Protein AF-A0A2H3AP75-F1 (afdb_monomer)

Secondary structure (DSSP, 8-state):
--HHHHHHHHHHHHHHHHHHHHHHHH------------HHHHHHHHHHHHHHTSTTHHHHHHT--HHHHHHHHHHHHHHHHH----HHHHHHHHHHHHHHHHHH----GGGB--S-EEESSS-SEEETTEEEEEEEETTEEEEEEEE---TTSTTHHHHHHHHHHHHHHHHT---TTBPPP-EEEE-SSTT-EEEEEE--TT-BHHHHHHH-SS--HHHHHHHHHHHHHHHHHTT---SS-SGGGEEE-TTS-EEE-S-S-S--SSS-----PPPSSTT--GGGT--HHHHTTPPP-HHHHHHHHHHHHHHHHHSS-TTTT--HHHHHIIIIIS---PPPPTTSGGGS-HHHHHHHHHHHT-SSGGGSPPHHHHHHHTT--S-------SS-THHHHHTSPPS----TT--GGG-THHHHTTGGGS-------------------PPPP------------------------SSS-HHHHHHHHT-SS-HHHHHHHHHHHHHSTTSTTTTT-----HHHHHHHHHHHH-TTT--TTSHHHHTTTHHHHHHHHHHHHHSSS-TT-HHHHHHHHHHHT-SSHHHHHHHHHHHHHTS-HHHHHHHHHHHHHHHHHHSS--TT--HHHHHHHHHHHHS-S-PPP--SS--TTTHHHHHHHHHHHHHSSHHHHHHHHHT-

Sequence (676 aa):
MSARQAWNTKCADENQGDEAILDMLLDRPSSEPEHGMNTSINNVVEQVIEALSKSNIHHELLGLSIEEAQCTLDFLQDLLDGTSLPMISKRALLKTALKLTRIHDCVPRCLMLKGFKKTGDHPFAQGHFGELWRGQVGGMEVAVKQARIFAVDNNILKVLRQVRREAIIWRQCDHPNVLPFYGIYRGSAPSTYCLVSPFMVNGSLRQYMNKTDDPDRHNLALDITRGMNYLHTLSIVHGDLKGDNILIADDCRAVIADFGISFVMGGTTFATSPSSSRNGGTVRWQAPEVLSNSPNSFPADVYSLTCVYFEVFDGAIPWSGLNDGAVIINVIVKKRHPPYPKHLESTGHAELWREVMTKCWSHEPQDRPTLLDIVQSLHMTEDMPMTESKWDRSVPTRLRDPLVQIPSGLPRLFNLEGLANAHARGSSTSRGPRHDGPSGEKILPPIPAYNRDRHTPGTSSNGHHTSDKGRPTFGIDLAEQMTRDDVEIPPIMRKCCEAIEKYGMDVSGIYLRSERTSKVQNLKHQLDKDLDSVDLDAPEWSENIHNVTGVLKMWLRELPDPLMTVSLQHGFIEAAKIDDDLLRYIRLHERVNDLPDANYATLKYFLGHLHRLIQEPADMMTVRNMSIILGPTLFGQILPAVSVNGGMNDAGASIIDLSNLVRIQFWTYFVVLTNI

Foldseek 3Di:
DDPVVVVVVVVVLVLVLLVLLLCQLQPDDDDDDDDDDDPVLVVLLVLQVVLLPDPCVVVVLLPDDLLQLQLLLQVLVQNLPPDPDRSSSNSSSLSSNLVSCLNNVDHHPLQEAPDKAWDDDAFPDADPQAGWTWIDGPNAIKIKGQGADDPPDPCLSVNSSLLRNCQSVQCSDDDPQAWHWLHWYDDPDSSGTITMTHDAPCAFQLSNLVVDPDALLVQQLVSLLRQLLSCVNSPFQQQQQARNQWGAHPVRHTHGHNTRSFGDDRDDGPPPDWDPPPATRSLLLFALVVLVVDGGHQLRVLSSSLQRSLCSQASDHWPPPDYSLRSNCCCHVVVDGGDRHPRLVVNVCNVLSVVLSVQSNHNDSVSHDGSVVNCVSSVPDPDDPPDPGPSPPCSSVVSDDDDDDSPPSHDCSSVCVVVVVVVVVPDDDDDDDDDDDDDDDDDDDDDDDDDDDDDDDDDDDDDPPPDDAADFLFLDALVCQCVVVVHLERPLLVQLLVLCLVQVLQPACLLPDQDPDPLLVVVNVVCRRPVVPDDCVDCSCSVPVSSSSNNVLRRQQRHPAHLLGLVLLVQLLVLLPDPDQVSSLVSNVVSLVVGDSSSNSHVLSNLVSLVSSCPGPRPHSDLQSVQLRCVCSRRPPPDPPPDPPDDPDCVVVVSVSSSSSRVDPNSVVSCVPVVD

pLDDT: mean 70.84, std 22.59, range [23.17, 98.38]

Solvent-accessible surface area (backbone atoms only — not comparable to full-atom values): 39839 Å² total; per-residue (Å²): 133,54,75,68,55,58,51,51,52,55,52,47,54,54,46,49,22,52,49,51,41,48,52,43,36,48,74,69,84,89,78,83,88,83,86,85,76,64,70,71,55,54,54,51,50,52,42,43,51,56,40,65,67,41,91,60,37,69,61,54,65,70,68,48,50,74,65,30,47,49,43,44,34,33,52,43,51,49,53,66,72,74,49,97,61,57,52,71,57,51,38,57,43,52,52,49,41,55,48,47,31,66,75,69,76,50,72,41,63,84,34,56,58,71,74,70,41,82,46,78,95,61,62,82,44,78,56,95,71,25,40,31,31,45,28,31,43,89,87,42,64,25,31,32,45,33,42,72,56,65,90,84,55,92,52,48,65,56,51,51,52,51,55,51,50,45,53,60,56,45,60,72,52,85,50,94,19,35,55,58,59,58,29,34,39,70,58,99,50,94,63,37,52,24,48,31,26,70,51,45,81,46,34,27,40,59,56,34,52,74,74,43,96,80,68,66,42,66,60,37,47,52,28,46,51,52,26,50,35,52,35,49,72,40,42,43,39,39,61,69,55,41,42,78,36,25,32,21,36,89,87,67,46,28,22,44,42,85,60,61,77,45,71,64,66,77,71,82,78,77,69,80,70,73,48,90,55,101,73,61,45,72,64,67,31,53,26,48,52,44,76,67,74,42,75,66,41,66,50,37,39,39,22,6,49,38,36,32,45,35,29,56,33,49,63,44,64,55,56,70,95,56,56,63,69,58,46,49,43,35,38,58,75,66,64,45,76,68,79,84,39,81,49,35,71,77,66,84,48,34,68,62,52,50,55,53,43,56,38,26,59,38,74,54,57,86,67,28,64,53,57,66,57,50,43,58,72,68,67,63,68,90,80,67,86,81,68,88,59,87,76,54,78,52,59,59,56,73,68,45,82,82,88,90,71,85,62,94,54,51,60,73,76,50,65,61,74,73,61,71,62,64,72,74,76,74,75,85,84,85,90,86,84,89,80,83,86,87,89,87,84,83,91,81,84,90,84,81,88,82,86,79,80,91,78,82,80,83,86,84,89,77,91,71,86,72,74,93,71,54,71,69,66,60,62,44,48,65,56,58,53,25,63,74,67,72,43,82,55,54,67,68,61,52,56,43,48,53,46,42,64,72,57,32,68,88,42,73,38,50,75,73,53,78,64,89,42,74,63,24,56,50,51,43,54,47,38,29,48,41,55,84,77,57,68,59,81,39,68,87,36,38,77,46,41,44,39,51,48,34,34,53,54,45,44,45,56,37,29,75,58,24,60,56,33,72,89,47,43,64,57,45,53,57,19,36,68,42,83,52,72,64,61,19,47,53,41,41,50,55,52,53,72,68,43,56,67,53,37,38,42,42,48,51,54,51,52,42,53,53,50,62,61,49,74,46,90,50,95,56,48,45,72,62,56,51,40,70,62,43,46,57,35,35,59,33,83,80,74,78,78,86,66,95,63,94,69,98,67,63,77,60,53,58,57,51,50,54,47,43,55,41,70,47,63,56,73,64,47,49,32,70,71,67,76,96

Radius of gyration: 32.36 Å; Cα contacts (8 Å, |Δi|>4): 818; chains: 1; bounding box: 118×52×90 Å

Organism: NCBI:txid1076256

Nearest PDB structures (foldseek):
  4gg5-assembly1_A  TM=8.101E-01  e=6.432E-14  Homo sapiens
  4deg-assembly1_A  TM=8.416E-01  e=5.758E-13  Homo sapiens
  3iug-assembly1_A  TM=8.910E-01  e=2.231E-08  Homo sapiens
  5c2j-assembly1_A  TM=7.821E-01  e=4.499E-08  Homo sapiens
  3wpq-assembly2_B  TM=7.753E-01  e=8.312E-08  Homo sapiens

Mean predicted aligned error: 19.56 Å

Structure (mmCIF, N/CA/C/O backbone):
data_AF-A0A2H3AP75-F1
#
_entry.id   AF-A0A2H3AP75-F1
#
loop_
_atom_site.group_PDB
_atom_site.id
_atom_site.type_symbol
_atom_site.label_atom_id
_atom_site.label_alt_id
_atom_site.label_comp_id
_atom_site.label_asym_id
_atom_site.label_entity_id
_atom_site.label_seq_id
_atom_site.pdbx_PDB_ins_code
_atom_site.Cartn_x
_atom_site.Cartn_y
_atom_site.Cartn_z
_atom_site.occupancy
_atom_site.B_iso_or_equiv
_atom_site.auth_seq_id
_atom_site.auth_comp_id
_atom_site.auth_asym_id
_atom_site.auth_atom_id
_atom_site.pdbx_PDB_model_num
ATOM 1 N N . MET A 1 1 ? -2.660 14.756 32.678 1.00 42.25 1 MET A N 1
ATOM 2 C CA . MET A 1 1 ? -3.815 14.745 31.747 1.00 42.25 1 MET A CA 1
ATOM 3 C C . MET A 1 1 ? -4.538 13.418 31.905 1.00 42.25 1 MET A C 1
ATOM 5 O O . MET A 1 1 ? -3.862 12.409 32.051 1.00 42.25 1 MET A O 1
ATOM 9 N N . SER A 1 2 ? -5.873 13.398 31.973 1.00 32.34 2 SER A N 1
ATOM 10 C CA . SER A 1 2 ? -6.610 12.146 32.224 1.00 32.34 2 SER A CA 1
ATOM 11 C C . SER A 1 2 ? -6.601 11.234 30.989 1.00 32.34 2 SER A C 1
ATOM 13 O O . SER A 1 2 ? -6.531 11.720 29.861 1.00 32.34 2 SER A O 1
ATOM 15 N N . ALA A 1 3 ? -6.730 9.916 31.178 1.00 26.42 3 ALA A N 1
ATOM 16 C CA . ALA A 1 3 ? -6.815 8.936 30.086 1.00 26.42 3 ALA A CA 1
ATOM 17 C C . ALA A 1 3 ? -7.917 9.260 29.047 1.00 26.42 3 ALA A C 1
ATOM 19 O O . ALA A 1 3 ? -7.800 8.897 27.879 1.00 26.42 3 ALA A O 1
ATOM 20 N N . ARG A 1 4 ? -8.953 10.018 29.441 1.00 25.84 4 ARG A N 1
ATOM 21 C CA . ARG A 1 4 ? -9.990 10.550 28.538 1.00 25.84 4 ARG A CA 1
ATOM 22 C C . ARG A 1 4 ? -9.490 11.666 27.621 1.00 25.84 4 ARG A C 1
ATOM 24 O O . ARG A 1 4 ? -9.913 11.726 26.474 1.00 25.84 4 ARG A O 1
ATOM 31 N N . GLN A 1 5 ? -8.603 12.538 28.099 1.00 27.05 5 GLN A N 1
ATOM 32 C CA . GLN A 1 5 ? -7.990 13.566 27.254 1.00 27.05 5 GLN A CA 1
ATOM 33 C C . GLN A 1 5 ? -7.037 12.930 26.242 1.00 27.05 5 GLN A C 1
ATOM 35 O O . GLN A 1 5 ? -7.141 13.244 25.067 1.00 27.05 5 GLN A O 1
ATOM 40 N N . ALA A 1 6 ? -6.213 11.963 26.658 1.00 28.23 6 ALA A N 1
ATOM 41 C CA . ALA A 1 6 ? -5.328 11.235 25.744 1.00 28.23 6 ALA A CA 1
ATOM 42 C C . ALA A 1 6 ? -6.103 10.447 24.664 1.00 28.23 6 ALA A C 1
ATOM 44 O O . ALA A 1 6 ? -5.703 10.440 23.502 1.00 28.23 6 ALA A O 1
ATOM 45 N N . TRP A 1 7 ? -7.242 9.836 25.020 1.00 29.22 7 TRP A N 1
ATOM 46 C CA . TRP A 1 7 ? -8.139 9.178 24.061 1.00 29.22 7 TRP A CA 1
ATOM 47 C C . TRP A 1 7 ? -8.758 10.161 23.059 1.00 29.22 7 TRP A C 1
ATOM 49 O O . TRP A 1 7 ? -8.804 9.877 21.864 1.00 29.22 7 TRP A O 1
ATOM 59 N N . ASN A 1 8 ? -9.206 11.328 23.532 1.00 29.77 8 ASN A N 1
ATOM 60 C CA . ASN A 1 8 ? -9.809 12.350 22.679 1.00 29.77 8 ASN A CA 1
ATOM 61 C C . ASN A 1 8 ? -8.792 12.992 21.728 1.00 29.77 8 ASN A C 1
ATOM 63 O O . ASN A 1 8 ? -9.132 13.207 20.569 1.00 29.77 8 ASN A O 1
ATOM 67 N N . THR A 1 9 ? -7.556 13.242 22.176 1.00 29.94 9 THR A N 1
ATOM 68 C CA . THR A 1 9 ? -6.483 13.767 21.315 1.00 29.94 9 THR A CA 1
ATOM 69 C C . THR A 1 9 ? -6.093 12.749 20.242 1.00 29.94 9 THR A C 1
ATOM 71 O O . THR A 1 9 ? -6.039 13.087 19.067 1.00 29.94 9 THR A O 1
ATOM 74 N N . LYS A 1 10 ? -5.956 11.465 20.605 1.00 32.66 10 LYS A N 1
ATOM 75 C CA . LYS A 1 10 ? -5.641 10.392 19.648 1.00 32.66 10 LYS A CA 1
ATOM 76 C C . LYS A 1 10 ? -6.764 10.149 18.627 1.00 32.66 10 LYS A C 1
ATOM 78 O O . LYS A 1 10 ? -6.496 9.916 17.455 1.00 32.66 10 LYS A O 1
ATOM 83 N N . CYS A 1 11 ? -8.026 10.267 19.050 1.00 30.91 11 CYS A N 1
ATOM 84 C CA . CYS A 1 11 ? -9.177 10.239 18.141 1.00 30.91 11 CYS A CA 1
ATOM 85 C C . CYS A 1 11 ? -9.263 11.477 17.230 1.00 30.91 11 CYS A C 1
ATOM 87 O O . CYS A 1 11 ? -9.896 11.392 16.177 1.00 30.91 11 CYS A O 1
ATOM 89 N N . ALA A 1 12 ? -8.695 12.619 17.636 1.00 32.81 12 ALA A N 1
ATOM 90 C CA . ALA A 1 12 ? -8.674 13.844 16.841 1.00 32.81 12 ALA A CA 1
ATOM 91 C C . ALA A 1 12 ? -7.645 13.757 15.702 1.00 32.81 12 ALA A C 1
ATOM 93 O O . ALA A 1 12 ? -8.015 14.025 14.561 1.00 32.81 12 ALA A O 1
ATOM 94 N N . ASP A 1 13 ? -6.432 13.267 15.981 1.00 34.75 13 ASP A N 1
ATOM 95 C CA . ASP A 1 13 ? -5.397 13.033 14.959 1.00 34.75 13 ASP A CA 1
ATOM 96 C C . ASP A 1 13 ? -5.843 11.971 13.931 1.00 34.75 13 ASP A C 1
ATOM 98 O O . ASP A 1 13 ? -5.676 12.141 12.724 1.00 34.75 13 ASP A O 1
ATOM 102 N N . GLU A 1 14 ? -6.513 10.899 14.380 1.00 43.44 14 GLU A N 1
ATOM 103 C CA . GLU A 1 14 ? -7.078 9.868 13.490 1.00 43.44 14 GLU A CA 1
ATOM 104 C C . GLU A 1 14 ? -8.305 10.369 12.694 1.00 43.44 14 GLU A C 1
ATOM 106 O O . GLU A 1 14 ? -8.502 9.977 11.545 1.00 43.44 14 GLU A O 1
ATOM 111 N N . ASN A 1 15 ? -9.126 11.265 13.264 1.00 41.66 15 ASN A N 1
ATOM 112 C CA . ASN A 1 15 ? -10.195 11.953 12.524 1.00 41.66 15 ASN A CA 1
ATOM 113 C C . ASN A 1 15 ? -9.642 12.835 11.404 1.00 41.66 15 ASN A C 1
ATOM 115 O O . ASN A 1 15 ? -10.287 12.956 10.371 1.00 41.66 15 ASN A O 1
ATOM 119 N N . GLN A 1 16 ? -8.475 13.442 11.599 1.00 43.03 16 GLN A N 1
ATOM 120 C CA . GLN A 1 16 ? -7.861 14.314 10.604 1.00 43.03 16 GLN A CA 1
ATOM 121 C C . GLN A 1 16 ? -7.357 13.523 9.387 1.00 43.03 16 GLN A C 1
ATOM 123 O O . GLN A 1 16 ? -7.533 13.974 8.257 1.00 43.03 16 GLN A O 1
ATOM 128 N N . GLY A 1 17 ? -6.852 12.302 9.605 1.00 45.56 17 GLY A N 1
ATOM 129 C CA . GLY A 1 17 ? -6.564 11.348 8.528 1.00 45.56 17 GLY A CA 1
ATOM 130 C C . GLY A 1 17 ? -7.826 10.875 7.792 1.00 45.56 17 GLY A C 1
ATOM 131 O O . GLY A 1 17 ? -7.819 10.755 6.571 1.00 45.56 17 GLY A O 1
ATOM 132 N N . ASP A 1 18 ? -8.941 10.669 8.505 1.00 45.94 18 ASP A N 1
ATOM 133 C CA . ASP A 1 18 ? -10.235 10.355 7.882 1.00 45.94 18 ASP A CA 1
ATOM 134 C C . ASP A 1 18 ? -10.753 11.510 7.012 1.00 45.94 18 ASP A C 1
ATOM 136 O O . ASP A 1 18 ? -11.160 11.275 5.877 1.00 45.94 18 ASP A O 1
ATOM 140 N N . GLU A 1 19 ? -10.700 12.748 7.513 1.00 47.88 19 GLU A N 1
ATOM 141 C CA . GLU A 1 19 ? -11.078 13.963 6.774 1.00 47.88 19 GLU A CA 1
ATOM 142 C C . GLU A 1 19 ? -10.244 14.139 5.505 1.00 47.88 19 GLU A C 1
ATOM 144 O O . GLU A 1 19 ? -10.824 14.280 4.432 1.00 47.88 19 GLU A O 1
ATOM 149 N N . ALA A 1 20 ? -8.915 14.026 5.608 1.00 44.84 20 ALA A N 1
ATOM 150 C CA . ALA A 1 20 ? -8.005 14.129 4.469 1.00 44.84 20 ALA A CA 1
ATOM 151 C C . ALA A 1 20 ? -8.289 13.057 3.404 1.00 44.84 20 ALA A C 1
ATOM 153 O O . ALA A 1 20 ? -8.270 13.349 2.213 1.00 44.84 20 ALA A O 1
ATOM 154 N N . ILE A 1 21 ? -8.626 11.831 3.821 1.00 46.62 21 ILE A N 1
ATOM 155 C CA . ILE A 1 21 ? -9.020 10.738 2.917 1.00 46.62 21 ILE A CA 1
ATOM 156 C C . ILE A 1 21 ? -10.299 11.073 2.166 1.00 46.62 21 ILE A C 1
ATOM 158 O O . ILE A 1 21 ? -10.398 10.822 0.974 1.00 46.62 21 ILE A O 1
ATOM 162 N N . LEU A 1 22 ? -11.286 11.640 2.847 1.00 48.41 22 LEU A N 1
ATOM 163 C CA . LEU A 1 22 ? -12.583 11.959 2.256 1.00 48.41 22 LEU A CA 1
ATOM 164 C C . LEU A 1 22 ? -12.554 13.230 1.404 1.00 48.41 22 LEU A C 1
ATOM 166 O O . LEU A 1 22 ? -13.309 13.305 0.438 1.00 48.41 22 LEU A O 1
ATOM 170 N N . ASP A 1 23 ? -11.719 14.208 1.771 1.00 45.84 23 ASP A N 1
ATOM 171 C CA . ASP A 1 23 ? -11.362 15.356 0.930 1.00 45.84 23 ASP A CA 1
ATOM 172 C C . ASP A 1 23 ? -10.722 14.868 -0.361 1.00 45.84 23 ASP A C 1
ATOM 174 O O . ASP A 1 23 ? -11.207 15.195 -1.438 1.00 45.84 23 ASP A O 1
ATOM 178 N N . MET A 1 24 ? -9.716 13.995 -0.249 1.00 47.56 24 MET A N 1
ATOM 179 C CA . MET A 1 24 ? -9.059 13.406 -1.403 1.00 47.56 24 MET A CA 1
ATOM 180 C C . MET A 1 24 ? -10.058 12.626 -2.252 1.00 47.56 24 MET A C 1
ATOM 182 O O . MET A 1 24 ? -10.227 12.987 -3.411 1.00 47.56 24 MET A O 1
ATOM 186 N N . LEU A 1 25 ? -10.754 11.614 -1.711 1.00 44.47 25 LEU A N 1
ATOM 187 C CA . LEU A 1 25 ? -11.578 10.663 -2.480 1.00 44.47 25 LEU A CA 1
ATOM 188 C C . LEU A 1 25 ? -12.604 11.315 -3.434 1.00 44.47 25 LEU A C 1
ATOM 190 O O . LEU A 1 25 ? -13.133 10.639 -4.317 1.00 44.47 25 LEU A O 1
ATOM 194 N N . LEU A 1 26 ? -12.971 12.582 -3.200 1.00 47.62 26 LEU A N 1
ATOM 195 C CA . LEU A 1 26 ? -14.175 13.204 -3.749 1.00 47.62 26 LEU A CA 1
ATOM 196 C C . LEU A 1 26 ? -13.972 14.646 -4.258 1.00 47.62 26 LEU A C 1
ATOM 198 O O . LEU A 1 26 ? -14.955 15.268 -4.668 1.00 47.62 26 LEU A O 1
ATOM 202 N N . ASP A 1 27 ? -12.732 15.154 -4.298 1.00 38.28 27 ASP A N 1
ATOM 203 C CA . ASP A 1 27 ? -12.365 16.401 -4.992 1.00 38.28 27 ASP A CA 1
ATOM 204 C C . ASP A 1 27 ? -12.302 16.149 -6.515 1.00 38.28 27 ASP A C 1
ATOM 206 O O . ASP A 1 27 ? -11.261 15.825 -7.087 1.00 38.28 27 ASP A O 1
ATOM 210 N N . ARG A 1 28 ? -13.451 16.241 -7.200 1.00 47.81 28 ARG A N 1
ATOM 211 C CA . ARG A 1 28 ? -13.542 16.205 -8.674 1.00 47.81 28 ARG A CA 1
ATOM 212 C C . ARG A 1 28 ? -14.066 17.530 -9.242 1.00 47.81 28 ARG A C 1
ATOM 214 O O . ARG A 1 28 ? -15.048 18.059 -8.717 1.00 47.81 28 ARG A O 1
ATOM 221 N N . PRO A 1 29 ? -13.542 17.995 -10.394 1.00 33.12 29 PRO A N 1
ATOM 222 C CA . PRO A 1 29 ? -14.278 18.852 -11.314 1.00 33.12 29 PRO A CA 1
ATOM 223 C C . PRO A 1 29 ? -15.385 18.046 -12.009 1.00 33.12 29 PRO A C 1
ATOM 225 O O . PRO A 1 29 ? -15.213 16.878 -12.357 1.00 33.12 29 PRO A O 1
ATOM 228 N N . SER A 1 30 ? -16.529 18.691 -12.199 1.00 29.11 30 SER A N 1
ATOM 229 C CA . SER A 1 30 ? -17.746 18.152 -12.807 1.00 29.11 30 SER A CA 1
ATOM 230 C C . SER A 1 30 ? -17.549 17.611 -14.229 1.00 29.11 30 SER A C 1
ATOM 232 O O . SER A 1 30 ? -17.079 18.345 -15.098 1.00 29.11 30 SER A O 1
ATOM 234 N N . SER A 1 31 ? -18.050 16.402 -14.491 1.00 31.05 31 SER A N 1
ATOM 235 C CA . SER A 1 31 ? -18.602 16.009 -15.793 1.00 31.05 31 SER A CA 1
ATOM 236 C C . SER A 1 31 ? -20.099 15.690 -15.626 1.00 31.05 31 SER A C 1
ATOM 238 O O . SER A 1 31 ? -20.544 15.346 -14.535 1.00 31.05 31 SER A O 1
ATOM 240 N N . GLU A 1 32 ? -20.860 15.966 -16.684 1.00 30.67 32 GLU A N 1
ATOM 241 C CA . GLU A 1 32 ? -22.292 16.315 -16.783 1.00 30.67 32 GLU A CA 1
ATOM 242 C C . GLU A 1 32 ? -23.355 15.492 -16.005 1.00 30.67 32 GLU A C 1
ATOM 244 O O . GLU A 1 32 ? -23.135 14.338 -15.645 1.00 30.67 32 GLU A O 1
ATOM 249 N N . PRO A 1 33 ? -24.556 16.073 -15.759 1.00 32.31 33 PRO A N 1
ATOM 250 C CA . PRO A 1 33 ? -25.624 15.429 -14.996 1.00 32.31 33 PRO A CA 1
ATOM 251 C C . PRO A 1 33 ? -26.398 14.397 -15.833 1.00 32.31 33 PRO A C 1
ATOM 253 O O . PRO A 1 33 ? -27.219 14.752 -16.683 1.00 32.31 33 PRO A O 1
ATOM 256 N N . GLU A 1 34 ? -26.213 13.110 -15.538 1.00 37.06 34 GLU A N 1
ATOM 257 C CA . GLU A 1 34 ? -27.044 12.049 -16.111 1.00 37.06 34 GLU A CA 1
ATOM 258 C C . GLU A 1 34 ? -28.479 12.086 -15.552 1.00 37.06 34 GLU A C 1
ATOM 260 O O . GLU A 1 34 ? -28.735 12.027 -14.346 1.00 37.06 34 GLU A O 1
ATOM 265 N N . HIS A 1 35 ? -29.436 12.218 -16.471 1.00 37.03 35 HIS A N 1
ATOM 266 C CA . HIS A 1 35 ? -30.872 12.284 -16.220 1.00 37.03 35 HIS A CA 1
ATOM 267 C C . HIS A 1 35 ? -31.467 10.909 -15.892 1.00 37.03 35 HIS A C 1
ATOM 269 O O . HIS A 1 35 ? -31.388 9.989 -16.702 1.00 37.03 35 HIS A O 1
ATOM 275 N N . GLY A 1 36 ? -32.195 10.818 -14.772 1.00 41.75 36 GLY A N 1
ATOM 276 C CA . GLY A 1 36 ? -33.145 9.726 -14.526 1.00 41.75 36 GLY A CA 1
ATOM 277 C C . GLY A 1 36 ? -33.203 9.211 -13.089 1.00 41.75 36 GLY A C 1
ATOM 278 O O . GLY A 1 36 ? -33.141 8.005 -12.881 1.00 41.75 36 GLY A O 1
ATOM 279 N N . MET A 1 37 ? -33.328 10.085 -12.086 1.00 44.22 37 MET A N 1
ATOM 280 C CA . MET A 1 37 ? -33.495 9.654 -10.692 1.00 44.22 37 MET A CA 1
ATOM 281 C C . MET A 1 37 ? -34.927 9.777 -10.178 1.00 44.22 37 MET A C 1
ATOM 283 O O . MET A 1 37 ? -35.628 10.752 -10.444 1.00 44.22 37 MET A O 1
ATOM 287 N N . ASN A 1 38 ? -35.335 8.790 -9.377 1.00 56.19 38 ASN A N 1
ATOM 288 C CA . ASN A 1 38 ? -36.599 8.781 -8.651 1.00 56.19 38 ASN A CA 1
ATOM 289 C C . ASN A 1 38 ? -36.597 9.892 -7.585 1.00 56.19 38 ASN A C 1
ATOM 291 O O . ASN A 1 38 ? -35.838 9.838 -6.616 1.00 56.19 38 ASN A O 1
ATOM 295 N N . THR A 1 39 ? -37.468 10.888 -7.748 1.00 57.19 39 THR A N 1
ATOM 296 C CA . THR A 1 39 ? -37.563 12.101 -6.915 1.00 57.19 39 THR A CA 1
ATOM 297 C C . THR A 1 39 ? -37.708 11.796 -5.417 1.00 57.19 39 THR A C 1
ATOM 299 O O . THR A 1 39 ? -37.261 12.573 -4.578 1.00 57.19 39 THR A O 1
ATOM 302 N N . SER A 1 40 ? -38.278 10.639 -5.058 1.00 64.31 40 SER A N 1
ATOM 303 C CA . SER A 1 40 ? -38.425 10.223 -3.659 1.00 64.31 40 SER A CA 1
ATOM 304 C C . SER A 1 40 ? -37.101 9.849 -2.988 1.00 64.31 40 SER A C 1
ATOM 306 O O . SER A 1 40 ? -36.983 10.028 -1.778 1.00 64.31 40 SER A O 1
ATOM 308 N N . ILE A 1 41 ? -36.127 9.314 -3.730 1.00 67.50 41 ILE A N 1
ATOM 309 C CA . ILE A 1 41 ? -34.843 8.881 -3.162 1.00 67.50 41 ILE A CA 1
ATOM 310 C C . ILE A 1 41 ? -33.930 10.091 -2.953 1.00 67.50 41 ILE A C 1
ATOM 312 O O . ILE A 1 41 ? -33.301 10.197 -1.904 1.00 67.50 41 ILE A O 1
ATOM 316 N N . ASN A 1 42 ? -33.945 11.054 -3.880 1.00 68.81 42 ASN A N 1
ATOM 317 C CA . ASN A 1 42 ? -33.214 12.314 -3.720 1.00 68.81 42 ASN A CA 1
ATOM 318 C C . ASN A 1 42 ? -33.660 13.073 -2.467 1.00 68.81 42 ASN A C 1
ATOM 320 O O . ASN A 1 42 ? -32.814 13.491 -1.687 1.00 68.81 42 ASN A O 1
ATOM 324 N N . ASN A 1 43 ? -34.967 13.138 -2.201 1.00 73.12 43 ASN A N 1
ATOM 325 C CA . ASN A 1 43 ? -35.483 13.764 -0.981 1.00 73.12 43 ASN A CA 1
ATOM 326 C C . ASN A 1 43 ? -34.993 13.064 0.301 1.00 73.12 43 ASN A C 1
ATOM 328 O O . ASN A 1 43 ? -34.722 13.726 1.299 1.00 73.12 43 ASN A O 1
ATOM 332 N N . VAL A 1 44 ? -34.880 11.728 0.291 1.00 78.31 44 VAL A N 1
ATOM 333 C CA . VAL A 1 44 ? -34.337 10.965 1.429 1.00 78.31 44 VAL A CA 1
ATOM 334 C C . VAL A 1 44 ? -32.855 11.273 1.612 1.00 78.31 44 VAL A C 1
ATOM 336 O O . VAL A 1 44 ? -32.423 11.546 2.727 1.00 78.31 44 VAL A O 1
ATOM 339 N N . VAL A 1 45 ? -32.082 11.252 0.526 1.00 79.62 45 VAL A N 1
ATOM 340 C CA . VAL A 1 45 ? -30.652 11.567 0.553 1.00 79.62 45 VAL A CA 1
ATOM 341 C C . VAL A 1 45 ? -30.440 12.984 1.072 1.00 79.62 45 VAL A C 1
ATOM 343 O O . VAL A 1 45 ? -29.655 13.162 1.992 1.00 79.62 45 VAL A O 1
ATOM 346 N N . GLU A 1 46 ? -31.155 13.980 0.555 1.00 80.69 46 GLU A N 1
ATOM 347 C CA . GLU A 1 46 ? -31.040 15.372 1.004 1.00 80.69 46 GLU A CA 1
ATOM 348 C C . GLU A 1 46 ? -31.331 15.522 2.502 1.00 80.69 46 GLU A C 1
ATOM 350 O O . GLU A 1 46 ? -30.528 16.127 3.209 1.00 80.69 46 GLU A O 1
ATOM 355 N N . GLN A 1 47 ? -32.398 14.898 3.018 1.00 81.50 47 GLN A N 1
ATOM 356 C CA . GLN A 1 47 ? -32.715 14.910 4.455 1.00 81.50 47 GLN A CA 1
ATOM 357 C C . GLN A 1 47 ? -31.625 14.246 5.303 1.00 81.50 47 GLN A C 1
ATOM 359 O O . GLN A 1 47 ? -31.276 14.733 6.380 1.00 81.50 47 GLN A O 1
ATOM 364 N N . VAL A 1 48 ? -31.071 13.132 4.821 1.00 84.69 48 VAL A N 1
ATOM 365 C CA . VAL A 1 48 ? -29.967 12.439 5.491 1.00 84.69 48 VAL A CA 1
ATOM 366 C C . VAL A 1 48 ? -28.726 13.323 5.509 1.00 84.69 48 VAL A C 1
ATOM 368 O O . VAL A 1 48 ? -28.119 13.486 6.562 1.00 84.69 48 VAL A O 1
ATOM 371 N N . ILE A 1 49 ? -28.367 13.937 4.383 1.00 84.06 49 ILE A N 1
ATOM 372 C CA . ILE A 1 49 ? -27.213 14.834 4.286 1.00 84.06 49 ILE A CA 1
ATOM 373 C C . ILE A 1 49 ? -27.393 16.051 5.196 1.00 84.06 49 ILE A C 1
ATOM 375 O O . ILE A 1 49 ? -26.483 16.363 5.959 1.00 84.06 49 ILE A O 1
ATOM 379 N N . GLU A 1 50 ? -28.569 16.678 5.199 1.00 84.50 50 GLU A N 1
ATOM 380 C CA . GLU A 1 50 ? -28.888 17.797 6.090 1.00 84.50 50 GLU A CA 1
ATOM 381 C C . GLU A 1 50 ? -28.737 17.400 7.567 1.00 84.50 50 GLU A C 1
ATOM 383 O O . GLU A 1 50 ? -28.124 18.127 8.353 1.00 84.50 50 GLU A O 1
ATOM 388 N N . ALA A 1 51 ? -29.231 16.217 7.949 1.00 84.56 51 ALA A N 1
ATOM 389 C CA . ALA A 1 51 ? -29.044 15.689 9.296 1.00 84.56 51 ALA A CA 1
ATOM 390 C C . ALA A 1 51 ? -27.558 15.475 9.630 1.00 84.56 51 ALA A C 1
ATOM 392 O O . ALA A 1 51 ? -27.119 15.836 10.723 1.00 84.56 51 ALA A O 1
ATOM 393 N N . LEU A 1 52 ? -26.775 14.946 8.685 1.00 83.69 52 LEU A N 1
ATOM 394 C CA . LEU A 1 52 ? -25.339 14.713 8.850 1.00 83.69 52 LEU A CA 1
ATOM 395 C C . LEU A 1 52 ? -24.507 16.005 8.882 1.00 83.69 52 LEU A C 1
ATOM 397 O O . LEU A 1 52 ? -23.403 16.000 9.425 1.00 83.69 52 LEU A O 1
ATOM 401 N N . SER A 1 53 ? -25.022 17.112 8.348 1.00 80.81 53 SER A N 1
ATOM 402 C CA . SER A 1 53 ? -24.369 18.426 8.382 1.00 80.81 53 SER A CA 1
ATOM 403 C C . SER A 1 53 ? -24.551 19.183 9.706 1.00 80.81 53 SER A C 1
ATOM 405 O O . SER A 1 53 ? -23.927 20.228 9.898 1.00 80.81 53 SER A O 1
ATOM 407 N N . LYS A 1 54 ? -25.374 18.688 10.641 1.00 81.94 54 LYS A N 1
ATOM 408 C CA . LYS A 1 54 ? -25.606 19.346 11.939 1.00 81.94 54 LYS A CA 1
ATOM 409 C C . LYS A 1 54 ? -24.340 19.359 12.803 1.00 81.94 54 LYS A C 1
ATOM 411 O O . LYS A 1 54 ? -23.652 18.352 12.945 1.00 81.94 54 LYS A O 1
ATOM 416 N N . SER A 1 55 ? -24.062 20.478 13.472 1.00 76.19 55 SER A N 1
ATOM 417 C CA . SER A 1 55 ? -22.851 20.656 14.296 1.00 76.19 55 SER A CA 1
ATOM 418 C C . SER A 1 55 ? -22.751 19.691 15.487 1.00 76.19 55 SER A C 1
ATOM 420 O O . SER A 1 55 ? -21.651 19.364 15.932 1.00 76.19 55 SER A O 1
ATOM 422 N N . ASN A 1 56 ? -23.882 19.195 15.993 1.00 81.56 56 ASN A N 1
ATOM 423 C CA . ASN A 1 56 ? -23.956 18.245 17.101 1.00 81.56 56 ASN A CA 1
ATOM 424 C C . ASN A 1 56 ? -23.961 16.768 16.658 1.00 81.56 56 ASN A C 1
ATOM 426 O O . ASN A 1 56 ? -23.971 15.890 17.525 1.00 81.56 56 ASN A O 1
ATOM 430 N N . ILE A 1 57 ? -23.900 16.471 15.350 1.00 81.75 57 ILE A N 1
ATOM 431 C CA . ILE A 1 57 ? -24.018 15.102 14.822 1.00 81.75 57 ILE A CA 1
ATOM 432 C C . ILE A 1 57 ? -22.990 14.148 15.434 1.00 81.75 57 ILE A C 1
ATOM 434 O O . ILE A 1 57 ? -23.276 12.984 15.687 1.00 81.75 57 ILE A O 1
ATOM 438 N N . HIS A 1 58 ? -21.786 14.638 15.749 1.00 79.88 58 HIS A N 1
ATOM 439 C CA . HIS A 1 58 ? -20.753 13.824 16.387 1.00 79.88 58 HIS A CA 1
ATOM 440 C C . HIS A 1 58 ? -21.221 13.268 17.738 1.00 79.88 58 HIS A C 1
ATOM 442 O O . HIS A 1 58 ? -20.950 12.109 18.054 1.00 79.88 58 HIS A O 1
ATOM 448 N N . HIS A 1 59 ? -21.879 14.092 18.550 1.00 81.38 59 HIS A N 1
ATOM 449 C CA . HIS A 1 59 ? -22.364 13.680 19.861 1.00 81.38 59 HIS A CA 1
ATOM 450 C C . HIS A 1 59 ? -23.548 12.715 19.727 1.00 81.38 59 HIS A C 1
ATOM 452 O O . HIS A 1 59 ? -23.636 11.749 20.478 1.00 81.38 59 HIS A O 1
ATOM 458 N N . GLU A 1 60 ? -24.418 12.935 18.739 1.00 84.56 60 GLU A N 1
ATOM 459 C CA . GLU A 1 60 ? -25.537 12.034 18.445 1.00 84.56 60 GLU A CA 1
ATOM 460 C C . GLU A 1 60 ? -25.049 10.655 17.985 1.00 84.56 60 GLU A C 1
ATOM 462 O O . GLU A 1 60 ? -25.472 9.651 18.547 1.00 84.56 60 GLU A O 1
ATOM 467 N N . LEU A 1 61 ? -24.087 10.593 17.054 1.00 85.69 61 LEU A N 1
ATOM 468 C CA . LEU A 1 61 ? -23.498 9.333 16.580 1.00 85.69 61 LEU A CA 1
ATOM 469 C C . LEU A 1 61 ? -22.762 8.569 17.692 1.00 85.69 61 LEU A C 1
ATOM 471 O O . LEU A 1 61 ? -22.790 7.341 17.702 1.00 85.69 61 LEU A O 1
ATOM 475 N N . LEU A 1 62 ? -22.108 9.272 18.626 1.00 86.75 62 LEU A N 1
ATOM 476 C CA . LEU A 1 62 ? -21.470 8.661 19.804 1.00 86.75 62 LEU A CA 1
ATOM 477 C C . LEU A 1 62 ? -22.488 8.060 20.782 1.00 86.75 62 LEU A C 1
ATOM 479 O O . LEU A 1 62 ? -22.165 7.093 21.465 1.00 86.75 62 LEU A O 1
ATOM 483 N N . GLY A 1 63 ? -23.676 8.659 20.882 1.00 85.00 63 GLY A N 1
ATOM 484 C CA . GLY A 1 63 ? -24.720 8.268 21.829 1.00 85.00 63 GLY A CA 1
ATOM 485 C C . GLY A 1 63 ? -25.644 7.151 21.345 1.00 85.00 63 GLY A C 1
ATOM 486 O O . GLY A 1 63 ? -26.519 6.746 22.107 1.00 85.00 63 GLY A O 1
ATOM 487 N N . LEU A 1 64 ? -25.479 6.674 20.107 1.00 87.88 64 LEU A N 1
ATOM 488 C CA . LEU A 1 64 ? -26.298 5.594 19.555 1.00 87.88 64 LEU A CA 1
ATOM 489 C C . LEU A 1 64 ? -26.087 4.282 20.318 1.00 87.88 64 LEU A C 1
ATOM 491 O O . LEU A 1 64 ? -24.966 3.944 20.703 1.00 87.88 64 LEU A O 1
ATOM 495 N N . SER A 1 65 ? -27.161 3.511 20.481 1.00 88.44 65 SER A N 1
ATOM 496 C CA . SER A 1 65 ? -27.055 2.097 20.847 1.00 88.44 65 SER A CA 1
ATOM 497 C C . SER A 1 65 ? -26.400 1.280 19.725 1.00 88.44 65 SER A C 1
ATOM 499 O O . SER A 1 65 ? -26.334 1.713 18.571 1.00 88.44 65 SER A O 1
ATOM 501 N N . ILE A 1 66 ? -25.934 0.070 20.050 1.00 85.00 66 ILE A N 1
ATOM 502 C CA . ILE A 1 66 ? -25.299 -0.840 19.083 1.00 85.00 66 ILE A CA 1
ATOM 503 C C . ILE A 1 66 ? -26.261 -1.146 17.924 1.00 85.00 66 ILE A C 1
ATOM 505 O O . ILE A 1 66 ? -25.869 -1.098 16.756 1.00 85.00 66 ILE A O 1
ATOM 509 N N . GLU A 1 67 ? -27.532 -1.409 18.229 1.00 85.38 67 GLU A N 1
ATOM 510 C CA . GLU A 1 67 ? -28.571 -1.691 17.240 1.00 85.38 67 GLU A CA 1
ATOM 511 C C . GLU A 1 67 ? -28.871 -0.484 16.339 1.00 85.38 67 GLU A C 1
ATOM 513 O O . GLU A 1 67 ? -28.992 -0.649 15.122 1.00 85.38 67 GLU A O 1
ATOM 518 N N . GLU A 1 68 ? -28.952 0.729 16.895 1.00 87.50 68 GLU A N 1
ATOM 519 C CA . GLU A 1 68 ? -29.168 1.957 16.114 1.00 87.50 68 GLU A CA 1
ATOM 520 C C . GLU A 1 68 ? -27.971 2.270 15.210 1.00 87.50 68 GLU A C 1
ATOM 522 O O . GLU A 1 68 ? -28.152 2.634 14.044 1.00 87.50 68 GLU A O 1
ATOM 527 N N . ALA A 1 69 ? -26.747 2.102 15.719 1.00 88.38 69 ALA A N 1
ATOM 528 C CA . ALA A 1 69 ? -25.525 2.282 14.944 1.00 88.38 69 ALA A CA 1
ATOM 529 C C . ALA A 1 69 ? -25.455 1.287 13.778 1.00 88.38 69 ALA A C 1
ATOM 531 O O . ALA A 1 69 ? -25.156 1.684 12.652 1.00 88.38 69 ALA A O 1
ATOM 532 N N . GLN A 1 70 ? -25.792 0.016 14.023 1.00 87.81 70 GLN A N 1
ATOM 533 C CA . GLN A 1 70 ? -25.848 -1.010 12.984 1.00 87.81 70 GLN A CA 1
ATOM 534 C C . GLN A 1 70 ? -26.913 -0.695 11.924 1.00 87.81 70 GLN A C 1
ATOM 536 O O . GLN A 1 70 ? -26.610 -0.750 10.734 1.00 87.81 70 GLN A O 1
ATOM 541 N N . CYS A 1 71 ? -28.135 -0.326 12.330 1.00 86.38 71 CYS A N 1
ATOM 542 C CA . CYS A 1 71 ? -29.204 0.039 11.392 1.00 86.38 71 CYS A CA 1
ATOM 543 C C . CYS A 1 71 ? -28.837 1.271 10.560 1.00 86.38 71 CYS A C 1
ATOM 545 O O . CYS A 1 71 ? -29.108 1.309 9.362 1.00 86.38 71 CYS A O 1
ATOM 547 N N . THR A 1 72 ? -28.198 2.262 11.186 1.00 87.75 72 THR A N 1
ATOM 548 C CA . THR A 1 72 ? -27.708 3.456 10.491 1.00 87.75 72 THR A CA 1
ATOM 549 C C . THR A 1 72 ? -26.642 3.084 9.469 1.00 87.75 72 THR A C 1
ATOM 551 O O . THR A 1 72 ? -26.715 3.520 8.327 1.00 87.75 72 THR A O 1
ATOM 554 N N . LEU A 1 73 ? -25.667 2.258 9.851 1.00 88.81 73 LEU A N 1
ATOM 555 C CA . LEU A 1 73 ? -24.576 1.860 8.970 1.00 88.81 73 LEU A CA 1
ATOM 556 C C . LEU A 1 73 ? -25.064 1.052 7.758 1.00 88.81 73 LEU A C 1
ATOM 558 O O . LEU A 1 73 ? -24.595 1.292 6.648 1.00 88.81 73 LEU A O 1
ATOM 562 N N . ASP A 1 74 ? -26.028 0.149 7.955 1.00 86.25 74 ASP A N 1
ATOM 563 C CA . ASP A 1 74 ? -26.662 -0.586 6.855 1.00 86.25 74 ASP A CA 1
ATOM 564 C C . ASP A 1 74 ? -27.385 0.364 5.899 1.00 86.25 74 ASP A C 1
ATOM 566 O O . ASP A 1 74 ? -27.161 0.313 4.695 1.00 86.25 74 ASP A O 1
ATOM 570 N N . PHE A 1 75 ? -28.178 1.289 6.444 1.00 84.44 75 PHE A N 1
ATOM 571 C CA . PHE A 1 75 ? -28.918 2.265 5.652 1.00 84.44 75 PHE A CA 1
ATOM 572 C C . PHE A 1 75 ? -27.998 3.199 4.851 1.00 84.44 75 PHE A C 1
ATOM 574 O O . PHE A 1 75 ? -28.266 3.493 3.689 1.00 84.44 75 PHE A O 1
ATOM 581 N N . LEU A 1 76 ? -26.883 3.647 5.436 1.00 87.12 76 LEU A N 1
ATOM 582 C CA . LEU A 1 76 ? -25.890 4.447 4.714 1.00 87.12 76 LEU A CA 1
ATOM 583 C C . LEU A 1 76 ? -25.239 3.648 3.579 1.00 87.12 76 LEU A C 1
ATOM 585 O O . LEU A 1 76 ? -25.057 4.187 2.490 1.00 87.12 76 LEU A O 1
ATOM 589 N N . GLN A 1 77 ? -24.897 2.379 3.820 1.00 86.50 77 GLN A N 1
ATOM 590 C CA . GLN A 1 77 ? -24.314 1.513 2.795 1.00 86.50 77 GLN A CA 1
ATOM 591 C C . GLN A 1 77 ? -25.299 1.246 1.652 1.00 86.50 77 GLN A C 1
ATOM 593 O O . GLN A 1 77 ? -24.915 1.262 0.486 1.00 86.50 77 GLN A O 1
ATOM 598 N N . ASP A 1 78 ? -26.572 1.081 1.979 1.00 80.69 78 ASP A N 1
ATOM 599 C CA . ASP A 1 78 ? -27.651 0.947 1.015 1.00 80.69 78 ASP A CA 1
ATOM 600 C C . ASP A 1 78 ? -27.795 2.189 0.115 1.00 80.69 78 ASP A C 1
ATOM 602 O O . ASP A 1 78 ? -27.896 2.065 -1.107 1.00 80.69 78 ASP A O 1
ATOM 606 N N . LEU A 1 79 ? -27.738 3.398 0.689 1.00 82.06 79 LEU A N 1
ATOM 607 C CA . LEU A 1 79 ? -27.724 4.640 -0.094 1.00 82.06 79 LEU A CA 1
ATOM 608 C C . LEU A 1 79 ? -26.491 4.721 -1.007 1.00 82.06 79 LEU A C 1
ATOM 610 O O . LEU A 1 79 ? -26.618 5.085 -2.176 1.00 82.06 79 LEU A O 1
ATOM 614 N N . LEU A 1 80 ? -25.316 4.343 -0.489 1.00 81.19 80 LEU A N 1
ATOM 615 C CA . LEU A 1 80 ? -24.060 4.314 -1.247 1.00 81.19 80 LEU A CA 1
ATOM 616 C C . LEU A 1 80 ? -24.102 3.337 -2.433 1.00 81.19 80 LEU A C 1
ATOM 618 O O . LEU A 1 80 ? -23.491 3.617 -3.461 1.00 81.19 80 LEU A O 1
ATOM 622 N N . ASP A 1 81 ? -24.814 2.215 -2.306 1.00 77.88 81 ASP A N 1
ATOM 623 C CA . ASP A 1 81 ? -24.922 1.192 -3.351 1.00 77.88 81 ASP A CA 1
ATOM 624 C C . ASP A 1 81 ? -26.069 1.445 -4.351 1.00 77.88 81 ASP A C 1
ATOM 626 O O . ASP A 1 81 ? -25.996 1.002 -5.495 1.00 77.88 81 ASP A O 1
ATOM 630 N N . GLY A 1 82 ? -27.151 2.106 -3.926 1.00 65.62 82 GLY A N 1
ATOM 631 C CA . GLY A 1 82 ? -28.409 2.182 -4.678 1.00 65.62 82 GLY A CA 1
ATOM 632 C C . GLY A 1 82 ? -28.605 3.417 -5.562 1.00 65.62 82 GLY A C 1
ATOM 633 O O . GLY A 1 82 ? -29.632 3.506 -6.234 1.00 65.62 82 GLY A O 1
ATOM 634 N N . THR A 1 83 ? -27.689 4.393 -5.555 1.00 62.41 83 THR A N 1
ATOM 635 C CA . THR A 1 83 ? -27.913 5.692 -6.218 1.00 62.41 83 THR A CA 1
ATOM 636 C C . THR A 1 83 ? -26.652 6.301 -6.840 1.00 62.41 83 THR A C 1
ATOM 638 O O . THR A 1 83 ? -25.581 6.281 -6.242 1.00 62.41 83 THR A O 1
ATOM 641 N N . SER A 1 84 ? -26.781 6.902 -8.032 1.00 70.06 84 SER A N 1
ATOM 642 C CA . SER A 1 84 ? -25.743 7.753 -8.656 1.00 70.06 84 SER A CA 1
ATOM 643 C C . SER A 1 84 ? -25.653 9.123 -7.949 1.00 70.06 84 SER A C 1
ATOM 645 O O . SER A 1 84 ? -26.111 10.154 -8.436 1.00 70.06 84 SER A O 1
ATOM 647 N N . LEU A 1 85 ? -25.183 9.119 -6.703 1.00 70.62 85 LEU A N 1
ATOM 648 C CA . LEU A 1 85 ? -25.169 10.310 -5.851 1.00 70.62 85 LEU A CA 1
ATOM 649 C C . LEU A 1 85 ? -24.171 11.368 -6.333 1.00 70.62 85 LEU A C 1
ATOM 651 O O . LEU A 1 85 ? -23.071 11.011 -6.765 1.00 70.62 85 LEU A O 1
ATOM 655 N N . PRO A 1 86 ? -24.467 12.668 -6.125 1.00 72.38 86 PRO A N 1
ATOM 656 C CA . PRO A 1 86 ? -23.444 13.703 -6.184 1.00 72.38 86 PRO A CA 1
ATOM 657 C C . PRO A 1 86 ? -22.268 13.352 -5.261 1.00 72.38 86 PRO A C 1
ATOM 659 O O . PRO A 1 86 ? -22.469 12.863 -4.144 1.00 72.38 86 PRO A O 1
ATOM 662 N N . MET A 1 87 ? -21.038 13.646 -5.691 1.00 67.00 87 MET A N 1
ATOM 663 C CA . MET A 1 87 ? -19.822 13.286 -4.941 1.00 67.00 87 MET A CA 1
ATOM 664 C C . MET A 1 87 ? -19.812 13.847 -3.513 1.00 67.00 87 MET A C 1
ATOM 666 O O . MET A 1 87 ? -19.433 13.146 -2.577 1.00 67.00 87 MET A O 1
ATOM 670 N N . ILE A 1 88 ? -20.324 15.067 -3.319 1.00 70.44 88 ILE A N 1
ATOM 671 C CA . ILE A 1 88 ? -20.460 15.703 -1.996 1.00 70.44 88 ILE A CA 1
ATOM 672 C C . ILE A 1 88 ? -21.370 14.874 -1.075 1.00 70.44 88 ILE A C 1
ATOM 674 O O . ILE A 1 88 ? -21.068 14.683 0.104 1.00 70.44 88 ILE A O 1
ATOM 678 N N . SER A 1 89 ? -22.466 14.329 -1.605 1.00 78.50 89 SER A N 1
ATOM 679 C CA . SER A 1 89 ? -23.375 13.476 -0.839 1.00 78.50 89 SER A CA 1
ATOM 680 C C . SER A 1 89 ? -22.723 12.131 -0.525 1.00 78.50 89 SER A C 1
ATOM 682 O O . SER A 1 89 ? -22.711 11.708 0.631 1.00 78.50 89 SER A O 1
ATOM 684 N N . LYS A 1 90 ? -22.083 11.498 -1.521 1.00 76.00 90 LYS A N 1
ATOM 685 C CA . LYS A 1 90 ? -21.314 10.255 -1.330 1.00 76.00 90 LYS A CA 1
ATOM 686 C C . LYS A 1 90 ? -20.246 10.422 -0.239 1.00 76.00 90 LYS A C 1
ATOM 688 O O . LYS A 1 90 ? -20.050 9.515 0.571 1.00 76.00 90 LYS A O 1
ATOM 693 N N . ARG A 1 91 ? -19.644 11.615 -0.140 1.00 72.62 91 ARG A N 1
ATOM 694 C CA . ARG A 1 91 ? -18.658 11.984 0.887 1.00 72.62 91 ARG A CA 1
ATOM 695 C C . ARG A 1 91 ? -19.211 11.914 2.284 1.00 72.62 91 ARG A C 1
ATOM 697 O O . ARG A 1 91 ? -18.649 11.228 3.133 1.00 72.62 91 ARG A O 1
ATOM 704 N N . ALA A 1 92 ? -20.293 12.639 2.531 1.00 77.44 92 ALA A N 1
ATOM 705 C CA . ALA A 1 92 ? -20.871 12.713 3.861 1.00 77.44 92 ALA A CA 1
ATOM 706 C C . ALA A 1 92 ? -21.354 11.332 4.334 1.00 77.44 92 ALA A C 1
ATOM 708 O O . ALA A 1 92 ? -21.159 10.981 5.501 1.00 77.44 92 ALA A O 1
ATOM 709 N N . LEU A 1 93 ? -21.904 10.517 3.425 1.00 84.31 93 LEU A N 1
ATOM 710 C CA . LEU A 1 93 ? -22.336 9.152 3.730 1.00 84.31 93 LEU A CA 1
ATOM 711 C C . LEU A 1 93 ? -21.149 8.235 4.056 1.00 84.31 93 LEU A C 1
ATOM 713 O O . LEU A 1 93 ? -21.136 7.625 5.124 1.00 84.31 93 LEU A O 1
ATOM 717 N N . LEU A 1 94 ? -20.124 8.181 3.195 1.00 81.75 94 LEU A N 1
ATOM 718 C CA . LEU A 1 94 ? -18.939 7.339 3.405 1.00 81.75 94 LEU A CA 1
ATOM 719 C C . LEU A 1 94 ? -18.171 7.742 4.671 1.00 81.75 94 LEU A C 1
ATOM 721 O O . LEU A 1 94 ? -17.767 6.888 5.460 1.00 81.75 94 LEU A O 1
ATOM 725 N N . LYS A 1 95 ? -18.042 9.050 4.913 1.00 78.38 95 LYS A N 1
ATOM 726 C CA . LYS A 1 95 ? -17.462 9.615 6.136 1.00 78.38 95 LYS A CA 1
ATOM 727 C C . LYS A 1 95 ? -18.160 9.117 7.382 1.00 78.38 95 LYS A C 1
ATOM 729 O O . LYS A 1 95 ? -17.527 8.674 8.341 1.00 78.38 95 LYS A O 1
ATOM 734 N N . THR A 1 96 ? -19.482 9.197 7.362 1.00 83.81 96 THR A N 1
ATOM 735 C CA . THR A 1 96 ? -20.305 8.779 8.487 1.00 83.81 96 THR A CA 1
ATOM 736 C C . THR A 1 96 ? -20.224 7.269 8.677 1.00 83.81 96 THR A C 1
ATOM 738 O O . THR A 1 96 ? -20.085 6.818 9.811 1.00 83.81 96 THR A O 1
ATOM 741 N N . ALA A 1 97 ? -20.210 6.489 7.592 1.00 86.88 97 ALA A N 1
ATOM 742 C CA . ALA A 1 97 ? -20.061 5.037 7.637 1.00 86.88 97 ALA A CA 1
ATOM 743 C C . ALA A 1 97 ? -18.718 4.605 8.257 1.00 86.88 97 ALA A C 1
ATOM 745 O O . ALA A 1 97 ? -18.698 3.771 9.166 1.00 86.88 97 ALA A O 1
ATOM 746 N N . LEU A 1 98 ? -17.601 5.213 7.836 1.00 83.19 98 LEU A N 1
ATOM 747 C CA . LEU A 1 98 ? -16.271 4.969 8.412 1.00 83.19 98 LEU A CA 1
ATOM 748 C C . LEU A 1 98 ? -16.219 5.345 9.897 1.00 83.19 98 LEU A C 1
ATOM 750 O O . LEU A 1 98 ? -15.699 4.593 10.725 1.00 83.19 98 LEU A O 1
ATOM 754 N N . LYS A 1 99 ? -16.819 6.480 10.258 1.00 83.00 99 LYS A N 1
ATOM 755 C CA . LYS A 1 99 ? -16.869 6.955 11.641 1.00 83.00 99 LYS A CA 1
ATOM 756 C C . LYS A 1 99 ? -17.716 6.054 12.542 1.00 83.00 99 LYS A C 1
ATOM 758 O O . LYS A 1 99 ? -17.275 5.722 13.639 1.00 83.00 99 LYS A O 1
ATOM 763 N N . LEU A 1 100 ? -18.891 5.622 12.083 1.00 86.81 100 LEU A N 1
ATOM 764 C CA . LEU A 1 100 ? -19.748 4.670 12.800 1.00 86.81 100 LEU A CA 1
ATOM 765 C C . LEU A 1 100 ? -19.051 3.323 12.987 1.00 86.81 100 LEU A C 1
ATOM 767 O O . LEU A 1 100 ? -19.006 2.817 14.105 1.00 86.81 100 LEU A O 1
ATOM 771 N N . THR A 1 101 ? -18.427 2.807 11.924 1.00 86.00 101 THR A N 1
ATOM 772 C CA . THR A 1 101 ? -17.604 1.587 11.951 1.00 86.00 101 THR A CA 1
ATOM 773 C C . THR A 1 101 ? -16.515 1.669 13.026 1.00 86.00 101 THR A C 1
ATOM 775 O O . THR A 1 101 ? -16.270 0.704 13.751 1.00 86.00 101 THR A O 1
ATOM 778 N N . ARG A 1 102 ? -15.875 2.838 13.171 1.00 83.31 102 ARG A N 1
ATOM 779 C CA . ARG A 1 102 ? -14.807 3.072 14.153 1.00 83.31 102 ARG A CA 1
ATOM 780 C C . ARG A 1 102 ? -15.319 3.202 15.588 1.00 83.31 102 ARG A C 1
ATOM 782 O O . ARG A 1 102 ? -14.688 2.666 16.495 1.00 83.31 102 ARG A O 1
ATOM 789 N N . ILE A 1 103 ? -16.415 3.934 15.798 1.00 83.31 103 ILE A N 1
ATOM 790 C CA . ILE A 1 103 ? -16.990 4.191 17.130 1.00 83.31 103 ILE A CA 1
ATOM 791 C C . ILE A 1 103 ? -17.629 2.921 17.706 1.00 83.31 103 ILE A C 1
ATOM 793 O O . ILE A 1 103 ? -17.408 2.610 18.873 1.00 83.31 103 ILE A O 1
ATOM 797 N N . HIS A 1 104 ? -18.397 2.197 16.889 1.00 85.56 104 HIS A N 1
ATOM 798 C CA . HIS A 1 104 ? -19.277 1.109 17.335 1.00 85.56 104 HIS A CA 1
ATOM 799 C C . HIS A 1 104 ? -18.774 -0.295 16.978 1.00 85.56 104 HIS A C 1
ATOM 801 O O . HIS A 1 104 ? -19.450 -1.278 17.264 1.00 85.56 104 HIS A O 1
ATOM 807 N N . ASP A 1 105 ? -17.585 -0.410 16.378 1.00 83.25 105 ASP A N 1
ATOM 808 C CA . ASP A 1 105 ? -16.932 -1.690 16.061 1.00 83.25 105 ASP A CA 1
ATOM 809 C C . ASP A 1 105 ? -17.756 -2.606 15.121 1.00 83.25 105 ASP A C 1
ATOM 811 O O . ASP A 1 105 ? -17.635 -3.837 15.142 1.00 83.25 105 ASP A O 1
ATOM 815 N N . CYS A 1 106 ? -18.588 -2.006 14.267 1.00 85.62 106 CYS A N 1
ATOM 816 C CA . CYS A 1 106 ? -19.534 -2.685 13.380 1.00 85.62 106 CYS A CA 1
ATOM 817 C C . CYS A 1 106 ? -19.208 -2.478 11.890 1.00 85.62 106 CYS A C 1
ATOM 819 O O . CYS A 1 106 ? -18.388 -1.644 11.530 1.00 85.62 106 CYS A O 1
ATOM 821 N N . VAL A 1 107 ? -19.823 -3.274 11.015 1.00 88.50 107 VAL A N 1
ATOM 822 C CA . VAL A 1 107 ? -19.747 -3.158 9.544 1.00 88.50 107 VAL A CA 1
ATOM 823 C C . VAL A 1 107 ? -21.144 -3.355 8.964 1.00 88.50 107 VAL A C 1
ATOM 825 O O . VAL A 1 107 ? -21.957 -4.010 9.623 1.00 88.50 107 VAL A O 1
ATOM 828 N N . PRO A 1 108 ? -21.453 -2.846 7.757 1.00 89.06 108 PRO A N 1
ATOM 829 C CA . PRO A 1 108 ? -22.743 -3.098 7.136 1.00 89.06 108 PRO A CA 1
ATOM 830 C C . PRO A 1 108 ? -23.011 -4.605 7.023 1.00 89.06 108 PRO A C 1
ATOM 832 O O . PRO A 1 108 ? -22.191 -5.363 6.495 1.00 89.06 108 PRO A O 1
ATOM 835 N N . ARG A 1 109 ? -24.168 -5.059 7.510 1.00 86.62 109 ARG A N 1
ATOM 836 C CA . ARG A 1 109 ? -24.574 -6.474 7.511 1.00 86.62 109 ARG A CA 1
ATOM 837 C C . ARG A 1 109 ? -24.656 -7.045 6.103 1.00 86.62 109 ARG A C 1
ATOM 839 O O . ARG A 1 109 ? -24.383 -8.229 5.930 1.00 86.62 109 ARG A O 1
ATOM 846 N N . CYS A 1 110 ? -24.955 -6.217 5.102 1.00 82.81 110 CYS A N 1
ATOM 847 C CA . CYS A 1 110 ? -24.958 -6.611 3.693 1.00 82.81 110 CYS A CA 1
ATOM 848 C C . CYS A 1 110 ? -23.573 -7.035 3.173 1.00 82.81 110 CYS A C 1
ATOM 850 O O . CYS A 1 110 ? -23.486 -7.630 2.102 1.00 82.81 110 CYS A O 1
ATOM 852 N N . LEU A 1 111 ? -22.489 -6.725 3.897 1.00 86.94 111 LEU A N 1
ATOM 853 C CA . LEU A 1 111 ? -21.144 -7.206 3.581 1.00 86.94 111 LEU A CA 1
ATOM 854 C C . LEU A 1 111 ? -20.845 -8.550 4.243 1.00 86.94 111 LEU A C 1
ATOM 856 O O . LEU A 1 111 ? -19.882 -9.199 3.860 1.00 86.94 111 LEU A O 1
ATOM 860 N N . MET A 1 112 ? -21.633 -8.995 5.223 1.00 86.75 112 MET A N 1
ATOM 861 C CA . MET A 1 112 ? -21.378 -10.245 5.936 1.00 86.75 112 MET A CA 1
ATOM 862 C C . MET A 1 112 ? -21.844 -11.447 5.113 1.00 86.75 112 MET A C 1
ATOM 864 O O . MET A 1 112 ? -23.039 -11.702 4.957 1.00 86.75 112 MET A O 1
ATOM 868 N N . LEU A 1 113 ? -20.885 -12.232 4.629 1.00 83.44 113 LEU A N 1
ATOM 869 C CA . LEU A 1 113 ? -21.145 -13.418 3.825 1.00 83.44 113 LEU A CA 1
ATOM 870 C C . LEU A 1 113 ? -21.574 -14.603 4.693 1.00 83.44 113 LEU A C 1
ATOM 872 O O . LEU A 1 113 ? -20.972 -14.906 5.726 1.00 83.44 113 LEU A O 1
ATOM 876 N N . LYS A 1 114 ? -22.595 -15.327 4.224 1.00 80.75 114 LYS A N 1
ATOM 877 C CA . LYS A 1 114 ? -23.058 -16.595 4.805 1.00 80.75 114 LYS A CA 1
ATOM 878 C C . LYS A 1 114 ? -22.640 -17.768 3.919 1.00 80.75 114 LYS A C 1
ATOM 880 O O . LYS A 1 114 ? -22.549 -17.640 2.703 1.00 80.75 114 LYS A O 1
ATOM 885 N N . GLY A 1 115 ? -22.434 -18.935 4.530 1.00 74.88 115 GLY A N 1
ATOM 886 C CA . GLY A 1 115 ? -22.238 -20.189 3.792 1.00 74.88 115 GLY A CA 1
ATOM 887 C C . GLY A 1 115 ? -20.877 -20.342 3.106 1.00 74.88 115 GLY A C 1
ATOM 888 O O . GLY A 1 115 ? -20.767 -21.136 2.173 1.00 74.88 115 GLY A O 1
ATOM 889 N N . PHE A 1 116 ? -19.853 -19.614 3.557 1.00 78.38 116 PHE A N 1
ATOM 890 C CA . PHE A 1 116 ? -18.483 -19.833 3.103 1.00 78.38 116 PHE A CA 1
ATOM 891 C C . PHE A 1 116 ? -17.989 -21.226 3.501 1.00 78.38 116 PHE A C 1
ATOM 893 O O . PHE A 1 116 ? -18.122 -21.651 4.651 1.00 78.38 116 PHE A O 1
ATOM 900 N N . LYS A 1 117 ? -17.378 -21.918 2.542 1.00 81.75 117 LYS A N 1
ATOM 901 C CA . LYS A 1 117 ? -16.703 -23.195 2.744 1.00 81.75 117 LYS A CA 1
ATOM 902 C C . LYS A 1 117 ? -15.255 -23.051 2.313 1.00 81.75 117 LYS A C 1
ATOM 904 O O . LYS A 1 117 ? -14.968 -22.875 1.132 1.00 81.75 117 LYS A O 1
ATOM 909 N N . LYS A 1 118 ? -14.345 -23.130 3.277 1.00 81.19 118 LYS A N 1
ATOM 910 C CA . LYS A 1 118 ? -12.906 -23.180 3.021 1.00 81.19 118 LYS A CA 1
ATOM 911 C C . LYS A 1 118 ? -12.568 -24.459 2.253 1.00 81.19 118 LYS A C 1
ATOM 913 O O . LYS A 1 118 ? -13.069 -25.525 2.604 1.00 81.19 118 LYS A O 1
ATOM 918 N N . THR A 1 119 ? -11.732 -24.357 1.226 1.00 81.31 119 THR A N 1
ATOM 919 C CA . THR A 1 119 ? -11.272 -25.507 0.436 1.00 81.31 119 THR A CA 1
ATOM 920 C C . THR A 1 119 ? -9.762 -25.653 0.565 1.00 81.31 119 THR A C 1
ATOM 922 O O . THR A 1 119 ? -9.034 -24.690 0.326 1.00 81.31 119 THR A O 1
ATOM 925 N N . GLY A 1 120 ? -9.301 -26.862 0.883 1.00 77.12 120 GLY A N 1
ATOM 926 C CA . GLY A 1 120 ? -7.887 -27.169 1.094 1.00 77.12 120 GLY A CA 1
ATOM 927 C C . GLY A 1 120 ? -7.426 -26.956 2.538 1.00 77.12 120 GLY A C 1
ATOM 928 O O . GLY A 1 120 ? -7.989 -26.152 3.283 1.00 77.12 120 GLY A O 1
ATOM 929 N N . ASP A 1 121 ? -6.378 -27.689 2.909 1.00 76.06 121 ASP A N 1
ATOM 930 C CA . ASP A 1 121 ? -5.845 -27.713 4.279 1.00 76.06 121 ASP A CA 1
ATOM 931 C C . ASP A 1 121 ? -4.740 -26.671 4.517 1.00 76.06 121 ASP A C 1
ATOM 933 O O . ASP A 1 121 ? -4.372 -26.403 5.658 1.00 76.06 121 ASP A O 1
ATOM 937 N N . HIS A 1 122 ? -4.239 -26.039 3.450 1.00 78.19 122 HIS A N 1
ATOM 938 C CA . HIS A 1 122 ? -3.131 -25.081 3.495 1.00 78.19 122 HIS A CA 1
ATOM 939 C C . HIS A 1 122 ? -3.458 -23.815 2.685 1.00 78.19 122 HIS A C 1
ATOM 941 O O . HIS A 1 122 ? -4.199 -23.906 1.698 1.00 78.19 122 HIS A O 1
ATOM 947 N N . PRO A 1 123 ? -2.927 -22.638 3.073 1.00 80.62 123 PRO A N 1
ATOM 948 C CA . PRO A 1 123 ? -3.080 -21.427 2.278 1.00 80.62 123 PRO A CA 1
ATOM 949 C C . PRO A 1 123 ? -2.337 -21.587 0.948 1.00 80.62 123 PRO A C 1
ATOM 951 O O . PRO A 1 123 ? -1.250 -22.163 0.905 1.00 80.62 123 PRO A O 1
ATOM 954 N N . PHE A 1 124 ? -2.915 -21.086 -0.146 1.00 79.94 124 PHE A N 1
ATOM 955 C CA . PHE A 1 124 ? -2.280 -21.183 -1.468 1.00 79.94 124 PHE A CA 1
ATOM 956 C C . PHE A 1 124 ? -1.236 -20.083 -1.692 1.00 79.94 124 PHE A C 1
ATOM 958 O O . PHE A 1 124 ? -0.377 -20.215 -2.560 1.00 79.94 124 PHE A O 1
ATOM 965 N N . ALA A 1 125 ? -1.310 -19.001 -0.915 1.00 73.62 125 ALA A N 1
ATOM 966 C CA . ALA A 1 125 ? -0.310 -17.948 -0.881 1.00 73.62 125 ALA A CA 1
ATOM 967 C C . ALA A 1 125 ? -0.227 -17.338 0.523 1.00 73.62 125 ALA A C 1
ATOM 969 O O . ALA A 1 125 ? -1.190 -17.344 1.294 1.00 73.62 125 ALA A O 1
ATOM 970 N N . GLN A 1 126 ? 0.943 -16.805 0.855 1.00 66.75 126 GLN A N 1
ATOM 971 C CA . GLN A 1 126 ? 1.210 -16.160 2.133 1.00 66.75 126 GLN A CA 1
ATOM 972 C C . GLN A 1 126 ? 1.857 -14.807 1.857 1.00 66.75 126 GLN A C 1
ATOM 974 O O . GLN A 1 126 ? 2.916 -14.738 1.235 1.00 66.75 126 GLN A O 1
ATOM 979 N N . GLY A 1 127 ? 1.185 -13.741 2.279 1.00 57.56 127 GLY A N 1
ATOM 980 C CA . GLY A 1 127 ? 1.635 -12.367 2.101 1.00 57.56 127 GLY A CA 1
ATOM 981 C C . GLY A 1 127 ? 1.956 -11.698 3.433 1.00 57.56 127 GLY A C 1
ATOM 982 O O . GLY A 1 127 ? 1.742 -12.256 4.510 1.00 57.56 127 GLY A O 1
ATOM 983 N N . HIS A 1 128 ? 2.436 -10.458 3.357 1.00 53.72 128 HIS A N 1
ATOM 984 C CA . HIS A 1 128 ? 2.726 -9.629 4.530 1.00 53.72 128 HIS A CA 1
ATOM 985 C C . HIS A 1 128 ? 1.474 -9.386 5.398 1.00 53.72 128 HIS A C 1
ATOM 987 O O . HIS A 1 128 ? 1.538 -9.436 6.623 1.00 53.72 128 HIS A O 1
ATOM 993 N N . PHE A 1 129 ? 0.316 -9.191 4.758 1.00 53.84 129 PHE A N 1
ATOM 994 C CA . PHE A 1 129 ? -0.945 -8.840 5.422 1.00 53.84 129 PHE A CA 1
ATOM 995 C C . PHE A 1 129 ? -1.774 -10.042 5.890 1.00 53.84 129 PHE A C 1
ATOM 997 O O . PHE A 1 129 ? -2.821 -9.862 6.514 1.00 53.84 129 PHE A O 1
ATOM 1004 N N . GLY A 1 130 ? -1.340 -11.272 5.604 1.00 66.81 130 GLY A N 1
ATOM 1005 C CA . GLY A 1 130 ? -2.130 -12.444 5.944 1.00 66.81 130 GLY A CA 1
ATOM 1006 C C . GLY A 1 130 ? -1.902 -13.659 5.064 1.00 66.81 130 GLY A C 1
ATOM 1007 O O . GLY A 1 130 ? -0.984 -13.730 4.246 1.00 66.81 130 GLY A O 1
ATOM 1008 N N . GLU A 1 131 ? -2.779 -14.632 5.251 1.00 76.31 131 GLU A N 1
ATOM 1009 C CA . GLU A 1 131 ? -2.815 -15.857 4.464 1.00 76.31 131 GLU A CA 1
ATOM 1010 C C . GLU A 1 131 ? -3.948 -15.789 3.446 1.00 76.31 131 GLU A C 1
ATOM 1012 O O . GLU A 1 131 ? -5.054 -15.346 3.765 1.00 76.31 131 GLU A O 1
ATOM 1017 N N . LEU A 1 132 ? -3.672 -16.243 2.226 1.00 83.00 132 LEU A N 1
ATOM 1018 C CA . LEU A 1 132 ? -4.654 -16.344 1.161 1.00 83.00 132 LEU A CA 1
ATOM 1019 C C . LEU A 1 132 ? -5.122 -17.789 1.034 1.00 83.00 132 LEU A C 1
ATOM 1021 O O . LEU A 1 132 ? -4.342 -18.719 0.808 1.00 83.00 132 LEU A O 1
ATOM 1025 N N . TRP A 1 133 ? -6.427 -17.966 1.176 1.00 86.00 133 TRP A N 1
ATOM 1026 C CA . TRP A 1 133 ? -7.096 -19.254 1.148 1.00 86.00 133 TRP A CA 1
ATOM 1027 C C . TRP A 1 133 ? -8.088 -19.317 -0.001 1.00 86.00 133 TRP A C 1
ATOM 1029 O O . TRP A 1 133 ? -8.704 -18.320 -0.372 1.00 86.00 133 TRP A O 1
ATOM 1039 N N . ARG A 1 134 ? -8.261 -20.514 -0.551 1.00 89.12 134 ARG A N 1
ATOM 1040 C CA . ARG A 1 134 ? -9.288 -20.798 -1.549 1.00 89.12 134 ARG A CA 1
ATOM 1041 C C . ARG A 1 134 ? -10.557 -21.240 -0.826 1.00 89.12 134 ARG A C 1
ATOM 1043 O O . ARG A 1 134 ? -10.490 -21.898 0.218 1.00 89.12 134 ARG A O 1
ATOM 1050 N N . GLY A 1 135 ? -11.716 -20.904 -1.366 1.00 88.25 135 GLY A N 1
ATOM 1051 C CA . GLY A 1 135 ? -12.971 -21.423 -0.845 1.00 88.25 135 GLY A CA 1
ATOM 1052 C C . GLY A 1 135 ? -14.125 -21.270 -1.813 1.00 88.25 135 GLY A C 1
ATOM 1053 O O . GLY A 1 135 ? -13.940 -20.967 -2.989 1.00 88.25 135 GLY A O 1
ATOM 1054 N N . GLN A 1 136 ? -15.329 -21.487 -1.295 1.00 87.19 136 GLN A N 1
ATOM 1055 C CA . GLN A 1 136 ? -16.560 -21.433 -2.065 1.00 87.19 136 GLN A CA 1
ATOM 1056 C C . GLN A 1 136 ? -17.654 -20.680 -1.302 1.00 87.19 136 GLN A C 1
ATOM 1058 O O . GLN A 1 136 ? -17.859 -20.916 -0.109 1.00 87.19 136 GLN A O 1
ATOM 1063 N N . VAL A 1 137 ? -18.387 -19.806 -1.994 1.00 82.50 137 VAL A N 1
ATOM 1064 C CA . VAL A 1 137 ? -19.581 -19.106 -1.490 1.00 82.50 137 VAL A CA 1
ATOM 1065 C C . VAL A 1 137 ? -20.691 -19.269 -2.521 1.00 82.50 137 VAL A C 1
ATOM 1067 O O . VAL A 1 137 ? -20.512 -18.918 -3.682 1.00 82.50 137 VAL A O 1
ATOM 1070 N N . GLY A 1 138 ? -21.834 -19.841 -2.129 1.00 76.12 138 GLY A N 1
ATOM 1071 C CA . GLY A 1 138 ? -22.978 -20.004 -3.041 1.00 76.12 138 GLY A CA 1
ATOM 1072 C C . GLY A 1 138 ? -22.673 -20.812 -4.312 1.00 76.12 138 GLY A C 1
ATOM 1073 O O . GLY A 1 138 ? -23.277 -20.570 -5.349 1.00 76.12 138 GLY A O 1
ATOM 1074 N N . GLY A 1 139 ? -21.706 -21.735 -4.255 1.00 78.69 139 GLY A N 1
ATOM 1075 C CA . GLY A 1 139 ? -21.240 -22.498 -5.418 1.00 78.69 139 GLY A CA 1
ATOM 1076 C C . GLY A 1 139 ? -20.127 -21.819 -6.227 1.00 78.69 139 GLY A C 1
ATOM 1077 O O . GLY A 1 139 ? -19.446 -22.504 -6.985 1.00 78.69 139 GLY A O 1
ATOM 1078 N N . MET A 1 140 ? -19.880 -20.522 -6.020 1.00 81.94 140 MET A N 1
ATOM 1079 C CA . MET A 1 140 ? -18.815 -19.775 -6.688 1.00 81.94 140 MET A CA 1
ATOM 1080 C C . MET A 1 140 ? -17.493 -19.893 -5.941 1.00 81.94 140 MET A C 1
ATOM 1082 O O . MET A 1 140 ? -17.446 -19.839 -4.713 1.00 81.94 140 MET A O 1
ATOM 1086 N N . GLU A 1 141 ? -16.419 -20.030 -6.702 1.00 87.88 141 GLU A N 1
ATOM 1087 C CA . GLU A 1 141 ? -15.063 -20.074 -6.186 1.00 87.88 141 GLU A CA 1
ATOM 1088 C C . GLU A 1 141 ? -14.555 -18.681 -5.781 1.00 87.88 141 GLU A C 1
ATOM 1090 O O . GLU A 1 141 ? -14.720 -17.709 -6.520 1.00 87.88 141 GLU A O 1
ATOM 1095 N N . VAL A 1 142 ? -13.938 -18.581 -4.603 1.00 90.19 142 VAL A N 1
ATOM 1096 C CA . VAL A 1 142 ? -13.495 -17.309 -4.017 1.00 90.19 142 VAL A CA 1
ATOM 1097 C C . VAL A 1 142 ? -12.076 -17.388 -3.458 1.00 90.19 142 VAL A C 1
ATOM 1099 O O . VAL A 1 142 ? -11.618 -18.451 -3.021 1.00 90.19 142 VAL A O 1
ATOM 1102 N N . ALA A 1 143 ? -11.403 -16.240 -3.437 1.00 90.12 143 ALA A N 1
ATOM 1103 C CA . ALA A 1 143 ? -10.177 -16.020 -2.686 1.00 90.12 143 ALA A CA 1
ATOM 1104 C C . ALA A 1 143 ? -10.506 -15.350 -1.347 1.00 90.12 143 ALA A C 1
ATOM 1106 O O . ALA A 1 143 ? -11.402 -14.508 -1.250 1.00 90.12 143 ALA A O 1
ATOM 1107 N N . VAL A 1 144 ? -9.784 -15.742 -0.300 1.00 86.06 144 VAL A N 1
ATOM 1108 C CA . VAL A 1 144 ? -10.016 -15.279 1.066 1.00 86.06 144 VAL A CA 1
ATOM 1109 C C . VAL A 1 144 ? -8.715 -14.809 1.676 1.00 86.06 144 VAL A C 1
ATOM 1111 O O . VAL A 1 144 ? -7.827 -15.611 1.954 1.00 86.06 144 VAL A O 1
ATOM 1114 N N . LYS A 1 145 ? -8.637 -13.506 1.927 1.00 84.25 145 LYS A N 1
ATOM 1115 C CA . LYS A 1 145 ? -7.539 -12.869 2.648 1.00 84.25 145 LYS A CA 1
ATOM 1116 C C . LYS A 1 145 ? -7.856 -12.900 4.134 1.00 84.25 145 LYS A C 1
ATOM 1118 O O . LYS A 1 145 ? -8.715 -12.160 4.613 1.00 84.25 145 LYS A O 1
ATOM 1123 N N . GLN A 1 146 ? -7.194 -13.798 4.854 1.00 78.19 146 GLN A N 1
ATOM 1124 C CA . GLN A 1 146 ? -7.305 -13.913 6.301 1.00 78.19 146 GLN A CA 1
ATOM 1125 C C . GLN A 1 146 ? -6.215 -13.063 6.954 1.00 78.19 146 GLN A C 1
ATOM 1127 O O . GLN A 1 146 ? -5.028 -13.371 6.828 1.00 78.19 146 GLN A O 1
ATOM 1132 N N . ALA A 1 147 ? -6.620 -12.011 7.669 1.00 66.88 147 ALA A N 1
ATOM 1133 C CA . ALA A 1 147 ? -5.684 -11.157 8.390 1.00 66.88 147 ALA A CA 1
ATOM 1134 C C . ALA A 1 147 ? -4.952 -11.957 9.480 1.00 66.88 147 ALA A C 1
ATOM 1136 O O . ALA A 1 147 ? -5.569 -12.715 10.235 1.00 66.88 147 ALA A O 1
ATOM 1137 N N . ARG A 1 148 ? -3.631 -11.777 9.593 1.00 60.38 148 ARG A N 1
ATOM 1138 C CA . ARG A 1 148 ? -2.856 -12.349 10.703 1.00 60.38 148 ARG A CA 1
ATOM 1139 C C . ARG A 1 148 ? -3.138 -11.564 11.978 1.00 60.38 148 ARG A C 1
ATOM 1141 O O . ARG A 1 148 ? -2.617 -10.474 12.187 1.00 60.38 148 ARG A O 1
ATOM 1148 N N . ILE A 1 149 ? -3.964 -12.141 12.840 1.00 57.34 149 ILE A N 1
ATOM 1149 C CA . ILE A 1 149 ? -4.246 -11.609 14.171 1.00 57.34 149 ILE A CA 1
ATOM 1150 C C . ILE A 1 149 ? -3.319 -12.340 15.149 1.00 57.34 149 ILE A C 1
ATOM 1152 O O . ILE A 1 149 ? -3.633 -13.439 15.604 1.00 57.34 149 ILE A O 1
ATOM 1156 N N . PHE A 1 150 ? -2.143 -11.765 15.425 1.00 49.03 150 PHE A N 1
ATOM 1157 C CA . PHE A 1 150 ? -1.246 -12.283 16.460 1.00 49.03 150 PHE A CA 1
ATOM 1158 C C . PHE A 1 150 ? -1.894 -12.065 17.831 1.00 49.03 150 PHE A C 1
ATOM 1160 O O . PHE A 1 150 ? -2.238 -10.944 18.197 1.00 49.03 150 PHE A O 1
ATOM 1167 N N . ALA A 1 151 ? -2.100 -13.154 18.569 1.00 39.16 151 ALA A N 1
ATOM 1168 C CA . ALA A 1 151 ? -2.887 -13.177 19.801 1.00 39.16 151 ALA A CA 1
ATOM 1169 C C . ALA A 1 151 ? -2.156 -12.626 21.043 1.00 39.16 151 ALA A C 1
ATOM 1171 O O . ALA A 1 151 ? -2.667 -12.785 22.147 1.00 39.16 151 ALA A O 1
ATOM 1172 N N . VAL A 1 152 ? -0.973 -12.021 20.882 1.00 43.25 152 VAL A N 1
ATOM 1173 C CA . VAL A 1 152 ? -0.082 -11.701 22.011 1.00 43.25 152 VAL A CA 1
ATOM 1174 C C . VAL A 1 152 ? -0.208 -10.250 22.505 1.00 43.25 152 VAL A C 1
ATOM 1176 O O . VAL A 1 152 ? 0.133 -10.006 23.648 1.00 43.25 152 VAL A O 1
ATOM 1179 N N . ASP A 1 153 ? -0.827 -9.318 21.763 1.00 38.59 153 ASP A N 1
ATOM 1180 C CA . ASP A 1 153 ? -0.898 -7.903 22.183 1.00 38.59 153 ASP A CA 1
ATOM 1181 C C . ASP A 1 153 ? -2.235 -7.200 21.890 1.00 38.59 153 ASP A C 1
ATOM 1183 O O . ASP A 1 153 ? -3.011 -7.602 21.018 1.00 38.59 153 ASP A O 1
ATOM 1187 N N . ASN A 1 154 ? -2.439 -6.042 22.539 1.00 42.97 154 ASN A N 1
ATOM 1188 C CA . ASN A 1 154 ? -3.500 -5.031 22.332 1.00 42.97 154 ASN A CA 1
ATOM 1189 C C . ASN A 1 154 ? -3.657 -4.505 20.872 1.00 42.97 154 ASN A C 1
ATOM 1191 O O . ASN A 1 154 ? -4.372 -3.530 20.621 1.00 42.97 154 ASN A O 1
ATOM 1195 N N . ASN A 1 155 ? -3.011 -5.132 19.885 1.00 59.47 155 ASN A N 1
ATOM 1196 C CA . ASN A 1 155 ? -3.039 -4.785 18.464 1.00 59.47 155 ASN A CA 1
ATOM 1197 C C . ASN A 1 155 ? -4.230 -5.382 17.694 1.00 59.47 155 ASN A C 1
ATOM 1199 O O . ASN A 1 155 ? -4.545 -4.892 16.611 1.00 59.47 155 ASN A O 1
ATOM 1203 N N . ILE A 1 156 ? -4.941 -6.375 18.244 1.00 66.00 156 ILE A N 1
ATOM 1204 C CA . ILE A 1 156 ? -6.076 -7.029 17.561 1.00 66.00 156 ILE A CA 1
ATOM 1205 C C . ILE A 1 156 ? -7.153 -6.016 17.155 1.00 66.00 156 ILE A C 1
ATOM 1207 O O . ILE A 1 156 ? -7.608 -6.015 16.015 1.00 66.00 156 ILE A O 1
ATOM 1211 N N . LEU A 1 157 ? -7.536 -5.111 18.062 1.00 68.31 157 LEU A N 1
ATOM 1212 C CA . LEU A 1 157 ? -8.551 -4.091 17.778 1.00 68.31 157 LEU A CA 1
ATOM 1213 C C . LEU A 1 157 ? -8.097 -3.109 16.691 1.00 68.31 157 LEU A C 1
ATOM 1215 O O . LEU A 1 157 ? -8.918 -2.672 15.890 1.00 68.31 157 LEU A O 1
ATOM 1219 N N . LYS A 1 158 ? -6.801 -2.779 16.626 1.00 68.12 158 LYS A N 1
ATOM 1220 C CA . LYS A 1 158 ? -6.262 -1.913 15.568 1.00 68.12 158 LYS A CA 1
ATOM 1221 C C . LYS A 1 158 ? -6.293 -2.612 14.212 1.00 68.12 158 LYS A C 1
ATOM 1223 O O . LYS A 1 158 ? -6.778 -2.021 13.252 1.00 68.12 158 LYS A O 1
ATOM 1228 N N . VAL A 1 159 ? -5.860 -3.873 14.155 1.00 67.94 159 VAL A N 1
ATOM 1229 C CA . VAL A 1 159 ? -5.916 -4.694 12.936 1.00 67.94 159 VAL A CA 1
ATOM 1230 C C . VAL A 1 159 ? -7.361 -4.845 12.466 1.00 67.94 159 VAL A C 1
ATOM 1232 O O . VAL A 1 159 ? -7.662 -4.588 11.307 1.00 67.94 159 VAL A O 1
ATOM 1235 N N . LEU A 1 160 ? -8.296 -5.164 13.364 1.00 73.25 160 LEU A N 1
ATOM 1236 C CA . LEU A 1 160 ? -9.712 -5.271 13.010 1.00 73.25 160 LEU A CA 1
ATOM 1237 C C . LEU A 1 160 ? -10.294 -3.942 12.510 1.00 73.25 160 LEU A C 1
ATOM 1239 O O . LEU A 1 160 ? -11.065 -3.946 11.555 1.00 73.25 160 LEU A O 1
ATOM 1243 N N . ARG A 1 161 ? -9.927 -2.796 13.099 1.00 75.19 161 ARG A N 1
ATOM 1244 C CA . ARG A 1 161 ? -10.333 -1.475 12.580 1.00 75.19 161 ARG A CA 1
ATOM 1245 C C . ARG A 1 161 ? -9.798 -1.225 11.171 1.00 75.19 161 ARG A C 1
ATOM 1247 O O . ARG A 1 161 ? -10.552 -0.739 10.334 1.00 75.19 161 ARG A O 1
ATOM 1254 N N . GLN A 1 162 ? -8.543 -1.582 10.902 1.00 71.75 162 GLN A N 1
ATOM 1255 C CA . GLN A 1 162 ? -7.943 -1.463 9.570 1.00 71.75 162 GLN A CA 1
ATOM 1256 C C . GLN A 1 162 ? -8.658 -2.354 8.552 1.00 71.75 162 GLN A C 1
ATOM 1258 O O . GLN A 1 162 ? -9.063 -1.867 7.505 1.00 71.75 162 GLN A O 1
ATOM 1263 N N . VAL A 1 163 ? -8.912 -3.618 8.891 1.00 75.81 163 VAL A N 1
ATOM 1264 C CA . VAL A 1 163 ? -9.592 -4.560 7.989 1.00 75.81 163 VAL A CA 1
ATOM 1265 C C . VAL A 1 163 ? -11.043 -4.142 7.726 1.00 75.81 163 VAL A C 1
ATOM 1267 O O . VAL A 1 163 ? -11.532 -4.248 6.603 1.00 75.81 163 VAL A O 1
ATOM 1270 N N . ARG A 1 164 ? -11.752 -3.621 8.737 1.00 81.88 164 ARG A N 1
ATOM 1271 C CA . ARG A 1 164 ? -13.092 -3.045 8.544 1.00 81.88 164 ARG A CA 1
ATOM 1272 C C . ARG A 1 164 ? -13.052 -1.833 7.626 1.00 81.88 164 ARG A C 1
ATOM 1274 O O . ARG A 1 164 ? -13.858 -1.756 6.708 1.00 81.88 164 ARG A O 1
ATOM 1281 N N . ARG A 1 165 ? -12.110 -0.914 7.849 1.00 79.19 165 ARG A N 1
ATOM 1282 C CA . ARG A 1 165 ? -11.900 0.251 6.983 1.00 79.19 165 ARG A CA 1
ATOM 1283 C C . ARG A 1 165 ? -11.637 -0.172 5.536 1.00 79.19 165 ARG A C 1
ATOM 1285 O O . ARG A 1 165 ? -12.298 0.349 4.642 1.00 79.19 165 ARG A O 1
ATOM 1292 N N . GLU A 1 166 ? -10.725 -1.123 5.330 1.00 79.94 166 GLU A N 1
ATOM 1293 C CA . GLU A 1 166 ? -10.402 -1.707 4.022 1.00 79.94 166 GLU A CA 1
ATOM 1294 C C . GLU A 1 166 ? -11.673 -2.242 3.358 1.00 79.94 166 GLU A C 1
ATOM 1296 O O . GLU A 1 166 ? -11.963 -1.873 2.228 1.00 79.94 166 GLU A O 1
ATOM 1301 N N . ALA A 1 167 ? -12.511 -2.991 4.082 1.00 84.19 167 ALA A N 1
ATOM 1302 C CA . ALA A 1 167 ? -13.776 -3.498 3.550 1.00 84.19 167 ALA A CA 1
ATOM 1303 C C . ALA A 1 167 ? -14.754 -2.391 3.108 1.00 84.19 167 ALA A C 1
ATOM 1305 O O . ALA A 1 167 ? -15.379 -2.520 2.056 1.00 84.19 167 ALA A O 1
ATOM 1306 N N . ILE A 1 168 ? -14.901 -1.311 3.889 1.00 83.12 168 ILE A N 1
ATOM 1307 C CA . ILE A 1 168 ? -15.807 -0.201 3.541 1.00 83.12 168 ILE A CA 1
ATOM 1308 C C . ILE A 1 168 ? -15.323 0.529 2.288 1.00 83.12 168 ILE A C 1
ATOM 1310 O O . ILE A 1 168 ? -16.137 0.801 1.407 1.00 83.12 168 ILE A O 1
ATOM 1314 N N . ILE A 1 169 ? -14.022 0.829 2.197 1.00 80.06 169 ILE A N 1
ATOM 1315 C CA . ILE A 1 169 ? -13.419 1.535 1.053 1.00 80.06 169 ILE A CA 1
ATOM 1316 C C . ILE A 1 169 ? -13.444 0.649 -0.191 1.00 80.06 169 ILE A C 1
ATOM 1318 O O . ILE A 1 169 ? -13.903 1.079 -1.247 1.00 80.06 169 ILE A O 1
ATOM 1322 N N . TRP A 1 170 ? -13.007 -0.603 -0.057 1.00 85.56 170 TRP A N 1
ATOM 1323 C CA . TRP A 1 170 ? -12.974 -1.562 -1.153 1.00 85.56 170 TRP A CA 1
ATOM 1324 C C . TRP A 1 170 ? -14.377 -1.796 -1.720 1.00 85.56 170 TRP A C 1
ATOM 1326 O O . TRP A 1 170 ? -14.552 -1.846 -2.935 1.00 85.56 170 TRP A O 1
ATOM 1336 N N . ARG A 1 171 ? -15.414 -1.806 -0.870 1.00 85.38 171 ARG A N 1
ATOM 1337 C CA . ARG A 1 171 ? -16.803 -1.870 -1.338 1.00 85.38 171 ARG A CA 1
ATOM 1338 C C . ARG A 1 171 ? -17.201 -0.703 -2.252 1.00 85.38 171 ARG A C 1
ATOM 1340 O O . ARG A 1 171 ? -18.062 -0.901 -3.102 1.00 85.38 171 ARG A O 1
ATOM 1347 N N . GLN A 1 172 ? -16.608 0.482 -2.097 1.00 79.62 172 GLN A N 1
ATOM 1348 C CA . GLN A 1 172 ? -16.941 1.642 -2.938 1.00 79.62 172 GLN A CA 1
ATOM 1349 C C . GLN A 1 172 ? -16.316 1.579 -4.335 1.00 79.62 172 GLN A C 1
ATOM 1351 O O . GLN A 1 172 ? -16.656 2.410 -5.179 1.00 79.62 172 GLN A O 1
ATOM 1356 N N . CYS A 1 173 ? -15.397 0.639 -4.563 1.00 82.25 173 CYS A N 1
ATOM 1357 C CA . CYS A 1 173 ? -14.704 0.478 -5.829 1.00 82.25 173 CYS A CA 1
ATOM 1358 C C . CYS A 1 173 ? -15.490 -0.472 -6.739 1.00 82.25 173 CYS A C 1
ATOM 1360 O O . CYS A 1 173 ? -15.666 -1.650 -6.431 1.00 82.25 173 CYS A O 1
ATOM 1362 N N . ASP A 1 174 ? -15.924 0.046 -7.882 1.00 83.12 174 ASP A N 1
ATOM 1363 C CA . ASP A 1 174 ? -16.553 -0.705 -8.964 1.00 83.12 174 ASP A CA 1
ATOM 1364 C C . ASP A 1 174 ? -15.948 -0.263 -10.296 1.00 83.12 174 ASP A C 1
ATOM 1366 O O . ASP A 1 174 ? -16.277 0.791 -10.842 1.00 83.12 174 ASP A O 1
ATOM 1370 N N . HIS A 1 175 ? -15.016 -1.070 -10.795 1.00 84.81 175 HIS A N 1
ATOM 1371 C CA . HIS A 1 175 ? -14.354 -0.854 -12.071 1.00 84.81 175 HIS A CA 1
ATOM 1372 C C . HIS A 1 175 ? -13.873 -2.201 -12.635 1.00 84.81 175 HIS A C 1
ATOM 1374 O O . HIS A 1 175 ? -13.390 -3.029 -11.863 1.00 84.81 175 HIS A O 1
ATOM 1380 N N . PRO A 1 176 ? -13.957 -2.451 -13.957 1.00 88.75 176 PRO A N 1
ATOM 1381 C CA . PRO A 1 176 ? -13.566 -3.733 -14.557 1.00 88.75 176 PRO A CA 1
ATOM 1382 C C . PRO A 1 176 ? -12.106 -4.136 -14.305 1.00 88.75 176 PRO A C 1
ATOM 1384 O O . PRO A 1 176 ? -11.811 -5.325 -14.255 1.00 88.75 176 PRO A O 1
ATOM 1387 N N . ASN A 1 177 ? -11.206 -3.165 -14.129 1.00 93.25 177 ASN A N 1
ATOM 1388 C CA . ASN A 1 177 ? -9.780 -3.394 -13.859 1.00 93.25 177 ASN A CA 1
ATOM 1389 C C . ASN A 1 177 ? -9.390 -3.202 -12.380 1.00 93.25 177 ASN A C 1
ATOM 1391 O O . ASN A 1 177 ? -8.219 -2.993 -12.068 1.00 93.25 177 ASN A O 1
ATOM 1395 N N . VAL A 1 178 ? -10.356 -3.246 -11.458 1.00 91.62 178 VAL A N 1
ATOM 1396 C CA . VAL A 1 178 ? -10.125 -3.206 -10.005 1.00 91.62 178 VAL A CA 1
ATOM 1397 C C . VAL A 1 178 ? -10.823 -4.400 -9.361 1.00 91.62 178 VAL A C 1
ATOM 1399 O O . VAL A 1 178 ? -11.945 -4.740 -9.727 1.00 91.62 178 VAL A O 1
ATOM 1402 N N . LEU A 1 179 ? -10.142 -5.082 -8.437 1.00 91.38 179 LEU A N 1
ATOM 1403 C CA . LEU A 1 179 ? -10.593 -6.361 -7.896 1.00 91.38 179 LEU A CA 1
ATOM 1404 C C . LEU A 1 179 ? -11.953 -6.192 -7.211 1.00 91.38 179 LEU A C 1
ATOM 1406 O O . LEU A 1 179 ? -12.054 -5.374 -6.299 1.00 91.38 179 LEU A O 1
ATOM 1410 N N . PRO A 1 180 ? -12.993 -6.956 -7.589 1.00 88.06 180 PRO A N 1
ATOM 1411 C CA . PRO A 1 180 ? -14.283 -6.851 -6.927 1.00 88.06 180 PRO A CA 1
ATOM 1412 C C . PRO A 1 180 ? -14.228 -7.321 -5.473 1.00 88.06 180 PRO A C 1
ATOM 1414 O O . PRO A 1 180 ? -13.622 -8.348 -5.152 1.00 88.06 180 PRO A O 1
ATOM 1417 N N . PHE A 1 181 ? -14.941 -6.609 -4.605 1.00 87.94 181 PHE A N 1
ATOM 1418 C CA . PHE A 1 181 ? -15.154 -7.013 -3.221 1.00 87.94 181 PHE A CA 1
ATOM 1419 C C . PHE A 1 181 ? -16.492 -7.738 -3.062 1.00 87.94 181 PHE A C 1
ATOM 1421 O O . PHE A 1 181 ? -17.555 -7.170 -3.332 1.00 87.94 181 PHE A O 1
ATOM 1428 N N . TYR A 1 182 ? -16.457 -8.987 -2.597 1.00 86.38 182 TYR A N 1
ATOM 1429 C CA . TYR A 1 182 ? -17.672 -9.764 -2.335 1.00 86.38 182 TYR A CA 1
ATOM 1430 C C . TYR A 1 182 ? -18.192 -9.572 -0.919 1.00 86.38 182 TYR A C 1
ATOM 1432 O O . TYR A 1 182 ? -19.404 -9.553 -0.718 1.00 86.38 182 TYR A O 1
ATOM 1440 N N . GLY A 1 183 ? -17.302 -9.408 0.056 1.00 86.81 183 GLY A N 1
ATOM 1441 C CA . GLY A 1 183 ? -17.706 -9.161 1.429 1.00 86.81 183 GLY A CA 1
ATOM 1442 C C . GLY A 1 183 ? -16.732 -9.713 2.454 1.00 86.81 183 GLY A C 1
ATOM 1443 O O . GLY A 1 183 ? -15.560 -9.977 2.193 1.00 86.81 183 GLY A O 1
ATOM 1444 N N . ILE A 1 184 ? -17.257 -9.880 3.655 1.00 87.75 184 ILE A N 1
ATOM 1445 C CA . ILE A 1 184 ? -16.546 -10.221 4.869 1.00 87.75 184 ILE A CA 1
ATOM 1446 C C . ILE A 1 184 ? -17.046 -11.573 5.341 1.00 87.75 184 ILE A C 1
ATOM 1448 O O . ILE A 1 184 ? -18.244 -11.777 5.540 1.00 87.75 184 ILE A O 1
ATOM 1452 N N . TYR A 1 185 ? -16.118 -12.489 5.579 1.00 85.38 185 TYR A N 1
ATOM 1453 C CA . TYR A 1 185 ? -16.409 -13.719 6.292 1.00 85.38 185 TYR A CA 1
ATOM 1454 C C . TYR A 1 185 ? -15.846 -13.643 7.710 1.00 85.38 185 TYR A C 1
ATOM 1456 O O . TYR A 1 185 ? -14.674 -13.317 7.912 1.00 85.38 185 TYR A O 1
ATOM 1464 N N . ARG A 1 186 ? -16.693 -13.972 8.689 1.00 79.62 186 ARG A N 1
ATOM 1465 C CA . ARG A 1 186 ? -16.314 -14.098 10.096 1.00 79.62 186 ARG A CA 1
ATOM 1466 C C . ARG A 1 186 ? -16.576 -15.524 10.554 1.00 79.62 186 ARG A C 1
ATOM 1468 O O . ARG A 1 186 ? -17.726 -15.959 10.590 1.00 79.62 186 ARG A O 1
ATOM 1475 N N . GLY A 1 187 ? -15.512 -16.249 10.878 1.00 69.06 187 GLY A N 1
ATOM 1476 C CA . GLY A 1 187 ? -15.627 -17.575 11.478 1.00 69.06 187 GLY A CA 1
ATOM 1477 C C . GLY A 1 187 ? -15.978 -17.501 12.967 1.00 69.06 187 GLY A C 1
ATOM 1478 O O . GLY A 1 187 ? -16.100 -16.427 13.558 1.00 69.06 187 GLY A O 1
ATOM 1479 N N . SER A 1 188 ? -16.127 -18.667 13.596 1.00 63.28 188 SER A N 1
ATOM 1480 C CA . SER A 1 188 ? -16.491 -18.779 15.016 1.00 63.28 188 SER A CA 1
ATOM 1481 C C . SER A 1 188 ? -15.406 -18.267 15.977 1.00 63.28 188 SER A C 1
ATOM 1483 O O . SER A 1 188 ? -15.705 -18.001 17.138 1.00 63.28 188 SER A O 1
ATOM 1485 N N . ALA A 1 189 ? -14.160 -18.114 15.514 1.00 58.44 189 ALA A N 1
ATOM 1486 C CA . ALA A 1 189 ? -13.053 -17.586 16.308 1.00 58.44 189 ALA A CA 1
ATOM 1487 C C . ALA A 1 189 ? -12.842 -16.075 16.048 1.00 58.44 189 ALA A C 1
ATOM 1489 O O . ALA A 1 189 ? -12.861 -15.651 14.889 1.00 58.44 189 ALA A O 1
ATOM 1490 N N . PRO A 1 190 ? -12.558 -15.250 17.077 1.00 48.56 190 PRO A N 1
ATOM 1491 C CA . PRO A 1 190 ? -12.311 -13.808 16.921 1.00 48.56 190 PRO A CA 1
ATOM 1492 C C . PRO A 1 190 ? -11.165 -13.454 15.957 1.00 48.56 190 PRO A C 1
ATOM 1494 O O . PRO A 1 190 ? -11.170 -12.377 15.371 1.00 48.56 190 PRO A O 1
ATOM 1497 N N . SER A 1 191 ? -10.213 -14.372 15.761 1.00 54.00 191 SER A N 1
ATOM 1498 C CA . SER A 1 191 ? -9.056 -14.248 14.864 1.00 54.00 191 SER A CA 1
ATOM 1499 C C . SER A 1 191 ? -9.361 -14.536 13.384 1.00 54.00 191 SER A C 1
ATOM 1501 O O . SER A 1 191 ? -8.453 -14.566 12.555 1.00 54.00 191 SER A O 1
ATOM 1503 N N . THR A 1 192 ? -10.626 -14.769 13.027 1.00 65.75 192 THR A N 1
ATOM 1504 C CA . THR A 1 192 ? -11.036 -15.138 11.664 1.00 65.75 192 THR A CA 1
ATOM 1505 C C . THR A 1 192 ? -11.842 -14.022 11.011 1.00 65.75 192 THR A C 1
ATOM 1507 O O . THR A 1 192 ? -13.015 -14.194 10.695 1.00 65.75 192 THR A O 1
ATOM 1510 N N . TYR A 1 193 ? -11.218 -12.856 10.834 1.00 76.00 193 TYR A N 1
ATOM 1511 C CA . TYR A 1 193 ? -11.772 -11.777 10.017 1.00 76.00 193 TYR A CA 1
ATOM 1512 C C . TYR A 1 193 ? -11.172 -11.865 8.616 1.00 76.00 193 TYR A C 1
ATOM 1514 O O . TYR A 1 193 ? -9.956 -11.742 8.455 1.00 76.00 193 TYR A O 1
ATOM 1522 N N . CYS A 1 194 ? -12.014 -12.131 7.620 1.00 81.94 194 CYS A N 1
ATOM 1523 C CA . CYS A 1 194 ? -11.551 -12.418 6.272 1.00 81.94 194 CYS A CA 1
ATOM 1524 C C . CYS A 1 194 ? -12.228 -11.520 5.240 1.00 81.94 194 CYS A C 1
ATOM 1526 O O . CYS A 1 194 ? -13.449 -11.364 5.269 1.00 81.94 194 CYS A O 1
ATOM 1528 N N . LEU A 1 195 ? -11.440 -10.990 4.308 1.00 87.25 195 LEU A N 1
ATOM 1529 C CA . LEU A 1 195 ? -11.931 -10.266 3.137 1.00 87.25 195 LEU A CA 1
ATOM 1530 C C . LEU A 1 195 ? -12.029 -11.235 1.960 1.00 87.25 195 LEU A C 1
ATOM 1532 O O . LEU A 1 195 ? -11.122 -12.042 1.742 1.00 87.25 195 LEU A O 1
ATOM 1536 N N . VAL A 1 196 ? -13.147 -11.188 1.240 1.00 88.44 196 VAL A N 1
ATOM 1537 C CA . VAL A 1 196 ? -13.490 -12.163 0.203 1.00 88.44 196 VAL A CA 1
ATOM 1538 C C . VAL A 1 196 ? -13.639 -11.469 -1.145 1.00 88.44 196 VAL A C 1
ATOM 1540 O O . VAL A 1 196 ? -14.342 -10.464 -1.265 1.00 88.44 196 VAL A O 1
ATOM 1543 N N . SER A 1 197 ? -13.010 -12.048 -2.161 1.00 90.38 197 SER A N 1
ATOM 1544 C CA . SER A 1 197 ? -13.025 -11.594 -3.553 1.00 90.38 197 SER A CA 1
ATOM 1545 C C . SER A 1 197 ? -13.190 -12.793 -4.505 1.00 90.38 197 SER A C 1
ATOM 1547 O O . SER A 1 197 ? -13.090 -13.948 -4.066 1.00 90.38 197 SER A O 1
ATOM 1549 N N . PRO A 1 198 ? -13.454 -12.573 -5.808 1.00 89.31 198 PRO A N 1
ATOM 1550 C CA . PRO A 1 198 ? -13.392 -13.649 -6.791 1.00 89.31 198 PRO A CA 1
ATOM 1551 C C . PRO A 1 198 ? -12.009 -14.312 -6.798 1.00 89.31 198 PRO A C 1
ATOM 1553 O O . PRO A 1 198 ? -10.985 -13.644 -6.639 1.00 89.31 198 PRO A O 1
ATOM 1556 N N . PHE A 1 199 ? -11.966 -15.628 -7.014 1.00 89.62 199 PHE A N 1
ATOM 1557 C CA . PHE A 1 199 ? -10.694 -16.308 -7.240 1.00 89.62 199 PHE A CA 1
ATOM 1558 C C . PHE A 1 199 ? -10.203 -16.070 -8.674 1.00 89.62 199 PHE A C 1
ATOM 1560 O O . PHE A 1 199 ? -10.860 -16.459 -9.639 1.00 89.62 199 PHE A O 1
ATOM 1567 N N . MET A 1 200 ? -9.025 -15.461 -8.810 1.00 90.19 200 MET A N 1
ATOM 1568 C CA . MET A 1 200 ? -8.396 -15.185 -10.102 1.00 90.19 200 MET A CA 1
ATOM 1569 C C . MET A 1 200 ? -7.551 -16.385 -10.541 1.00 90.19 200 MET A C 1
ATOM 1571 O O . MET A 1 200 ? -6.423 -16.569 -10.086 1.00 90.19 200 MET A O 1
ATOM 1575 N N . VAL A 1 201 ? -8.113 -17.231 -11.413 1.00 88.12 201 VAL A N 1
ATOM 1576 C CA . VAL A 1 201 ? -7.522 -18.528 -11.813 1.00 88.12 201 VAL A CA 1
ATOM 1577 C C . VAL A 1 201 ? -6.158 -18.413 -12.492 1.00 88.12 201 VAL A C 1
ATOM 1579 O O . VAL A 1 201 ? -5.331 -19.316 -12.361 1.00 88.12 201 VAL A O 1
ATOM 1582 N N . ASN A 1 202 ? -5.906 -17.297 -13.179 1.00 92.06 202 ASN A N 1
ATOM 1583 C CA . ASN A 1 202 ? -4.638 -17.030 -13.852 1.00 92.06 202 ASN A CA 1
ATOM 1584 C C . ASN A 1 202 ? -3.565 -16.475 -12.893 1.00 92.06 202 ASN A C 1
ATOM 1586 O O . ASN A 1 202 ? -2.399 -16.363 -13.274 1.00 92.06 202 ASN A O 1
ATOM 1590 N N . GLY A 1 203 ? -3.922 -16.238 -11.624 1.00 92.44 203 GLY A N 1
ATOM 1591 C CA . GLY A 1 203 ? -3.005 -15.820 -10.568 1.00 92.44 203 GLY A CA 1
ATOM 1592 C C . GLY A 1 203 ? -2.591 -14.354 -10.676 1.00 92.44 203 GLY A C 1
ATOM 1593 O O . GLY A 1 203 ? -3.303 -13.539 -11.264 1.00 92.44 203 GLY A O 1
ATOM 1594 N N . SER A 1 204 ? -1.444 -14.011 -10.084 1.00 94.12 204 SER A N 1
ATOM 1595 C CA . SER A 1 204 ? -0.857 -12.675 -10.243 1.00 94.12 204 SER A CA 1
ATOM 1596 C C . SER A 1 204 ? -0.263 -12.481 -11.641 1.00 94.12 204 SER A C 1
ATOM 1598 O O . SER A 1 204 ? 0.084 -13.458 -12.307 1.00 94.12 204 SER A O 1
ATOM 1600 N N . LEU A 1 205 ? -0.069 -11.232 -12.075 1.00 96.19 205 LEU A N 1
ATOM 1601 C CA . LEU A 1 205 ? 0.600 -10.883 -13.329 1.00 96.19 205 LEU A CA 1
ATOM 1602 C C . LEU A 1 205 ? 1.932 -11.623 -13.421 1.00 96.19 205 LEU A C 1
ATOM 1604 O O . LEU A 1 205 ? 2.204 -12.296 -14.408 1.00 96.19 205 LEU A O 1
ATOM 1608 N N . ARG A 1 206 ? 2.725 -11.612 -12.348 1.00 91.88 206 ARG A N 1
ATOM 1609 C CA . ARG A 1 206 ? 3.997 -12.337 -12.301 1.00 91.88 206 ARG A CA 1
ATOM 1610 C C . ARG A 1 206 ? 3.840 -13.839 -12.560 1.00 91.88 206 ARG A C 1
ATOM 1612 O O . ARG A 1 206 ? 4.659 -14.434 -13.259 1.00 91.88 206 ARG A O 1
ATOM 1619 N N . GLN A 1 207 ? 2.818 -14.480 -11.999 1.00 93.06 207 GLN A N 1
ATOM 1620 C CA . GLN A 1 207 ? 2.550 -15.899 -12.253 1.00 93.06 207 GLN A CA 1
ATOM 1621 C C . GLN A 1 207 ? 2.074 -16.138 -13.690 1.00 93.06 207 GLN A C 1
ATOM 1623 O O . GLN A 1 207 ? 2.494 -17.116 -14.306 1.00 93.06 207 GLN A O 1
ATOM 1628 N N . TYR A 1 208 ? 1.236 -15.249 -14.218 1.00 95.56 208 TYR A N 1
ATOM 1629 C CA . TYR A 1 208 ? 0.688 -15.321 -15.568 1.00 95.56 208 TYR A CA 1
ATOM 1630 C C . TYR A 1 208 ? 1.767 -15.167 -16.646 1.00 95.56 208 TYR A C 1
ATOM 1632 O O . TYR A 1 208 ? 1.843 -15.992 -17.557 1.00 95.56 208 TYR A O 1
ATOM 1640 N N . MET A 1 209 ? 2.661 -14.185 -16.494 1.00 93.88 209 MET A N 1
ATOM 1641 C CA . MET A 1 209 ? 3.766 -13.930 -17.427 1.00 93.88 209 MET A CA 1
ATOM 1642 C C . MET A 1 209 ? 4.754 -15.102 -17.514 1.00 93.88 209 MET A C 1
ATOM 1644 O O . MET A 1 209 ? 5.367 -15.304 -18.553 1.00 93.88 209 MET A O 1
ATOM 1648 N N . ASN A 1 210 ? 4.896 -15.894 -16.445 1.00 90.81 210 ASN A N 1
ATOM 1649 C CA . ASN A 1 210 ? 5.764 -17.078 -16.429 1.00 90.81 210 ASN A CA 1
ATOM 1650 C C . ASN A 1 210 ? 5.129 -18.323 -17.072 1.00 90.81 210 ASN A C 1
ATOM 1652 O O . ASN A 1 210 ? 5.839 -19.286 -17.353 1.00 90.81 210 ASN A O 1
ATOM 1656 N N . LYS A 1 211 ? 3.801 -18.351 -17.230 1.00 92.62 211 LYS A N 1
ATOM 1657 C CA . LYS A 1 211 ? 3.049 -19.521 -17.716 1.00 92.62 211 LYS A CA 1
ATOM 1658 C C . LYS A 1 211 ? 2.523 -19.360 -19.141 1.00 92.62 211 LYS A C 1
ATOM 1660 O O . LYS A 1 211 ? 2.067 -20.343 -19.715 1.00 92.62 211 LYS A O 1
ATOM 1665 N N . THR A 1 212 ? 2.533 -18.140 -19.669 1.00 92.19 212 THR A N 1
ATOM 1666 C CA . THR A 1 212 ? 1.914 -17.790 -20.949 1.00 92.19 212 THR A CA 1
ATOM 1667 C C . THR A 1 212 ? 2.999 -17.508 -21.976 1.00 92.19 212 THR A C 1
ATOM 1669 O O . THR A 1 212 ? 3.839 -16.644 -21.743 1.00 92.19 212 THR A O 1
ATOM 1672 N N . ASP A 1 213 ? 2.967 -18.215 -23.107 1.00 86.56 213 ASP A N 1
ATOM 1673 C CA . ASP A 1 213 ? 4.011 -18.115 -24.136 1.00 86.56 213 ASP A CA 1
ATOM 1674 C C . ASP A 1 213 ? 4.014 -16.750 -24.850 1.00 86.56 213 ASP A C 1
ATOM 1676 O O . ASP A 1 213 ? 5.082 -16.215 -25.144 1.00 86.56 213 ASP A O 1
ATOM 1680 N N . ASP A 1 214 ? 2.835 -16.162 -25.087 1.00 87.31 214 ASP A N 1
ATOM 1681 C CA . ASP A 1 214 ? 2.683 -14.854 -25.742 1.00 87.31 214 ASP A CA 1
ATOM 1682 C C . ASP A 1 214 ? 1.508 -14.056 -25.140 1.00 87.31 214 ASP A C 1
ATOM 1684 O O . ASP A 1 214 ? 0.394 -14.063 -25.670 1.00 87.31 214 ASP A O 1
ATOM 1688 N N . PRO A 1 215 ? 1.691 -13.439 -23.958 1.00 91.69 215 PRO A N 1
ATOM 1689 C CA . PRO A 1 215 ? 0.645 -12.642 -23.332 1.00 91.69 215 PRO A CA 1
ATOM 1690 C C . PRO A 1 215 ? 0.401 -11.352 -24.125 1.00 91.69 215 PRO A C 1
ATOM 1692 O O . PRO A 1 215 ? 1.343 -10.733 -24.617 1.00 91.69 215 PRO A O 1
ATOM 1695 N N . ASP A 1 216 ? -0.846 -10.880 -24.174 1.00 92.75 216 ASP A N 1
ATOM 1696 C CA . ASP A 1 216 ? -1.184 -9.584 -24.773 1.00 92.75 216 ASP 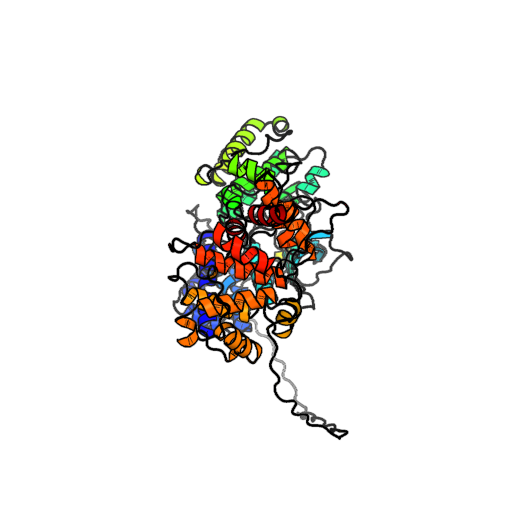A CA 1
ATOM 1697 C C . ASP A 1 216 ? -0.722 -8.425 -23.873 1.00 92.75 216 ASP A C 1
ATOM 1699 O O . ASP A 1 216 ? -1.467 -7.849 -23.078 1.00 92.75 216 ASP A O 1
ATOM 1703 N N . ARG A 1 217 ? 0.570 -8.113 -23.970 1.00 94.69 217 ARG A N 1
ATOM 1704 C CA . ARG A 1 217 ? 1.254 -7.122 -23.127 1.00 94.69 217 ARG A CA 1
ATOM 1705 C C . ARG A 1 217 ? 0.654 -5.730 -23.276 1.00 94.69 217 ARG A C 1
ATOM 1707 O O . ARG A 1 217 ? 0.605 -4.984 -22.302 1.00 94.69 217 ARG A O 1
ATOM 1714 N N . HIS A 1 218 ? 0.198 -5.381 -24.479 1.00 93.50 218 HIS A N 1
ATOM 1715 C CA . HIS A 1 218 ? -0.396 -4.075 -24.723 1.00 93.50 218 HIS A CA 1
ATOM 1716 C C . HIS A 1 218 ? -1.709 -3.930 -23.955 1.00 93.50 218 HIS A C 1
ATOM 1718 O O . HIS A 1 218 ? -1.840 -2.989 -23.172 1.00 93.50 218 HIS A O 1
ATOM 1724 N N . ASN A 1 219 ? -2.636 -4.881 -24.105 1.00 92.94 219 ASN A N 1
ATOM 1725 C CA . ASN A 1 219 ? -3.920 -4.818 -23.411 1.00 92.94 219 ASN A CA 1
ATOM 1726 C C . ASN A 1 219 ? -3.775 -4.956 -21.891 1.00 92.94 219 ASN A C 1
ATOM 1728 O O . ASN A 1 219 ? -4.453 -4.236 -21.162 1.00 92.94 219 ASN A O 1
ATOM 1732 N N . LEU A 1 220 ? -2.843 -5.783 -21.401 1.00 96.06 220 LEU A N 1
ATOM 1733 C CA . LEU A 1 220 ? -2.533 -5.852 -19.968 1.00 96.06 220 LEU A CA 1
ATOM 1734 C C . LEU A 1 220 ? -2.075 -4.497 -19.417 1.00 96.06 220 LEU A C 1
ATOM 1736 O O . LEU A 1 220 ? -2.553 -4.068 -18.368 1.00 96.06 220 LEU A O 1
ATOM 1740 N N . ALA A 1 221 ? -1.166 -3.809 -20.116 1.00 96.50 221 ALA A N 1
ATOM 1741 C CA . ALA A 1 221 ? -0.697 -2.494 -19.692 1.00 96.50 221 ALA A CA 1
ATOM 1742 C C . ALA A 1 221 ? -1.840 -1.465 -19.699 1.00 96.50 221 ALA A C 1
ATOM 1744 O O . ALA A 1 221 ? -2.006 -0.760 -18.707 1.00 96.50 221 ALA A O 1
ATOM 1745 N N . LEU A 1 222 ? -2.670 -1.442 -20.752 1.00 95.31 222 LEU A N 1
ATOM 1746 C CA . LEU A 1 222 ? -3.853 -0.577 -20.832 1.00 95.31 222 LEU A CA 1
ATOM 1747 C C . LEU A 1 222 ? -4.835 -0.831 -19.679 1.00 95.31 222 LEU A C 1
ATOM 1749 O O . LEU A 1 222 ? -5.298 0.114 -19.044 1.00 95.31 222 LEU A O 1
ATOM 1753 N N . ASP A 1 223 ? -5.140 -2.089 -19.375 1.00 95.69 223 ASP A N 1
ATOM 1754 C CA . ASP A 1 223 ? -6.031 -2.465 -18.277 1.00 95.69 223 ASP A CA 1
ATOM 1755 C C . ASP A 1 223 ? -5.532 -1.948 -16.921 1.00 95.69 223 ASP A C 1
ATOM 1757 O O . ASP A 1 223 ? -6.297 -1.353 -16.155 1.00 95.69 223 ASP A O 1
ATOM 1761 N N . ILE A 1 224 ? -4.235 -2.108 -16.641 1.00 97.81 224 ILE A N 1
ATOM 1762 C CA . ILE A 1 224 ? -3.612 -1.607 -15.409 1.00 97.81 224 ILE A CA 1
ATOM 1763 C C . ILE A 1 224 ? -3.677 -0.074 -15.368 1.00 97.81 224 ILE A C 1
ATOM 1765 O O . ILE A 1 224 ? -4.014 0.491 -14.325 1.00 97.81 224 ILE A O 1
ATOM 1769 N N . THR A 1 225 ? -3.431 0.613 -16.491 1.00 97.38 225 THR A N 1
ATOM 1770 C CA . THR A 1 225 ? -3.570 2.075 -16.580 1.00 97.38 225 THR A CA 1
ATOM 1771 C C . THR A 1 225 ? -5.000 2.525 -16.272 1.00 97.38 225 THR A C 1
ATOM 1773 O O . THR A 1 225 ? -5.178 3.454 -15.484 1.00 97.38 225 THR A O 1
ATOM 1776 N N . ARG A 1 226 ? -6.029 1.861 -16.827 1.00 94.06 226 ARG A N 1
ATOM 1777 C CA . ARG A 1 226 ? -7.447 2.185 -16.553 1.00 94.06 226 ARG A CA 1
ATOM 1778 C C . ARG A 1 226 ? -7.782 2.009 -15.080 1.00 94.06 226 ARG A C 1
ATOM 1780 O O . ARG A 1 226 ? -8.378 2.898 -14.479 1.00 94.06 226 ARG A O 1
ATOM 1787 N N . GLY A 1 227 ? -7.379 0.879 -14.495 1.00 93.81 227 GLY A N 1
ATOM 1788 C CA . GLY A 1 227 ? -7.608 0.594 -13.082 1.00 93.81 227 GLY A CA 1
ATOM 1789 C C . GLY A 1 227 ? -6.938 1.621 -12.170 1.00 93.81 227 GLY A C 1
ATOM 1790 O O . GLY A 1 227 ? -7.575 2.131 -11.251 1.00 93.81 227 GLY A O 1
ATOM 1791 N N . MET A 1 228 ? -5.681 1.980 -12.445 1.00 95.44 228 MET A N 1
ATOM 1792 C CA . MET A 1 228 ? -4.970 2.984 -11.655 1.00 95.44 228 MET A CA 1
ATOM 1793 C C . MET A 1 228 ? -5.589 4.369 -11.835 1.00 95.44 228 MET A C 1
ATOM 1795 O O . MET A 1 228 ? -5.756 5.081 -10.848 1.00 95.44 228 MET A O 1
ATOM 1799 N N . ASN A 1 229 ? -5.975 4.741 -13.063 1.00 93.38 229 ASN A N 1
ATOM 1800 C CA . ASN A 1 229 ? -6.636 6.018 -13.321 1.00 93.38 229 ASN A CA 1
ATOM 1801 C C . ASN A 1 229 ? -7.943 6.097 -12.536 1.00 93.38 229 ASN A C 1
ATOM 1803 O O . ASN A 1 229 ? -8.187 7.082 -11.851 1.00 93.38 229 ASN A O 1
ATOM 1807 N N . TYR A 1 230 ? -8.738 5.025 -12.545 1.00 86.69 230 TYR A N 1
ATOM 1808 C CA . TYR A 1 230 ? -9.936 4.929 -11.722 1.00 86.69 230 TYR A CA 1
ATOM 1809 C C . TYR A 1 230 ? -9.629 5.143 -10.233 1.00 86.69 230 TYR A C 1
ATOM 1811 O O . TYR A 1 230 ? -10.255 6.003 -9.613 1.00 86.69 230 TYR A O 1
ATOM 1819 N N . LEU A 1 231 ? -8.636 4.442 -9.672 1.00 85.12 231 LEU A N 1
ATOM 1820 C CA . LEU A 1 231 ? -8.240 4.611 -8.270 1.00 85.12 231 LEU A CA 1
ATOM 1821 C C . LEU A 1 231 ? -7.806 6.051 -7.961 1.00 85.12 231 LEU A C 1
ATOM 1823 O O . LEU A 1 231 ? -8.285 6.619 -6.984 1.00 85.12 231 LEU A O 1
ATOM 1827 N N . HIS A 1 232 ? -6.983 6.681 -8.804 1.00 84.50 232 HIS A N 1
ATOM 1828 C CA . HIS A 1 232 ? -6.573 8.082 -8.626 1.00 84.50 232 HIS A CA 1
ATOM 1829 C C . HIS A 1 232 ? -7.722 9.070 -8.835 1.00 84.50 232 HIS A C 1
ATOM 1831 O O . HIS A 1 232 ? -7.738 10.110 -8.192 1.00 84.50 232 HIS A O 1
ATOM 1837 N N . THR A 1 233 ? -8.718 8.758 -9.670 1.00 76.06 233 THR A N 1
ATOM 1838 C CA . THR A 1 233 ? -9.928 9.596 -9.800 1.00 76.06 233 THR A CA 1
ATOM 1839 C C . THR A 1 233 ? -10.872 9.474 -8.607 1.00 76.06 233 THR A C 1
ATOM 1841 O O . THR A 1 233 ? -11.744 10.325 -8.427 1.00 76.06 233 THR A O 1
ATOM 1844 N N . LEU A 1 234 ? -10.724 8.395 -7.837 1.00 72.69 234 LEU A N 1
ATOM 1845 C CA . LEU A 1 234 ? -11.245 8.252 -6.488 1.00 72.69 234 LEU A CA 1
ATOM 1846 C C . LEU A 1 234 ? -10.199 8.685 -5.461 1.00 72.69 234 LEU A C 1
ATOM 1848 O O . LEU A 1 234 ? -10.360 8.361 -4.303 1.00 72.69 234 LEU A O 1
ATOM 1852 N N . SER A 1 235 ? -9.096 9.323 -5.855 1.00 74.31 235 SER A N 1
ATOM 1853 C CA . SER A 1 235 ? -7.984 9.763 -5.004 1.00 74.31 235 SER A CA 1
ATOM 1854 C C . SER A 1 235 ? -7.487 8.735 -3.986 1.00 74.31 235 SER A C 1
ATOM 1856 O O . SER A 1 235 ? -7.079 9.058 -2.868 1.00 74.31 235 SER A O 1
ATOM 1858 N N . ILE A 1 236 ? -7.500 7.473 -4.395 1.00 75.56 236 ILE A N 1
ATOM 1859 C CA . ILE A 1 236 ? -6.874 6.368 -3.689 1.00 75.56 236 ILE A CA 1
ATOM 1860 C C . ILE A 1 236 ? -5.434 6.283 -4.184 1.00 75.56 236 ILE A C 1
ATOM 1862 O O . ILE A 1 236 ? -5.189 5.958 -5.344 1.00 75.56 236 ILE A O 1
ATOM 1866 N N . VAL A 1 237 ? -4.481 6.553 -3.293 1.00 80.50 237 VAL A N 1
ATOM 1867 C CA . VAL A 1 237 ? -3.079 6.174 -3.504 1.00 80.50 237 VAL A CA 1
ATOM 1868 C C . VAL A 1 237 ? -2.975 4.665 -3.280 1.00 80.50 237 VAL A C 1
ATOM 1870 O O . VAL A 1 237 ? -3.401 4.156 -2.241 1.00 80.50 237 VAL A O 1
ATOM 1873 N N . HIS A 1 238 ? -2.426 3.930 -4.242 1.00 88.00 238 HIS A N 1
ATOM 1874 C CA . HIS A 1 238 ? -2.200 2.498 -4.087 1.00 88.00 238 HIS A CA 1
ATOM 1875 C C . HIS A 1 238 ? -1.055 2.236 -3.101 1.00 88.00 238 HIS A C 1
ATOM 1877 O O . HIS A 1 238 ? -1.214 1.442 -2.172 1.00 88.00 238 HIS A O 1
ATOM 1883 N N . GLY A 1 239 ? 0.106 2.866 -3.308 1.00 83.12 239 GLY A N 1
ATOM 1884 C CA . GLY A 1 239 ? 1.257 2.865 -2.399 1.00 83.12 239 GLY A CA 1
ATOM 1885 C C . GLY A 1 239 ? 2.014 1.538 -2.241 1.00 83.12 239 GLY A C 1
ATOM 1886 O O . GLY A 1 239 ? 2.898 1.450 -1.390 1.00 83.12 239 GLY A O 1
ATOM 1887 N N . ASP A 1 240 ? 1.666 0.506 -3.013 1.00 85.62 240 ASP A N 1
ATOM 1888 C CA . ASP A 1 240 ? 2.366 -0.792 -3.086 1.00 85.62 240 ASP A CA 1
ATOM 1889 C C . ASP A 1 240 ? 2.108 -1.462 -4.451 1.00 85.62 240 ASP A C 1
ATOM 1891 O O . ASP A 1 240 ? 1.837 -2.657 -4.550 1.00 85.62 240 ASP A O 1
ATOM 1895 N N . LEU A 1 241 ? 2.087 -0.675 -5.527 1.00 93.12 241 LEU A N 1
ATOM 1896 C CA . LEU A 1 241 ? 1.779 -1.186 -6.859 1.00 93.12 241 LEU A CA 1
ATOM 1897 C C . LEU A 1 241 ? 2.959 -2.011 -7.406 1.00 93.12 241 LEU A C 1
ATOM 1899 O O . LEU A 1 241 ? 4.067 -1.500 -7.563 1.00 93.12 241 LEU A O 1
ATOM 1903 N N . LYS A 1 242 ? 2.709 -3.289 -7.704 1.00 93.44 242 LYS A N 1
ATOM 1904 C CA . LYS A 1 242 ? 3.680 -4.260 -8.241 1.00 93.44 242 LYS A CA 1
ATOM 1905 C C . LYS A 1 242 ? 2.959 -5.420 -8.925 1.00 93.44 242 LYS A C 1
ATOM 1907 O O . LYS A 1 242 ? 1.786 -5.656 -8.641 1.00 93.44 242 LYS A O 1
ATOM 1912 N N . GLY A 1 243 ? 3.659 -6.207 -9.742 1.00 93.56 243 GLY A N 1
ATOM 1913 C CA . GLY A 1 243 ? 3.079 -7.343 -10.462 1.00 93.56 243 GLY A CA 1
ATOM 1914 C C . GLY A 1 243 ? 2.456 -8.436 -9.583 1.00 93.56 243 GLY A C 1
ATOM 1915 O O . GLY A 1 243 ? 1.577 -9.156 -10.046 1.00 93.56 243 GLY A O 1
ATOM 1916 N N . ASP A 1 244 ? 2.844 -8.553 -8.309 1.00 90.31 244 ASP A N 1
ATOM 1917 C CA . ASP A 1 244 ? 2.191 -9.470 -7.359 1.00 90.31 244 ASP A CA 1
ATOM 1918 C C . ASP A 1 244 ? 0.796 -8.984 -6.911 1.00 90.31 244 ASP A C 1
ATOM 1920 O O . ASP A 1 244 ? -0.045 -9.810 -6.561 1.00 90.31 244 ASP A O 1
ATOM 1924 N N . ASN A 1 245 ? 0.532 -7.674 -6.993 1.00 93.25 245 ASN A N 1
ATOM 1925 C CA . ASN A 1 245 ? -0.746 -7.040 -6.646 1.00 93.25 245 ASN A CA 1
ATOM 1926 C C . ASN A 1 245 ? -1.629 -6.774 -7.884 1.00 93.25 245 ASN A C 1
ATOM 1928 O O . ASN A 1 245 ? -2.711 -6.202 -7.774 1.00 93.25 245 ASN A O 1
ATOM 1932 N N . ILE A 1 246 ? -1.198 -7.208 -9.071 1.00 96.50 246 ILE A N 1
ATOM 1933 C CA . ILE A 1 246 ? -2.033 -7.264 -10.274 1.00 96.50 246 ILE A CA 1
ATOM 1934 C C . ILE A 1 246 ? -2.469 -8.709 -10.454 1.00 96.50 246 ILE A C 1
ATOM 1936 O O . ILE A 1 246 ? -1.622 -9.590 -10.557 1.00 96.50 246 ILE A O 1
ATOM 1940 N N . LEU A 1 247 ? -3.769 -8.971 -10.502 1.00 95.50 247 LEU A N 1
ATOM 1941 C CA . LEU A 1 247 ? -4.317 -10.298 -10.759 1.00 95.50 247 LEU A CA 1
ATOM 1942 C C . LEU A 1 247 ? -4.850 -10.385 -12.185 1.00 95.50 247 LEU A C 1
ATOM 1944 O O . LEU A 1 247 ? -5.364 -9.406 -12.723 1.00 95.50 247 LEU A O 1
ATOM 1948 N N . ILE A 1 248 ? -4.736 -11.567 -12.785 1.00 95.25 248 ILE A N 1
ATOM 1949 C CA . ILE A 1 248 ? -5.234 -11.827 -14.133 1.00 95.25 248 ILE A CA 1
ATOM 1950 C C . ILE A 1 248 ? -6.516 -12.638 -14.041 1.00 95.25 248 ILE A C 1
ATOM 1952 O O . ILE A 1 248 ? -6.580 -13.699 -13.413 1.00 95.25 248 ILE A O 1
ATOM 1956 N N . ALA A 1 249 ? -7.552 -12.107 -14.664 1.00 90.62 249 ALA A N 1
ATOM 1957 C CA . ALA A 1 249 ? -8.874 -12.687 -14.652 1.00 90.62 249 ALA A CA 1
ATOM 1958 C C . ALA A 1 249 ? -9.008 -13.793 -15.719 1.00 90.62 249 ALA A C 1
ATOM 1960 O O . ALA A 1 249 ? -8.090 -14.007 -16.514 1.00 90.62 249 ALA A O 1
ATOM 1961 N N . ASP A 1 250 ? -10.103 -14.562 -15.722 1.00 88.06 250 ASP A N 1
ATOM 1962 C CA . ASP A 1 250 ? -10.237 -15.736 -16.608 1.00 88.06 250 ASP A CA 1
ATOM 1963 C C . ASP A 1 250 ? -10.381 -15.378 -18.096 1.00 88.06 250 ASP A C 1
ATOM 1965 O O . ASP A 1 250 ? -10.024 -16.185 -18.950 1.00 88.06 250 ASP A O 1
ATOM 1969 N N . ASP A 1 251 ? -10.832 -14.162 -18.397 1.00 87.81 251 ASP A N 1
ATOM 1970 C CA . ASP A 1 251 ? -10.839 -13.563 -19.736 1.00 87.81 251 ASP A CA 1
ATOM 1971 C C . ASP A 1 251 ? -9.539 -12.806 -20.074 1.00 87.81 251 ASP A C 1
ATOM 1973 O O . ASP A 1 251 ? -9.509 -12.002 -21.003 1.00 87.81 251 ASP A O 1
ATOM 1977 N N . CYS A 1 252 ? -8.466 -13.071 -19.320 1.00 91.25 252 CYS A N 1
ATOM 1978 C CA . CYS A 1 252 ? -7.128 -12.500 -19.478 1.00 91.25 252 CYS A CA 1
ATOM 1979 C C . CYS A 1 252 ? -7.006 -10.992 -19.203 1.00 91.25 252 CYS A C 1
ATOM 1981 O O . CYS A 1 252 ? -5.940 -10.428 -19.452 1.00 91.25 252 CYS A O 1
ATOM 1983 N N . ARG A 1 253 ? -8.030 -10.340 -18.637 1.00 91.94 253 ARG A N 1
ATOM 1984 C CA . ARG A 1 253 ? -7.926 -8.936 -18.209 1.00 91.94 253 ARG A CA 1
ATOM 1985 C C . ARG A 1 253 ? -7.091 -8.762 -16.950 1.00 91.94 253 ARG A C 1
ATOM 1987 O O . ARG A 1 253 ? -7.125 -9.603 -16.046 1.00 91.94 253 ARG A O 1
ATOM 1994 N N . ALA A 1 254 ? -6.386 -7.635 -16.864 1.00 95.88 254 ALA A N 1
ATOM 1995 C CA . ALA A 1 254 ? -5.649 -7.261 -15.662 1.00 95.88 254 ALA A CA 1
ATOM 1996 C C . ALA A 1 254 ? -6.539 -6.498 -14.674 1.00 95.88 254 ALA A C 1
ATOM 1998 O O . ALA A 1 254 ? -7.315 -5.611 -15.045 1.00 95.88 254 ALA A O 1
ATOM 1999 N N . VAL A 1 255 ? -6.407 -6.850 -13.397 1.00 95.12 255 VAL A N 1
ATOM 2000 C CA . VAL A 1 255 ? -7.237 -6.343 -12.308 1.00 95.12 255 VAL A CA 1
ATOM 2001 C C . VAL A 1 255 ? -6.356 -6.002 -11.106 1.00 95.12 255 VAL A C 1
ATOM 2003 O O . VAL A 1 255 ? -5.598 -6.839 -10.623 1.00 95.12 255 VAL A O 1
ATOM 2006 N N . ILE A 1 256 ? -6.458 -4.773 -10.603 1.00 95.12 256 ILE A N 1
ATOM 2007 C CA . ILE A 1 256 ? -5.650 -4.286 -9.476 1.00 95.12 256 ILE A CA 1
ATOM 2008 C C . ILE A 1 256 ? -6.225 -4.789 -8.150 1.00 95.12 256 ILE A C 1
ATOM 2010 O O . ILE A 1 256 ? -7.422 -4.647 -7.899 1.00 95.12 256 ILE A O 1
ATOM 2014 N N . ALA A 1 257 ? -5.374 -5.340 -7.291 1.00 91.25 257 ALA A N 1
ATOM 2015 C CA . ALA A 1 257 ? -5.700 -5.843 -5.961 1.00 91.25 257 ALA A CA 1
ATOM 2016 C C . ALA A 1 257 ? -4.857 -5.148 -4.878 1.00 91.25 257 ALA A C 1
ATOM 2018 O O . ALA A 1 257 ? -3.919 -4.424 -5.187 1.00 91.25 257 ALA A O 1
ATOM 2019 N N . ASP A 1 258 ? -5.197 -5.373 -3.602 1.00 81.44 258 ASP A N 1
ATOM 2020 C CA . ASP A 1 258 ? -4.431 -4.891 -2.437 1.00 81.44 258 ASP A CA 1
ATOM 2021 C C . ASP A 1 258 ? -4.121 -3.375 -2.447 1.00 81.44 258 ASP A C 1
ATOM 2023 O O . ASP A 1 258 ? -3.099 -2.910 -1.939 1.00 81.44 258 ASP A O 1
ATOM 2027 N N . PHE A 1 259 ? -5.046 -2.588 -2.998 1.00 73.56 259 PHE A N 1
ATOM 2028 C CA . PHE A 1 259 ? -5.006 -1.129 -2.998 1.00 73.56 259 PHE A CA 1
ATOM 2029 C C . PHE A 1 259 ? -5.567 -0.550 -1.689 1.00 73.56 259 PHE A C 1
ATOM 2031 O O . PHE A 1 259 ? -6.396 -1.162 -1.016 1.00 73.56 259 PHE A O 1
ATOM 2038 N N . GLY A 1 260 ? -5.140 0.664 -1.325 1.00 57.31 260 GLY A N 1
ATOM 2039 C CA . GLY A 1 260 ? -5.740 1.416 -0.214 1.00 57.31 260 GLY A CA 1
ATOM 2040 C C . GLY A 1 260 ? -5.330 0.976 1.199 1.00 57.31 260 GLY A C 1
ATOM 2041 O O . GLY A 1 260 ? -5.980 1.375 2.166 1.00 57.31 260 GLY A O 1
ATOM 2042 N N . ILE A 1 261 ? -4.256 0.189 1.343 1.00 48.50 261 ILE A N 1
ATOM 2043 C CA . ILE A 1 261 ? -3.693 -0.220 2.649 1.00 48.50 261 ILE A CA 1
ATOM 2044 C C . ILE A 1 261 ? -2.592 0.758 3.123 1.00 48.50 261 ILE A C 1
ATOM 2046 O O . ILE A 1 261 ? -2.319 0.868 4.320 1.00 48.50 261 ILE A O 1
ATOM 2050 N N . SER A 1 262 ? -2.003 1.533 2.206 1.00 41.34 262 SER A N 1
ATOM 2051 C CA . SER A 1 262 ? -0.984 2.550 2.492 1.00 41.34 262 SER A CA 1
ATOM 2052 C C . SER A 1 262 ? -1.635 3.933 2.6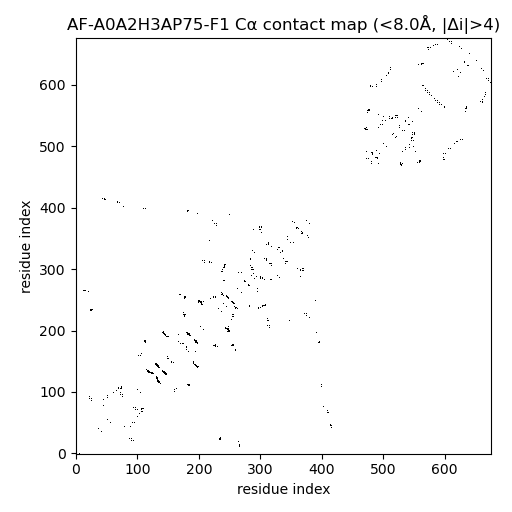20 1.00 41.34 262 SER A C 1
ATOM 2054 O O . SER A 1 262 ? -1.996 4.549 1.626 1.00 41.34 262 SER A O 1
ATOM 2056 N N . PHE A 1 263 ? -1.817 4.373 3.868 1.00 39.00 263 PHE A N 1
ATOM 2057 C CA . PHE A 1 263 ? -2.400 5.642 4.337 1.00 39.00 263 PHE A CA 1
ATOM 2058 C C . PHE A 1 263 ? -2.364 6.861 3.395 1.00 39.00 263 PHE A C 1
ATOM 2060 O O . PHE A 1 263 ? -1.348 7.185 2.786 1.00 39.00 263 PHE A O 1
ATOM 2067 N N . VAL A 1 264 ? -3.427 7.663 3.498 1.00 30.69 264 VAL A N 1
ATOM 2068 C CA . VAL A 1 264 ? -3.416 9.113 3.258 1.00 30.69 264 VAL A CA 1
ATOM 2069 C C . VAL A 1 264 ? -3.176 9.819 4.603 1.00 30.69 264 VAL A C 1
ATOM 2071 O O . VAL A 1 264 ? -3.899 9.609 5.573 1.00 30.69 264 VAL A O 1
ATOM 2074 N N . MET A 1 265 ? -2.083 10.581 4.615 1.00 26.83 265 MET A N 1
ATOM 2075 C CA . MET A 1 265 ? -1.574 11.612 5.536 1.00 26.83 265 MET A CA 1
ATOM 2076 C C . MET A 1 265 ? -2.133 11.741 6.969 1.00 26.83 265 MET A C 1
ATOM 2078 O O . MET A 1 265 ? -3.288 12.092 7.186 1.00 26.83 265 MET A O 1
ATOM 2082 N N . GLY A 1 266 ? -1.220 11.630 7.948 1.00 27.53 266 GLY A N 1
ATOM 2083 C CA . GLY A 1 266 ? -1.359 12.250 9.277 1.00 27.53 266 GLY A CA 1
ATOM 2084 C C . GLY A 1 266 ? -0.811 11.448 10.462 1.00 27.53 266 GLY A C 1
ATOM 2085 O O . GLY A 1 266 ? -0.481 12.023 11.491 1.00 27.53 266 GLY A O 1
ATOM 2086 N N . GLY A 1 267 ? -0.650 10.135 10.320 1.00 23.78 267 GLY A N 1
ATOM 2087 C CA . GLY A 1 267 ? -0.037 9.269 11.326 1.00 23.78 267 GLY A CA 1
ATOM 2088 C C . GLY A 1 267 ? 0.963 8.357 10.642 1.00 23.78 267 GLY A C 1
ATOM 2089 O O . GLY A 1 267 ? 0.672 7.856 9.560 1.00 23.78 267 GLY A O 1
ATOM 2090 N N . THR A 1 268 ? 2.141 8.213 11.250 1.00 25.00 268 THR A N 1
ATOM 2091 C CA . THR A 1 268 ? 3.261 7.346 10.849 1.00 25.00 268 THR A CA 1
ATOM 2092 C C . THR A 1 268 ? 2.891 6.310 9.787 1.00 25.00 268 THR A C 1
ATOM 2094 O O . THR A 1 268 ? 2.191 5.334 10.073 1.00 25.00 268 THR A O 1
ATOM 2097 N N . THR A 1 269 ? 3.396 6.512 8.572 1.00 29.16 269 THR A N 1
ATOM 2098 C CA . THR A 1 269 ? 3.558 5.444 7.594 1.00 29.16 269 THR A CA 1
ATOM 2099 C C . THR A 1 269 ? 4.314 4.322 8.299 1.00 29.16 269 THR A C 1
ATOM 2101 O O . THR A 1 269 ? 5.486 4.468 8.647 1.00 29.16 269 THR A O 1
ATOM 2104 N N . PHE A 1 270 ? 3.655 3.195 8.577 1.00 31.03 270 PHE A N 1
ATOM 2105 C CA . PHE A 1 270 ? 4.425 1.987 8.827 1.00 31.03 270 PHE A CA 1
ATOM 2106 C C . PHE A 1 270 ? 5.123 1.700 7.508 1.00 31.03 270 PHE A C 1
ATOM 2108 O O . PHE A 1 270 ? 4.484 1.296 6.536 1.00 31.03 270 PHE A O 1
ATOM 2115 N N . ALA A 1 271 ? 6.420 2.010 7.466 1.00 26.94 271 ALA A N 1
ATOM 2116 C CA . ALA A 1 271 ? 7.319 1.507 6.452 1.00 26.94 271 ALA A CA 1
ATOM 2117 C C . ALA A 1 271 ? 6.959 0.038 6.236 1.00 26.94 271 ALA A C 1
ATOM 2119 O O . ALA A 1 271 ? 6.879 -0.730 7.199 1.00 26.94 271 ALA A O 1
ATOM 2120 N N . THR A 1 272 ? 6.684 -0.338 4.990 1.00 31.36 272 THR A N 1
ATOM 2121 C CA . THR A 1 272 ? 6.630 -1.741 4.599 1.00 31.36 272 THR A CA 1
ATOM 2122 C C . THR A 1 272 ? 7.933 -2.365 5.082 1.00 31.36 272 THR A C 1
ATOM 2124 O O . THR A 1 272 ? 8.990 -2.083 4.516 1.00 31.36 272 THR A O 1
ATOM 2127 N N . SER A 1 273 ? 7.893 -3.127 6.178 1.00 28.02 273 SER A N 1
ATOM 2128 C CA . SER A 1 273 ? 9.072 -3.842 6.645 1.00 28.02 273 SER A CA 1
ATOM 2129 C C . SER A 1 273 ? 9.575 -4.721 5.496 1.00 28.02 273 SER A C 1
ATOM 2131 O O . SER A 1 273 ? 8.755 -5.260 4.742 1.00 28.02 273 SER A O 1
ATOM 2133 N N . PRO A 1 274 ? 10.901 -4.837 5.305 1.00 29.48 274 PRO A N 1
ATOM 2134 C CA . PRO A 1 274 ? 11.461 -5.604 4.203 1.00 29.48 274 PRO A CA 1
ATOM 2135 C C . PRO A 1 274 ? 10.900 -7.025 4.247 1.00 29.48 274 PRO A C 1
ATOM 2137 O O . PRO A 1 274 ? 10.924 -7.688 5.284 1.00 29.48 274 PRO A O 1
ATOM 2140 N N . SER A 1 275 ? 10.342 -7.480 3.124 1.00 28.95 275 SER A N 1
ATOM 2141 C CA . SER A 1 275 ? 9.800 -8.829 3.016 1.00 28.95 275 SER A CA 1
ATOM 2142 C C . SER A 1 275 ? 10.874 -9.843 3.407 1.00 28.95 275 SER A C 1
ATOM 2144 O O . SER A 1 275 ? 11.960 -9.836 2.831 1.00 28.95 275 SER A O 1
ATOM 2146 N N . SER A 1 276 ? 10.552 -10.773 4.301 1.00 26.39 276 SER A N 1
ATOM 2147 C CA . SER A 1 276 ? 11.390 -11.931 4.638 1.00 26.39 276 SER A CA 1
ATOM 2148 C C . SER A 1 276 ? 11.441 -12.995 3.527 1.00 26.39 276 SER A C 1
ATOM 2150 O O . SER A 1 276 ? 11.887 -14.123 3.749 1.00 26.39 276 SER A O 1
ATOM 2152 N N . SER A 1 277 ? 11.014 -12.658 2.305 1.00 29.88 277 SER A N 1
ATOM 2153 C CA . SER A 1 277 ? 11.268 -13.499 1.142 1.00 29.88 277 SER A CA 1
ATOM 2154 C C . SER A 1 277 ? 12.727 -13.317 0.724 1.00 29.88 277 SER A C 1
ATOM 2156 O O . SER A 1 277 ? 13.238 -12.201 0.665 1.00 29.88 277 SER A O 1
ATOM 2158 N N . ARG A 1 278 ? 13.420 -14.415 0.414 1.00 28.17 278 ARG A N 1
ATOM 2159 C CA . ARG A 1 278 ? 14.834 -14.444 -0.012 1.00 28.17 278 ARG A CA 1
ATOM 2160 C C . ARG A 1 278 ? 15.098 -13.726 -1.362 1.00 28.17 278 ARG A C 1
ATOM 2162 O O . ARG A 1 278 ? 16.150 -13.922 -1.961 1.00 28.17 278 ARG A O 1
ATOM 2169 N N . ASN A 1 279 ? 14.170 -12.879 -1.825 1.00 33.16 279 ASN A N 1
ATOM 2170 C CA . ASN A 1 279 ? 14.119 -12.238 -3.137 1.00 33.16 279 ASN A CA 1
ATOM 2171 C C . ASN A 1 279 ? 13.732 -10.735 -3.077 1.00 33.16 279 ASN A C 1
ATOM 2173 O O . ASN A 1 279 ? 13.031 -10.270 -3.965 1.00 33.16 279 ASN A O 1
ATOM 2177 N N . GLY A 1 280 ? 14.216 -9.964 -2.093 1.00 35.28 280 GLY A N 1
ATOM 2178 C CA . GLY A 1 280 ? 14.127 -8.487 -2.076 1.00 35.28 280 GLY A CA 1
ATOM 2179 C C . GLY A 1 280 ? 12.726 -7.914 -1.799 1.00 35.28 280 GLY A C 1
ATOM 2180 O O . GLY A 1 280 ? 11.715 -8.490 -2.185 1.00 35.28 280 GLY A O 1
ATOM 2181 N N . GLY A 1 281 ? 12.661 -6.784 -1.092 1.00 58.03 281 GLY A N 1
ATOM 2182 C CA . GLY A 1 281 ? 11.404 -6.112 -0.738 1.00 58.03 281 GLY A CA 1
ATOM 2183 C C . GLY A 1 281 ? 10.712 -5.390 -1.905 1.00 58.03 281 GLY A C 1
ATOM 2184 O O . GLY A 1 281 ? 11.071 -5.531 -3.073 1.00 58.03 281 GLY A O 1
ATOM 2185 N N . THR A 1 282 ? 9.734 -4.539 -1.573 1.00 73.88 282 THR A N 1
ATOM 2186 C CA . THR A 1 282 ? 9.002 -3.636 -2.495 1.00 73.88 282 THR A CA 1
ATOM 2187 C C . THR A 1 282 ? 9.857 -2.488 -3.050 1.00 73.88 282 THR A C 1
ATOM 2189 O O . THR A 1 282 ? 9.417 -1.758 -3.935 1.00 73.88 282 THR A O 1
ATOM 2192 N N . VAL A 1 283 ? 11.109 -2.374 -2.596 1.00 85.56 283 VAL A N 1
ATOM 2193 C CA . VAL A 1 283 ? 12.102 -1.344 -2.957 1.00 85.56 283 VAL A CA 1
ATOM 2194 C C . VAL A 1 283 ? 12.236 -1.128 -4.469 1.00 85.56 283 VAL A C 1
ATOM 2196 O O . VAL A 1 283 ? 12.453 -0.010 -4.919 1.00 85.56 283 VAL A O 1
ATOM 2199 N N . ARG A 1 284 ? 12.084 -2.181 -5.280 1.00 93.38 284 ARG A N 1
ATOM 2200 C CA . ARG A 1 284 ? 12.287 -2.133 -6.744 1.00 93.38 284 ARG A CA 1
ATOM 2201 C C . ARG A 1 284 ? 11.232 -1.326 -7.497 1.00 93.38 284 ARG A C 1
ATOM 2203 O O . ARG A 1 284 ? 11.505 -0.889 -8.612 1.00 93.38 284 ARG A O 1
ATOM 2210 N N . TRP A 1 285 ? 10.058 -1.151 -6.899 1.00 95.06 285 TRP A N 1
ATOM 2211 C CA . TRP A 1 285 ? 8.948 -0.383 -7.462 1.00 95.06 285 TRP A CA 1
ATOM 2212 C C . TRP A 1 285 ? 8.834 1.010 -6.843 1.00 95.06 285 TRP A C 1
ATOM 2214 O O . TRP A 1 285 ? 8.134 1.854 -7.387 1.00 95.06 285 TRP A O 1
ATOM 2224 N N . GLN A 1 286 ? 9.531 1.269 -5.734 1.00 93.25 286 GLN A N 1
ATOM 2225 C CA . GLN A 1 286 ? 9.409 2.520 -4.996 1.00 93.25 286 GLN A CA 1
ATOM 2226 C C . GLN A 1 286 ? 10.103 3.684 -5.706 1.00 93.25 286 GLN A C 1
ATOM 2228 O O . GLN A 1 286 ? 11.229 3.575 -6.196 1.00 93.25 286 GLN A O 1
ATOM 2233 N N . ALA A 1 287 ? 9.413 4.822 -5.707 1.00 94.31 287 ALA A N 1
ATOM 2234 C CA . ALA A 1 287 ? 9.902 6.075 -6.256 1.00 94.31 287 ALA A CA 1
ATOM 2235 C C . ALA A 1 287 ? 11.074 6.659 -5.434 1.00 94.31 287 ALA A C 1
ATOM 2237 O O . ALA A 1 287 ? 11.160 6.400 -4.228 1.00 94.31 287 ALA A O 1
ATOM 2238 N N . PRO A 1 288 ? 11.959 7.480 -6.038 1.00 93.75 288 PRO A N 1
ATOM 2239 C CA . PRO A 1 288 ? 13.102 8.096 -5.358 1.00 93.75 288 PRO A CA 1
ATOM 2240 C C . PRO A 1 288 ? 12.754 8.802 -4.041 1.00 93.75 288 PRO A C 1
ATOM 2242 O O . PRO A 1 288 ? 13.482 8.669 -3.057 1.00 93.75 288 PRO A O 1
ATOM 2245 N N . GLU A 1 289 ? 11.641 9.533 -4.006 1.00 88.06 289 GLU A N 1
ATOM 2246 C CA . GLU A 1 289 ? 11.169 10.269 -2.836 1.00 88.06 289 GLU A CA 1
ATOM 2247 C C . GLU A 1 289 ? 10.681 9.335 -1.725 1.00 88.06 289 GLU A C 1
ATOM 2249 O O . GLU A 1 289 ? 10.959 9.587 -0.554 1.00 88.06 289 GLU A O 1
ATOM 2254 N N . VAL A 1 290 ? 10.037 8.218 -2.080 1.00 85.62 290 VAL A N 1
ATOM 2255 C CA . VAL A 1 290 ? 9.574 7.198 -1.125 1.00 85.62 290 VAL A CA 1
ATOM 2256 C C . VAL A 1 290 ? 10.762 6.448 -0.529 1.00 85.62 290 VAL A C 1
ATOM 2258 O O . VAL A 1 290 ? 10.823 6.247 0.681 1.00 85.62 290 VAL A O 1
ATOM 2261 N N . LEU A 1 291 ? 11.763 6.119 -1.352 1.00 82.38 291 LEU A N 1
ATOM 2262 C CA . LEU A 1 291 ? 13.035 5.560 -0.881 1.00 82.38 291 LEU A CA 1
ATOM 2263 C C . LEU A 1 291 ? 13.831 6.550 -0.013 1.00 82.38 291 LEU A C 1
ATOM 2265 O O . LEU A 1 291 ? 14.709 6.139 0.741 1.00 82.38 291 LEU A O 1
ATOM 2269 N N . SER A 1 292 ? 13.511 7.843 -0.110 1.00 74.69 292 SER A N 1
ATOM 2270 C CA . SER A 1 292 ? 14.055 8.928 0.714 1.00 74.69 292 SER A CA 1
ATOM 2271 C C . SER A 1 292 ? 13.129 9.292 1.888 1.00 74.69 292 SER A C 1
ATOM 2273 O O . SER A 1 292 ? 13.190 10.411 2.392 1.00 74.69 292 SER A O 1
ATOM 2275 N N . ASN A 1 293 ? 12.274 8.358 2.325 1.00 70.44 293 ASN A N 1
ATOM 2276 C CA . ASN A 1 293 ? 11.345 8.473 3.458 1.00 70.44 293 ASN A CA 1
ATOM 2277 C C . ASN A 1 293 ? 10.170 9.456 3.287 1.00 70.44 293 ASN A C 1
ATOM 2279 O O . ASN A 1 293 ? 9.516 9.805 4.271 1.00 70.44 293 ASN A O 1
ATOM 2283 N N . SER A 1 294 ? 9.843 9.877 2.063 1.00 70.38 294 SER A N 1
ATOM 2284 C CA . SER A 1 294 ? 8.583 10.590 1.810 1.00 70.38 294 SER A CA 1
ATOM 2285 C C . SER A 1 294 ? 7.394 9.622 1.843 1.00 70.38 294 SER A C 1
ATOM 2287 O O . SER A 1 294 ? 7.538 8.451 1.476 1.00 70.38 294 SER A O 1
ATOM 2289 N N . PRO A 1 295 ? 6.198 10.074 2.260 1.00 72.69 295 PRO A N 1
ATOM 2290 C CA . PRO A 1 295 ? 5.003 9.247 2.175 1.00 72.69 295 PRO A CA 1
ATOM 2291 C C . PRO A 1 295 ? 4.666 8.914 0.714 1.00 72.69 295 PRO A C 1
ATOM 2293 O O . PRO A 1 295 ? 4.982 9.672 -0.206 1.00 72.69 295 PRO A O 1
ATOM 2296 N N . ASN A 1 296 ? 3.977 7.789 0.507 1.00 77.56 296 ASN A N 1
ATOM 2297 C CA . ASN A 1 296 ? 3.409 7.461 -0.799 1.00 77.56 296 ASN A CA 1
ATOM 2298 C C . ASN A 1 296 ? 2.430 8.553 -1.260 1.00 77.56 296 ASN A C 1
ATOM 2300 O O . ASN A 1 296 ? 1.740 9.181 -0.457 1.00 77.56 296 ASN A O 1
ATOM 2304 N N . SER A 1 297 ? 2.376 8.768 -2.570 1.00 83.25 297 SER A N 1
ATOM 2305 C CA . SER A 1 297 ? 1.604 9.832 -3.213 1.00 83.25 297 SER A CA 1
ATOM 2306 C C . SER A 1 297 ? 1.206 9.422 -4.635 1.00 83.25 297 SER A C 1
ATOM 2308 O O . SER A 1 297 ? 1.729 8.436 -5.158 1.00 83.25 297 SER A O 1
ATOM 2310 N N . PHE A 1 298 ? 0.317 10.176 -5.295 1.00 90.06 298 PHE A N 1
ATOM 2311 C CA . PHE A 1 298 ? -0.051 9.888 -6.691 1.00 90.06 298 PHE A CA 1
ATOM 2312 C C . PHE A 1 298 ? 1.161 9.856 -7.641 1.00 90.06 298 PHE A C 1
ATOM 2314 O O . PHE A 1 298 ? 1.272 8.900 -8.408 1.00 90.06 298 PHE A O 1
ATOM 2321 N N . PRO A 1 299 ? 2.131 10.793 -7.571 1.00 95.69 299 PRO A N 1
ATOM 2322 C CA . PRO A 1 299 ? 3.347 10.687 -8.378 1.00 95.69 299 PRO A CA 1
ATOM 2323 C C . PRO A 1 299 ? 4.199 9.447 -8.070 1.00 95.69 299 PRO A C 1
ATOM 2325 O O . PRO A 1 299 ? 4.856 8.916 -8.969 1.00 95.69 299 PRO A O 1
ATOM 2328 N N . ALA A 1 300 ? 4.205 8.964 -6.822 1.00 93.38 300 ALA A N 1
ATOM 2329 C CA . ALA A 1 300 ? 4.924 7.743 -6.454 1.00 93.38 300 ALA A CA 1
ATOM 2330 C C . ALA A 1 300 ? 4.268 6.485 -7.053 1.00 93.38 300 ALA A C 1
ATOM 2332 O O . ALA A 1 300 ? 4.962 5.574 -7.515 1.00 93.38 300 ALA A O 1
ATOM 2333 N N . ASP A 1 301 ? 2.935 6.457 -7.120 1.00 95.06 301 ASP A N 1
ATOM 2334 C CA . ASP A 1 301 ? 2.197 5.412 -7.834 1.00 95.06 301 ASP A CA 1
ATOM 2335 C C . ASP A 1 301 ? 2.501 5.427 -9.335 1.00 95.06 301 ASP A C 1
ATOM 2337 O O . ASP A 1 301 ? 2.648 4.362 -9.925 1.00 95.06 301 ASP A O 1
ATOM 2341 N N .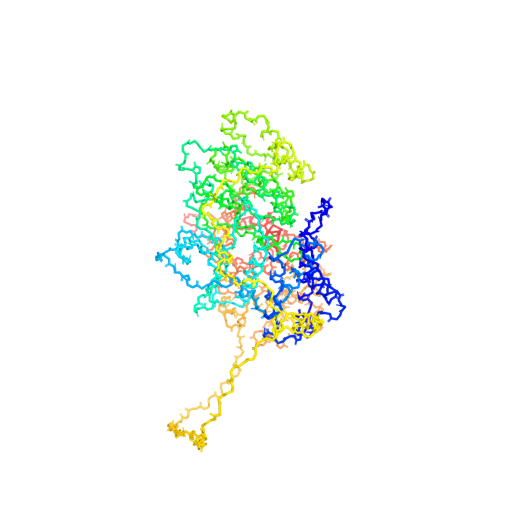 VAL A 1 302 ? 2.647 6.603 -9.959 1.00 98.38 302 VAL A N 1
ATOM 2342 C CA . VAL A 1 302 ? 3.007 6.724 -11.388 1.00 98.38 302 VAL A CA 1
ATOM 2343 C C . VAL A 1 302 ? 4.396 6.132 -11.672 1.00 98.38 302 VAL A C 1
ATOM 2345 O O . VAL A 1 302 ? 4.590 5.427 -12.669 1.00 98.38 302 VAL A O 1
ATOM 2348 N N . TYR A 1 303 ? 5.354 6.339 -10.765 1.00 98.31 303 TYR A N 1
ATOM 2349 C CA . TYR A 1 303 ? 6.664 5.688 -10.851 1.00 98.31 303 TYR A CA 1
ATOM 2350 C C . TYR A 1 303 ? 6.533 4.160 -10.734 1.00 98.31 303 TYR A C 1
ATOM 2352 O O . TYR A 1 303 ? 7.049 3.414 -11.574 1.00 98.31 303 TYR A O 1
ATOM 2360 N N . SER A 1 304 ? 5.784 3.694 -9.730 1.00 97.25 304 SER A N 1
ATOM 2361 C CA . SER A 1 304 ? 5.536 2.267 -9.478 1.00 97.25 304 SER A CA 1
ATOM 2362 C C . SER A 1 304 ? 4.827 1.592 -10.658 1.00 97.25 304 SER A C 1
ATOM 2364 O O . SER A 1 304 ? 5.185 0.486 -11.060 1.00 97.25 304 SER A O 1
ATOM 2366 N N . LEU A 1 305 ? 3.872 2.288 -11.278 1.00 98.12 305 LEU A N 1
ATOM 2367 C CA . LEU A 1 305 ? 3.128 1.845 -12.456 1.00 98.12 305 LEU A CA 1
ATOM 2368 C C . LEU A 1 305 ? 4.058 1.582 -13.636 1.00 98.12 305 LEU A C 1
ATOM 2370 O O . LEU A 1 305 ? 3.882 0.619 -14.373 1.00 98.12 305 LEU A O 1
ATOM 2374 N N . THR A 1 306 ? 5.107 2.379 -13.772 1.00 98.19 306 THR A N 1
ATOM 2375 C CA . THR A 1 306 ? 6.076 2.194 -14.853 1.00 98.19 306 THR A CA 1
ATOM 2376 C C . THR A 1 306 ? 7.022 1.035 -14.578 1.00 98.19 306 THR A C 1
ATOM 2378 O O . THR A 1 306 ? 7.387 0.298 -15.494 1.00 98.19 306 THR A O 1
ATOM 2381 N N . CYS A 1 307 ? 7.334 0.778 -13.305 1.00 97.81 307 CYS A N 1
ATOM 2382 C CA . CYS A 1 307 ? 7.959 -0.476 -12.889 1.00 97.81 307 CYS A CA 1
ATOM 2383 C C . CYS A 1 307 ? 7.067 -1.691 -13.203 1.00 97.81 307 CYS A C 1
ATOM 2385 O O . CYS A 1 307 ? 7.582 -2.717 -13.640 1.00 97.81 307 CYS A O 1
ATOM 2387 N N . VAL A 1 308 ? 5.742 -1.570 -13.087 1.00 97.94 308 VAL A N 1
ATOM 2388 C CA . VAL A 1 308 ? 4.806 -2.614 -13.535 1.00 97.94 308 VAL A CA 1
ATOM 2389 C C . VAL A 1 308 ? 4.767 -2.734 -15.061 1.00 97.94 308 VAL A C 1
ATOM 2391 O O . VAL A 1 308 ? 4.780 -3.852 -15.566 1.00 97.94 308 VAL A O 1
ATOM 2394 N N . TYR A 1 309 ? 4.810 -1.637 -15.826 1.00 97.81 309 TYR A N 1
ATOM 2395 C CA . TYR A 1 309 ? 4.964 -1.717 -17.286 1.00 97.81 309 TYR A CA 1
ATOM 2396 C C . TYR A 1 309 ? 6.244 -2.464 -17.672 1.00 97.81 309 TYR A C 1
ATOM 2398 O O . TYR A 1 309 ? 6.221 -3.285 -18.586 1.00 97.81 309 TYR A O 1
ATOM 2406 N N . PHE A 1 310 ? 7.346 -2.256 -16.943 1.00 97.25 310 PHE A N 1
ATOM 2407 C CA . PHE A 1 310 ? 8.551 -3.061 -17.130 1.00 97.25 310 PHE A CA 1
ATOM 2408 C C . PHE A 1 310 ? 8.274 -4.555 -16.925 1.00 97.25 310 PHE A C 1
ATOM 2410 O O . PHE A 1 310 ? 8.660 -5.352 -17.773 1.00 97.25 310 PHE A O 1
ATOM 2417 N N . GLU A 1 311 ? 7.561 -4.950 -15.867 1.00 96.56 311 GLU A N 1
ATOM 2418 C CA . GLU A 1 311 ? 7.183 -6.358 -15.663 1.00 96.56 311 GLU A CA 1
ATOM 2419 C C . GLU A 1 311 ? 6.316 -6.896 -16.807 1.00 96.56 311 GLU A C 1
ATOM 2421 O O . GLU A 1 311 ? 6.554 -8.003 -17.295 1.00 96.56 311 GLU A O 1
ATOM 2426 N N . VAL A 1 312 ? 5.348 -6.104 -17.275 1.00 96.69 312 VAL A N 1
ATOM 2427 C CA . VAL A 1 312 ? 4.465 -6.469 -18.390 1.00 96.69 312 VAL A CA 1
ATOM 2428 C C . VAL A 1 312 ? 5.253 -6.651 -19.683 1.00 96.69 312 VAL A C 1
ATOM 2430 O O . VAL A 1 312 ? 4.996 -7.608 -20.406 1.00 96.69 312 VAL A O 1
ATOM 2433 N N . PHE A 1 313 ? 6.222 -5.791 -19.998 1.00 95.94 313 PHE A N 1
ATOM 2434 C CA . PHE A 1 313 ? 6.957 -5.851 -21.266 1.00 95.94 313 PHE A CA 1
ATOM 2435 C C . PHE A 1 313 ? 8.252 -6.676 -21.210 1.00 95.94 313 PHE A C 1
ATOM 2437 O O . PHE A 1 313 ? 8.741 -7.094 -22.254 1.00 95.94 313 PHE A O 1
ATOM 2444 N N . ASP A 1 314 ? 8.818 -6.948 -20.035 1.00 94.06 314 ASP A N 1
ATOM 2445 C CA . ASP A 1 314 ? 10.034 -7.767 -19.897 1.00 94.06 314 ASP A CA 1
ATOM 2446 C C . ASP A 1 314 ? 9.707 -9.195 -19.450 1.00 94.06 314 ASP A C 1
ATOM 2448 O O . ASP A 1 314 ? 10.376 -10.143 -19.849 1.00 94.06 314 ASP A O 1
ATOM 2452 N N . GLY A 1 315 ? 8.651 -9.371 -18.647 1.00 92.00 315 GLY A N 1
ATOM 2453 C CA . GLY A 1 315 ? 8.358 -10.623 -17.942 1.00 92.00 315 GLY A CA 1
ATOM 2454 C C . GLY A 1 315 ? 9.239 -10.859 -16.706 1.00 92.00 315 GLY A C 1
ATOM 2455 O O . GLY A 1 315 ? 9.100 -11.888 -16.047 1.00 92.00 315 GLY A O 1
ATOM 2456 N N . ALA A 1 316 ? 10.131 -9.921 -16.371 1.00 91.69 316 ALA A N 1
ATOM 2457 C CA . ALA A 1 316 ? 11.007 -9.981 -15.207 1.00 91.69 316 ALA A CA 1
ATOM 2458 C C . ALA A 1 316 ? 10.750 -8.823 -14.236 1.00 91.69 316 ALA A C 1
ATOM 2460 O O . ALA A 1 316 ? 10.165 -7.801 -14.580 1.00 91.69 316 ALA A O 1
ATOM 2461 N N . ILE A 1 317 ? 11.243 -8.980 -13.009 1.00 91.75 317 ILE A N 1
ATOM 2462 C CA . ILE A 1 317 ? 11.183 -7.941 -11.977 1.00 91.75 317 ILE A CA 1
ATOM 2463 C C . ILE A 1 317 ? 12.148 -6.792 -12.338 1.00 91.75 317 ILE A C 1
ATOM 2465 O O . ILE A 1 317 ? 13.284 -7.074 -12.743 1.00 91.75 317 ILE A O 1
ATOM 2469 N N . PRO A 1 318 ? 11.776 -5.515 -12.119 1.00 93.62 318 PRO A N 1
ATOM 2470 C CA . PRO A 1 318 ? 12.671 -4.376 -12.289 1.00 93.62 318 PRO A CA 1
ATOM 2471 C C . PRO A 1 318 ? 13.971 -4.549 -11.500 1.00 93.62 318 PRO A C 1
ATOM 2473 O O . PRO A 1 318 ? 13.981 -5.022 -10.359 1.00 93.62 318 PRO A O 1
ATOM 2476 N N . TRP A 1 319 ? 15.093 -4.158 -12.104 1.00 92.69 319 TRP A N 1
ATOM 2477 C CA . TRP A 1 319 ? 16.421 -4.296 -11.493 1.00 92.69 319 TRP A CA 1
ATOM 2478 C C . TRP A 1 319 ? 16.788 -5.737 -11.094 1.00 92.69 319 TRP A C 1
ATOM 2480 O O . TRP A 1 319 ? 17.513 -5.952 -10.114 1.00 92.69 319 TRP A O 1
ATOM 2490 N N . SER A 1 320 ? 16.284 -6.740 -11.822 1.00 89.25 320 SER A N 1
ATOM 2491 C CA . SER A 1 320 ? 16.614 -8.148 -11.582 1.00 89.25 320 SER A CA 1
ATOM 2492 C C . SER A 1 320 ? 18.132 -8.357 -11.499 1.00 89.25 320 SER A C 1
ATOM 2494 O O . SER A 1 320 ? 18.872 -7.889 -12.364 1.00 89.25 320 SER A O 1
ATOM 2496 N N . GLY A 1 321 ? 18.595 -9.064 -10.466 1.00 85.31 321 GLY A N 1
ATOM 2497 C CA . GLY A 1 321 ? 20.021 -9.330 -10.234 1.00 85.31 321 GLY A CA 1
ATOM 2498 C C . GLY A 1 321 ? 20.739 -8.311 -9.341 1.00 85.31 321 GLY A C 1
ATOM 2499 O O . GLY A 1 321 ? 21.869 -8.566 -8.935 1.00 85.31 321 GLY A O 1
ATOM 2500 N N . LEU A 1 322 ? 20.095 -7.197 -8.976 1.00 86.19 322 LEU A N 1
ATOM 2501 C CA . LEU A 1 322 ? 20.607 -6.262 -7.967 1.00 86.19 322 LEU A CA 1
ATOM 2502 C C . LEU A 1 322 ? 19.983 -6.534 -6.594 1.00 86.19 322 LEU A C 1
ATOM 2504 O O . LEU A 1 322 ? 18.806 -6.884 -6.520 1.00 86.19 322 LEU A O 1
ATOM 2508 N N . ASN A 1 323 ? 20.736 -6.336 -5.508 1.00 83.94 323 ASN A N 1
ATOM 2509 C CA . ASN A 1 323 ? 20.173 -6.276 -4.152 1.00 83.94 323 ASN A CA 1
ATOM 2510 C C . ASN A 1 323 ? 19.521 -4.905 -3.886 1.00 83.94 323 ASN A C 1
ATOM 2512 O O . ASN A 1 323 ? 19.775 -3.947 -4.616 1.00 83.94 323 ASN A O 1
ATOM 2516 N N . ASP A 1 324 ? 18.698 -4.806 -2.845 1.00 81.25 324 ASP A N 1
ATOM 2517 C CA . ASP A 1 324 ? 17.883 -3.613 -2.578 1.00 81.25 324 ASP A CA 1
ATOM 2518 C C . ASP A 1 324 ? 18.739 -2.349 -2.356 1.00 81.25 324 ASP A C 1
ATOM 2520 O O . ASP A 1 324 ? 18.417 -1.289 -2.886 1.00 81.25 324 ASP A O 1
ATOM 2524 N N . GLY A 1 325 ? 19.900 -2.463 -1.700 1.00 75.19 325 GLY A N 1
ATOM 2525 C CA . GLY A 1 325 ? 20.844 -1.346 -1.558 1.00 75.19 325 GLY A CA 1
ATOM 2526 C C . GLY A 1 325 ? 21.396 -0.855 -2.903 1.00 75.19 325 GLY A C 1
ATOM 2527 O O . GLY A 1 325 ? 21.452 0.346 -3.163 1.00 75.19 325 GLY A O 1
ATOM 2528 N N . ALA A 1 326 ? 21.744 -1.772 -3.808 1.00 78.44 326 ALA A N 1
ATOM 2529 C CA . ALA A 1 326 ? 22.187 -1.425 -5.155 1.00 78.44 326 ALA A CA 1
ATOM 2530 C C . ALA A 1 326 ? 21.066 -0.785 -5.992 1.00 78.44 326 ALA A C 1
ATOM 2532 O O . ALA A 1 326 ? 21.347 0.098 -6.807 1.00 78.44 326 ALA A O 1
ATOM 2533 N N . VAL A 1 327 ? 19.810 -1.192 -5.792 1.00 83.94 327 VAL A N 1
ATOM 2534 C CA . VAL A 1 327 ? 18.644 -0.540 -6.409 1.00 83.94 327 VAL A CA 1
ATOM 2535 C C . VAL A 1 327 ? 18.524 0.898 -5.913 1.00 83.94 327 VAL A C 1
ATOM 2537 O O . VAL A 1 327 ? 18.509 1.813 -6.734 1.00 83.94 327 VAL A O 1
ATOM 2540 N N . ILE A 1 328 ? 18.558 1.107 -4.594 1.00 83.19 328 ILE A N 1
ATOM 2541 C CA . ILE A 1 328 ? 18.491 2.436 -3.969 1.00 83.19 328 ILE A CA 1
ATOM 2542 C C . ILE A 1 328 ? 19.587 3.359 -4.519 1.00 83.19 328 ILE A C 1
ATOM 2544 O O . ILE A 1 328 ? 19.297 4.486 -4.913 1.00 83.19 328 ILE A O 1
ATOM 2548 N N . ILE A 1 329 ? 20.833 2.882 -4.645 1.00 76.50 329 ILE A N 1
ATOM 2549 C CA . ILE A 1 329 ? 21.923 3.669 -5.251 1.00 76.50 329 ILE A CA 1
ATOM 2550 C C . ILE A 1 329 ? 21.604 4.052 -6.699 1.00 76.50 329 ILE A C 1
ATOM 2552 O O . ILE A 1 329 ? 21.847 5.189 -7.106 1.00 76.50 329 ILE A O 1
ATOM 2556 N N . ASN A 1 330 ? 21.126 3.108 -7.515 1.00 87.06 330 ASN A N 1
ATOM 2557 C CA . ASN A 1 330 ? 20.850 3.399 -8.919 1.00 87.06 330 ASN A CA 1
ATOM 2558 C C . ASN A 1 330 ? 19.715 4.418 -9.069 1.00 87.06 330 ASN A C 1
ATOM 2560 O O . ASN A 1 330 ? 19.847 5.333 -9.880 1.00 87.06 330 ASN A O 1
ATOM 2564 N N . VAL A 1 331 ? 18.663 4.296 -8.261 1.00 89.00 331 VAL A N 1
ATOM 2565 C CA . VAL A 1 331 ? 17.474 5.151 -8.322 1.00 89.00 331 VAL A CA 1
ATOM 2566 C C . VAL A 1 331 ? 17.733 6.529 -7.704 1.00 89.00 331 VAL A C 1
ATOM 2568 O O . VAL A 1 331 ? 17.530 7.542 -8.369 1.00 89.00 331 VAL A O 1
ATOM 2571 N N . ILE A 1 332 ? 18.229 6.597 -6.464 1.00 84.69 332 ILE A N 1
ATOM 2572 C CA . ILE A 1 332 ? 18.417 7.868 -5.745 1.00 84.69 332 ILE A CA 1
ATOM 2573 C C . ILE A 1 332 ? 19.675 8.596 -6.222 1.00 84.69 332 ILE A C 1
ATOM 2575 O O . ILE A 1 332 ? 19.606 9.761 -6.607 1.00 84.69 332 ILE A O 1
ATOM 2579 N N . VAL A 1 333 ? 20.830 7.921 -6.187 1.00 79.44 333 VAL A N 1
ATOM 2580 C CA . VAL A 1 333 ? 22.142 8.572 -6.361 1.00 79.44 333 VAL A CA 1
ATOM 2581 C C . VAL A 1 333 ? 22.496 8.716 -7.834 1.00 79.44 333 VAL A C 1
ATOM 2583 O O . VAL A 1 333 ? 22.900 9.786 -8.281 1.00 79.44 333 VAL A O 1
ATOM 2586 N N . LYS A 1 334 ? 22.353 7.636 -8.611 1.00 85.38 334 LYS A N 1
ATOM 2587 C CA . LYS A 1 334 ? 22.701 7.646 -10.041 1.00 85.38 334 LYS A CA 1
ATOM 2588 C C . LYS A 1 334 ? 21.576 8.184 -10.923 1.00 85.38 334 LYS A C 1
ATOM 2590 O O . LYS A 1 334 ? 21.823 8.374 -12.112 1.00 85.38 334 LYS A O 1
ATOM 2595 N N . LYS A 1 335 ? 20.378 8.400 -10.362 1.00 93.25 335 LYS A N 1
ATOM 2596 C CA . LYS A 1 335 ? 19.168 8.846 -11.070 1.00 93.25 335 LYS A CA 1
ATOM 2597 C C . LYS A 1 335 ? 18.882 8.019 -12.333 1.00 93.25 335 LYS A C 1
ATOM 2599 O O . LYS A 1 335 ? 18.588 8.558 -13.395 1.00 93.25 335 LYS A O 1
ATOM 2604 N N . ARG A 1 336 ? 19.045 6.697 -12.236 1.00 93.44 336 ARG A N 1
ATOM 2605 C CA . ARG A 1 336 ? 18.815 5.741 -13.329 1.00 93.44 336 ARG A CA 1
ATOM 2606 C C . ARG A 1 336 ? 17.498 5.007 -13.123 1.00 93.44 336 ARG A C 1
ATOM 2608 O O . ARG A 1 336 ? 17.098 4.750 -11.992 1.00 93.44 336 ARG A O 1
ATOM 2615 N N . HIS A 1 337 ? 16.895 4.597 -14.229 1.00 93.88 337 HIS A N 1
ATOM 2616 C CA . HIS A 1 337 ? 15.806 3.624 -14.285 1.00 93.88 337 HIS A CA 1
ATOM 2617 C C . HIS A 1 337 ? 16.335 2.276 -14.830 1.00 93.88 337 HIS A C 1
ATOM 2619 O O . HIS A 1 337 ? 17.462 2.235 -15.351 1.00 93.88 337 HIS A O 1
ATOM 2625 N N . PRO A 1 338 ? 15.582 1.162 -14.708 1.00 92.62 338 PRO A N 1
ATOM 2626 C CA . PRO A 1 338 ? 15.953 -0.106 -15.334 1.00 92.62 338 PRO A CA 1
ATOM 2627 C C . PRO A 1 338 ? 16.156 0.050 -16.850 1.00 92.62 338 PRO A C 1
ATOM 2629 O O . PRO A 1 338 ? 15.568 0.951 -17.451 1.00 92.62 338 PRO A O 1
ATOM 2632 N N . PRO A 1 339 ? 16.935 -0.828 -17.509 1.00 92.06 339 PRO A N 1
ATOM 2633 C CA . PRO A 1 339 ? 16.971 -0.881 -18.970 1.00 92.06 339 PRO A CA 1
ATOM 2634 C C . PRO A 1 339 ? 15.560 -1.001 -19.562 1.00 92.06 339 PRO A C 1
ATOM 2636 O O . PRO A 1 339 ? 14.670 -1.543 -18.912 1.00 92.06 339 PRO A O 1
ATOM 2639 N N . TYR A 1 340 ? 15.343 -0.528 -20.791 1.00 93.12 340 TYR A N 1
ATOM 2640 C CA . TYR A 1 340 ? 14.038 -0.718 -21.427 1.00 93.12 340 TYR A CA 1
ATOM 2641 C C . TYR A 1 340 ? 13.728 -2.216 -21.631 1.00 93.12 340 TYR A C 1
ATOM 2643 O O . TYR A 1 340 ? 14.652 -2.983 -21.925 1.00 93.12 340 TYR A O 1
ATOM 2651 N N . PRO A 1 341 ? 12.456 -2.633 -21.484 1.00 93.12 341 PRO A N 1
ATOM 2652 C CA . PRO A 1 341 ? 12.048 -4.036 -21.580 1.00 93.12 341 PRO A CA 1
ATOM 2653 C C . PRO A 1 341 ? 12.347 -4.690 -22.932 1.00 93.12 341 PRO A C 1
ATOM 2655 O O . PRO A 1 341 ? 12.166 -4.074 -23.983 1.00 93.12 341 PRO A O 1
ATOM 2658 N N . LYS A 1 342 ? 12.722 -5.975 -22.924 1.00 88.56 342 LYS A N 1
ATOM 2659 C CA . LYS A 1 342 ? 13.117 -6.717 -24.139 1.00 88.56 342 LYS A CA 1
ATOM 2660 C C . LYS A 1 342 ? 11.999 -6.872 -25.168 1.00 88.56 342 LYS A C 1
ATOM 2662 O O . LYS A 1 342 ? 12.274 -6.804 -26.363 1.00 88.56 342 LYS A O 1
ATOM 2667 N N . HIS A 1 343 ? 10.759 -7.089 -24.725 1.00 87.44 343 HIS A N 1
ATOM 2668 C CA . HIS A 1 343 ? 9.618 -7.322 -25.619 1.00 87.44 343 HIS A CA 1
ATOM 2669 C C . HIS A 1 343 ? 8.820 -6.048 -25.911 1.00 87.44 343 HIS A C 1
ATOM 2671 O O . HIS A 1 343 ? 7.706 -6.127 -26.423 1.00 87.44 343 HIS A O 1
ATOM 2677 N N . LEU A 1 344 ? 9.376 -4.868 -25.617 1.00 89.56 344 LEU A N 1
ATOM 2678 C CA . LEU A 1 344 ? 8.734 -3.598 -25.952 1.00 89.56 344 LEU A CA 1
ATOM 2679 C C . LEU A 1 344 ? 8.565 -3.450 -27.474 1.00 89.56 344 LEU A C 1
ATOM 2681 O O . LEU A 1 344 ? 7.478 -3.131 -27.957 1.00 89.56 344 LEU A O 1
ATOM 2685 N N . GLU A 1 345 ? 9.621 -3.778 -28.226 1.00 86.44 345 GLU A N 1
ATOM 2686 C CA . GLU A 1 345 ? 9.681 -3.670 -29.692 1.00 86.44 345 GLU A CA 1
ATOM 2687 C C . GLU A 1 345 ? 8.708 -4.611 -30.419 1.00 86.44 345 GLU A C 1
ATOM 2689 O O . GLU A 1 345 ? 8.234 -4.300 -31.509 1.00 86.44 345 GLU A O 1
ATOM 2694 N N . SER A 1 346 ? 8.349 -5.745 -29.812 1.00 80.56 346 SER A N 1
ATOM 2695 C CA . SER A 1 346 ? 7.446 -6.732 -30.421 1.00 80.56 346 SER A CA 1
ATOM 2696 C C . SER A 1 346 ? 5.961 -6.352 -30.373 1.00 80.56 346 SER A C 1
ATOM 2698 O O . SER A 1 346 ? 5.140 -7.068 -30.932 1.00 80.56 346 SER A O 1
ATOM 2700 N N . THR A 1 347 ? 5.592 -5.242 -29.726 1.00 77.56 347 THR A N 1
ATOM 2701 C CA . THR A 1 347 ? 4.179 -4.872 -29.496 1.00 77.56 347 THR A CA 1
ATOM 2702 C C . THR A 1 347 ? 3.554 -4.024 -30.602 1.00 77.56 347 THR A C 1
ATOM 2704 O O . THR A 1 347 ? 2.358 -3.748 -30.547 1.00 77.56 347 THR A O 1
ATOM 2707 N N . GLY A 1 348 ? 4.347 -3.524 -31.557 1.00 84.00 348 GLY A N 1
ATOM 2708 C CA . GLY A 1 348 ? 3.901 -2.521 -32.536 1.00 84.00 348 GLY A CA 1
ATOM 2709 C C . GLY A 1 348 ? 3.648 -1.119 -31.953 1.00 84.00 348 GLY A C 1
ATOM 2710 O O . GLY A 1 348 ? 3.395 -0.191 -32.713 1.00 84.00 348 GLY A O 1
ATOM 2711 N N . HIS A 1 349 ? 3.774 -0.943 -30.631 1.00 87.88 349 HIS A N 1
ATOM 2712 C CA . HIS A 1 349 ? 3.514 0.305 -29.897 1.00 87.88 349 HIS A CA 1
ATOM 2713 C C . HIS A 1 349 ? 4.747 0.775 -29.105 1.00 87.88 349 HIS A C 1
ATOM 2715 O O . HIS A 1 349 ? 4.630 1.497 -28.115 1.00 87.88 349 HIS A O 1
ATOM 2721 N N . ALA A 1 350 ? 5.941 0.334 -29.508 1.00 90.19 350 ALA A N 1
ATOM 2722 C CA . ALA A 1 350 ? 7.164 0.486 -28.726 1.00 90.19 350 ALA A CA 1
ATOM 2723 C C . ALA A 1 350 ? 7.521 1.948 -28.435 1.00 90.19 350 ALA A C 1
ATOM 2725 O O . ALA A 1 350 ? 7.855 2.274 -27.299 1.00 90.19 350 ALA A O 1
ATOM 2726 N N . GLU A 1 351 ? 7.406 2.827 -29.435 1.00 91.25 351 GLU A N 1
ATOM 2727 C CA . GLU A 1 351 ? 7.718 4.253 -29.282 1.00 91.25 351 GLU A CA 1
ATOM 2728 C C . GLU A 1 351 ? 6.764 4.936 -28.296 1.00 91.25 351 GLU A C 1
ATOM 2730 O O . GLU A 1 351 ? 7.205 5.633 -27.386 1.00 91.25 351 GLU A O 1
ATOM 2735 N N . LEU A 1 352 ? 5.465 4.642 -28.410 1.00 92.88 352 LEU A N 1
ATOM 2736 C CA . LEU A 1 352 ? 4.434 5.159 -27.511 1.00 92.88 352 LEU A CA 1
ATOM 2737 C C . LEU A 1 352 ? 4.718 4.770 -26.054 1.00 92.88 352 LEU A C 1
ATOM 2739 O O . LEU A 1 352 ? 4.760 5.624 -25.168 1.00 92.88 352 LEU A O 1
ATOM 2743 N N . TRP A 1 353 ? 4.953 3.480 -25.795 1.00 95.12 353 TRP A N 1
ATOM 2744 C CA . TRP A 1 353 ? 5.237 3.010 -24.439 1.00 95.12 353 TRP A CA 1
ATOM 2745 C C . TRP A 1 353 ? 6.583 3.509 -23.923 1.00 95.12 353 TRP A C 1
ATOM 2747 O O . TRP A 1 353 ? 6.688 3.854 -22.750 1.00 95.12 353 TRP A O 1
ATOM 2757 N N . ARG A 1 354 ? 7.604 3.613 -24.780 1.00 95.12 354 ARG A N 1
ATOM 2758 C CA . ARG A 1 354 ? 8.900 4.190 -24.411 1.00 95.12 354 ARG A CA 1
ATOM 2759 C C . ARG A 1 354 ? 8.747 5.637 -23.956 1.00 95.12 354 ARG A C 1
ATOM 2761 O O . ARG A 1 354 ? 9.303 5.994 -22.919 1.00 95.12 354 ARG A O 1
ATOM 2768 N N . GLU A 1 355 ? 7.978 6.447 -24.678 1.00 95.00 355 GLU A N 1
ATOM 2769 C CA . GLU A 1 355 ? 7.714 7.838 -24.310 1.00 95.00 355 GLU A CA 1
ATOM 2770 C C . GLU A 1 355 ? 6.996 7.934 -22.955 1.00 95.00 355 GLU A C 1
ATOM 2772 O O . GLU A 1 355 ? 7.445 8.663 -22.065 1.00 95.00 355 GLU A O 1
ATOM 2777 N N . VAL A 1 356 ? 5.926 7.151 -22.768 1.00 96.62 356 VAL A N 1
ATOM 2778 C CA . VAL A 1 356 ? 5.177 7.096 -21.503 1.00 96.62 356 VAL A CA 1
ATOM 2779 C C . VAL A 1 356 ? 6.093 6.679 -20.352 1.00 96.62 356 VAL A C 1
ATOM 2781 O O . VAL A 1 356 ? 6.174 7.384 -19.346 1.00 96.62 356 VAL A O 1
ATOM 2784 N N . MET A 1 357 ? 6.837 5.578 -20.505 1.00 97.50 357 MET A N 1
ATOM 2785 C CA . MET A 1 357 ? 7.720 5.066 -19.457 1.00 97.50 357 MET A CA 1
ATOM 2786 C C . MET A 1 357 ? 8.840 6.054 -19.107 1.00 97.50 357 MET A C 1
ATOM 2788 O O . MET A 1 357 ? 9.150 6.236 -17.929 1.00 97.50 357 MET A O 1
ATOM 2792 N N . THR A 1 358 ? 9.403 6.746 -20.104 1.00 96.62 358 THR A N 1
ATOM 2793 C CA . THR A 1 358 ? 10.438 7.774 -19.891 1.00 96.62 358 THR A CA 1
ATOM 2794 C C . THR A 1 35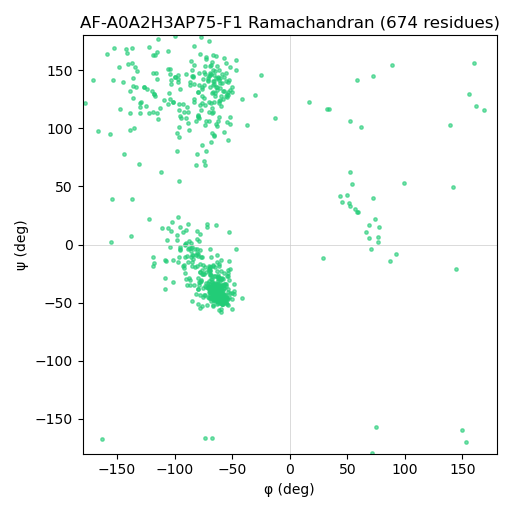8 ? 9.941 8.870 -18.950 1.00 96.62 358 THR A C 1
ATOM 2796 O O . THR A 1 358 ? 10.630 9.223 -17.996 1.00 96.62 358 THR A O 1
ATOM 2799 N N . LYS A 1 359 ? 8.735 9.396 -19.201 1.00 97.56 359 LYS A N 1
ATOM 2800 C CA . LYS A 1 359 ? 8.143 10.486 -18.410 1.00 97.56 359 LYS A CA 1
ATOM 2801 C C . LYS A 1 359 ? 7.752 10.033 -17.003 1.00 97.56 359 LYS A C 1
ATOM 2803 O O . LYS A 1 359 ? 7.896 10.780 -16.041 1.00 97.56 359 LYS A O 1
ATOM 2808 N N . CYS A 1 360 ? 7.257 8.808 -16.865 1.00 98.06 360 CYS A N 1
ATOM 2809 C CA . CYS A 1 360 ? 6.740 8.317 -15.592 1.00 98.06 360 CYS A CA 1
ATOM 2810 C C . CYS A 1 360 ? 7.834 7.902 -14.591 1.00 98.06 360 CYS A C 1
ATOM 2812 O O . CYS A 1 360 ? 7.600 7.941 -13.384 1.00 98.06 360 CYS A O 1
ATOM 2814 N N . TRP A 1 361 ? 9.038 7.556 -15.060 1.00 96.19 361 TRP A N 1
ATOM 2815 C CA . TRP A 1 361 ? 10.206 7.318 -14.200 1.00 96.19 361 TRP A CA 1
ATOM 2816 C C . TRP A 1 361 ? 11.061 8.568 -13.937 1.00 96.19 361 TRP A C 1
ATOM 2818 O O . TRP A 1 361 ? 12.175 8.439 -13.417 1.00 96.19 361 TRP A O 1
ATOM 2828 N N . SER A 1 362 ? 10.566 9.769 -14.263 1.00 97.81 362 SER A N 1
ATOM 2829 C CA . SER A 1 362 ? 11.241 11.026 -13.921 1.00 97.81 362 SER A CA 1
ATOM 2830 C C . SER A 1 362 ? 11.626 11.059 -12.442 1.00 97.81 362 SER A C 1
ATOM 2832 O O . SER A 1 362 ? 10.850 10.662 -11.566 1.00 97.81 362 SER A O 1
ATOM 2834 N N . HIS A 1 363 ? 12.857 11.500 -12.165 1.00 95.06 363 HIS A N 1
ATOM 2835 C CA . HIS A 1 363 ? 13.410 11.480 -10.809 1.00 95.06 363 HIS A CA 1
ATOM 2836 C C . HIS A 1 363 ? 12.603 12.384 -9.875 1.00 95.06 363 HIS A C 1
ATOM 2838 O O . HIS A 1 363 ? 12.189 11.939 -8.807 1.00 95.06 363 HIS A O 1
ATOM 2844 N N . GLU A 1 364 ? 12.299 13.599 -10.329 1.00 95.88 364 GLU A N 1
ATOM 2845 C CA . GLU A 1 364 ? 11.489 14.556 -9.583 1.00 95.88 364 GLU A CA 1
ATOM 2846 C C . GLU A 1 364 ? 9.982 14.229 -9.712 1.00 95.88 364 GLU A C 1
ATOM 2848 O O . GLU A 1 364 ? 9.500 14.013 -10.830 1.00 95.88 364 GLU A O 1
ATOM 2853 N N . PRO A 1 365 ? 9.210 14.187 -8.607 1.00 95.06 365 PRO A N 1
ATOM 2854 C CA . PRO A 1 365 ? 7.797 13.788 -8.629 1.00 95.06 365 PRO A CA 1
ATOM 2855 C C . PRO A 1 365 ? 6.903 14.660 -9.519 1.00 95.06 365 PRO A C 1
ATOM 2857 O O . PRO A 1 365 ? 6.012 14.143 -10.185 1.00 95.06 365 PRO A O 1
ATOM 2860 N N . GLN A 1 366 ? 7.142 15.971 -9.544 1.00 95.81 366 GLN A N 1
ATOM 2861 C CA . GLN A 1 366 ? 6.352 16.948 -10.301 1.00 95.81 366 GLN A CA 1
ATOM 2862 C C . GLN A 1 366 ? 6.529 16.852 -11.821 1.00 95.81 366 GLN A C 1
ATOM 2864 O O . GLN A 1 366 ? 5.695 17.365 -12.560 1.00 95.81 366 GLN A O 1
ATOM 2869 N N . ASP A 1 367 ? 7.600 16.201 -12.283 1.00 97.12 367 ASP A N 1
ATOM 2870 C CA . ASP A 1 367 ? 7.876 16.010 -13.710 1.00 97.12 367 ASP A CA 1
ATOM 2871 C C . ASP A 1 367 ? 7.169 14.762 -14.267 1.00 97.12 367 ASP A C 1
ATOM 2873 O O . ASP A 1 367 ? 7.229 14.482 -15.468 1.00 97.12 367 ASP A O 1
ATOM 2877 N N . ARG A 1 368 ? 6.520 13.978 -13.397 1.00 98.06 368 ARG A N 1
ATOM 2878 C CA . ARG A 1 368 ? 5.750 12.800 -13.794 1.00 98.06 368 ARG A CA 1
ATOM 2879 C C . ARG A 1 368 ? 4.348 13.232 -14.238 1.00 98.06 368 ARG A C 1
ATOM 2881 O O . ARG A 1 368 ? 3.735 14.072 -13.580 1.00 98.06 368 ARG A O 1
ATOM 2888 N N . PRO A 1 369 ? 3.819 12.653 -15.327 1.00 97.69 369 PRO A N 1
ATOM 2889 C CA . PRO A 1 369 ? 2.474 12.956 -15.798 1.00 97.69 369 PRO A CA 1
ATOM 2890 C C . PRO A 1 369 ? 1.421 12.450 -14.807 1.00 97.69 369 PRO A C 1
ATOM 2892 O O . PRO A 1 369 ? 1.660 11.506 -14.049 1.00 97.69 369 PRO A O 1
ATOM 2895 N N . THR A 1 370 ? 0.227 13.035 -14.847 1.00 95.31 370 THR A N 1
ATOM 2896 C CA . THR A 1 370 ? -0.928 12.450 -14.162 1.00 95.31 370 THR A CA 1
ATOM 2897 C C . THR A 1 370 ? -1.412 11.206 -14.912 1.00 95.31 370 THR A C 1
ATOM 2899 O O . THR A 1 370 ? -1.123 11.017 -16.097 1.00 95.31 370 THR A O 1
ATOM 2902 N N . LEU A 1 371 ? -2.192 10.343 -14.254 1.00 93.31 371 LEU A N 1
ATOM 2903 C CA . LEU A 1 371 ? -2.796 9.200 -14.947 1.00 93.31 371 LEU A CA 1
ATOM 2904 C C . LEU A 1 371 ? -3.762 9.622 -16.055 1.00 93.31 371 LEU A C 1
ATOM 2906 O O . LEU A 1 371 ? -3.848 8.927 -17.065 1.00 93.31 371 LEU A O 1
ATOM 2910 N N . LEU A 1 372 ? -4.413 10.778 -15.916 1.00 90.06 372 LEU A N 1
ATOM 2911 C CA . LEU A 1 372 ? -5.241 11.346 -16.974 1.00 90.06 372 LEU A CA 1
ATOM 2912 C C . LEU A 1 372 ? -4.402 11.677 -18.218 1.00 90.06 372 LEU A C 1
ATOM 2914 O O . LEU A 1 372 ? -4.785 11.300 -19.324 1.00 90.06 372 LEU A O 1
ATOM 2918 N N . ASP A 1 373 ? -3.235 12.300 -18.036 1.00 94.19 373 ASP A N 1
ATOM 2919 C CA . ASP A 1 373 ? -2.315 12.607 -19.141 1.00 94.19 373 ASP A CA 1
ATOM 2920 C C . ASP A 1 373 ? -1.820 11.326 -19.832 1.00 94.19 373 ASP A C 1
ATOM 2922 O O . ASP A 1 373 ? -1.686 11.279 -21.058 1.00 94.19 373 ASP A O 1
ATOM 2926 N N . ILE A 1 374 ? -1.567 10.260 -19.060 1.00 96.00 374 ILE A N 1
ATOM 2927 C CA . ILE A 1 374 ? -1.144 8.956 -19.592 1.00 96.00 374 ILE A CA 1
ATOM 2928 C C . ILE A 1 374 ? -2.270 8.315 -20.414 1.00 96.00 374 ILE A C 1
ATOM 2930 O O . ILE A 1 374 ? -2.027 7.893 -21.543 1.00 96.00 374 ILE A O 1
ATOM 2934 N N . VAL A 1 375 ? -3.500 8.278 -19.889 1.00 92.06 375 VAL A N 1
ATOM 2935 C CA . VAL A 1 375 ? -4.684 7.749 -20.593 1.00 92.06 375 VAL A CA 1
ATOM 2936 C C . VAL A 1 375 ? -4.914 8.487 -21.917 1.00 92.06 375 VAL A C 1
ATOM 2938 O O . VAL A 1 375 ? -5.141 7.849 -22.947 1.00 92.06 375 VAL A O 1
ATOM 2941 N N . GLN A 1 376 ? -4.790 9.819 -21.911 1.00 90.75 376 GLN A N 1
ATOM 2942 C CA . GLN A 1 376 ? -4.896 10.645 -23.118 1.00 90.75 376 GLN A CA 1
ATOM 2943 C C . GLN A 1 376 ? -3.773 10.348 -24.120 1.00 90.75 376 GLN A C 1
ATOM 2945 O O . GLN A 1 376 ? -4.043 10.172 -25.306 1.00 90.75 376 GLN A O 1
ATOM 2950 N N . SER A 1 377 ? -2.527 10.231 -23.650 1.00 90.81 377 SER A N 1
ATOM 2951 C CA . SER A 1 377 ? -1.366 9.920 -24.501 1.00 90.81 377 SER A CA 1
ATOM 2952 C C . SER A 1 377 ? -1.504 8.556 -25.187 1.00 90.81 377 SER A C 1
ATOM 2954 O O . SER A 1 377 ? -1.144 8.392 -26.352 1.00 90.81 377 SER A O 1
ATOM 2956 N N . LEU A 1 378 ? -2.087 7.581 -24.487 1.00 89.94 378 LEU A N 1
ATOM 2957 C CA . LEU A 1 378 ? -2.351 6.236 -24.997 1.00 89.94 378 LEU A CA 1
ATOM 2958 C C . LEU A 1 378 ? -3.590 6.158 -25.915 1.00 89.94 378 LEU A C 1
ATOM 2960 O O . LEU A 1 378 ? -3.922 5.066 -26.369 1.00 89.94 378 LEU A O 1
ATOM 2964 N N . HIS A 1 379 ? -4.258 7.285 -26.209 1.00 84.12 379 HIS A N 1
ATOM 2965 C CA . HIS A 1 379 ? -5.476 7.369 -27.033 1.00 84.12 379 HIS A CA 1
ATOM 2966 C C . HIS A 1 379 ? -6.579 6.398 -26.584 1.00 84.12 379 HIS A C 1
ATOM 2968 O O . HIS A 1 379 ? -7.303 5.817 -27.393 1.00 84.12 379 HIS A O 1
ATOM 2974 N N . MET A 1 380 ? -6.693 6.194 -25.274 1.00 77.75 380 MET A N 1
ATOM 2975 C CA . MET A 1 380 ? -7.631 5.233 -24.711 1.00 77.75 380 MET A CA 1
ATOM 2976 C C . MET A 1 380 ? -9.048 5.807 -24.759 1.00 77.75 380 MET A C 1
ATOM 2978 O O . MET A 1 380 ? -9.317 6.857 -24.180 1.00 77.75 380 MET A O 1
ATOM 2982 N N . THR A 1 381 ? -9.965 5.111 -25.428 1.00 64.62 381 THR A N 1
ATOM 2983 C CA . THR A 1 381 ? -11.400 5.411 -25.369 1.00 64.62 381 THR A CA 1
ATOM 2984 C C . THR A 1 381 ? -12.007 4.851 -24.082 1.00 64.62 381 THR A C 1
ATOM 2986 O O . THR A 1 381 ? -11.584 3.794 -23.606 1.00 64.62 381 THR A O 1
ATOM 2989 N N . GLU A 1 382 ? -13.018 5.529 -23.530 1.00 54.97 382 GLU A N 1
ATOM 2990 C CA . GLU A 1 382 ? -13.793 5.021 -22.382 1.00 54.97 382 GLU A CA 1
ATOM 2991 C C . GLU A 1 382 ? -14.629 3.777 -22.738 1.00 54.97 382 GLU A C 1
ATOM 2993 O O . GLU A 1 382 ? -15.005 3.011 -21.850 1.00 54.97 382 GLU A O 1
ATOM 2998 N N . ASP A 1 383 ? -14.864 3.533 -24.032 1.00 50.00 383 ASP A N 1
ATOM 2999 C CA . ASP A 1 383 ? -15.570 2.353 -24.530 1.00 50.00 383 ASP A CA 1
ATOM 3000 C C . ASP A 1 383 ? -14.750 1.078 -24.294 1.00 50.00 383 ASP A C 1
ATOM 3002 O O . ASP A 1 383 ? -13.869 0.698 -25.070 1.00 50.00 383 ASP A O 1
ATOM 3006 N N . MET A 1 384 ? -15.063 0.403 -23.191 1.00 57.50 384 MET A N 1
ATOM 3007 C CA . MET A 1 384 ? -14.592 -0.942 -22.895 1.00 57.50 384 MET A CA 1
ATOM 3008 C C . MET A 1 384 ? -15.499 -1.958 -23.595 1.00 57.50 384 MET A C 1
ATOM 3010 O O . MET A 1 384 ? -16.706 -1.961 -23.333 1.00 57.50 384 MET A O 1
ATOM 3014 N N . PRO A 1 385 ? -14.969 -2.881 -24.421 1.00 49.53 385 PRO A N 1
ATOM 3015 C CA . PRO A 1 385 ? -15.743 -4.042 -24.826 1.00 49.53 385 PRO A CA 1
ATOM 3016 C C . PRO A 1 385 ? -16.075 -4.845 -23.564 1.00 49.53 385 PRO A C 1
ATOM 3018 O O . PRO A 1 385 ? -15.214 -5.481 -22.957 1.00 49.53 385 PRO A O 1
ATOM 3021 N N . MET A 1 386 ? -17.334 -4.774 -23.129 1.00 49.62 386 MET A N 1
ATOM 3022 C CA . MET A 1 386 ? -17.855 -5.622 -22.065 1.00 49.62 386 MET A CA 1
ATOM 3023 C C . MET A 1 386 ? -17.923 -7.054 -22.595 1.00 49.62 386 MET A C 1
ATOM 3025 O O . MET A 1 386 ? -18.939 -7.486 -23.132 1.00 49.62 386 MET A O 1
ATOM 3029 N N . THR A 1 387 ? -16.840 -7.811 -22.456 1.00 51.44 387 THR A N 1
ATOM 3030 C CA . THR A 1 387 ? -16.958 -9.265 -22.425 1.00 51.44 387 THR A CA 1
ATOM 3031 C C . THR A 1 387 ? -17.744 -9.630 -21.171 1.00 51.44 387 THR A C 1
ATOM 3033 O O . THR A 1 387 ? -17.461 -9.119 -20.080 1.00 51.44 387 THR A O 1
ATOM 3036 N N . GLU A 1 388 ? -18.776 -10.466 -21.326 1.00 49.72 388 GLU A N 1
ATOM 3037 C CA . GLU A 1 388 ? -19.502 -11.058 -20.203 1.00 49.72 388 GLU A CA 1
ATOM 3038 C C . GLU A 1 388 ? -18.500 -11.814 -19.332 1.00 49.72 388 GLU A C 1
ATOM 3040 O O . GLU A 1 388 ? -18.094 -12.941 -19.612 1.00 49.72 388 GLU A O 1
ATOM 3045 N N . SER A 1 389 ? -18.045 -11.139 -18.288 1.00 53.28 389 SER A N 1
ATOM 3046 C CA . SER A 1 389 ? -17.170 -11.728 -17.302 1.00 53.28 389 SER A CA 1
ATOM 3047 C C . SER A 1 389 ? -17.915 -12.818 -16.539 1.00 53.28 389 SER A C 1
ATOM 3049 O O . SER A 1 389 ? -19.048 -12.607 -16.100 1.00 53.28 389 SER A O 1
ATOM 3051 N N . LYS A 1 390 ? -17.259 -13.958 -16.290 1.00 53.59 390 LYS A N 1
ATOM 3052 C CA . LYS A 1 390 ? -17.788 -14.976 -15.368 1.00 53.59 390 LYS A CA 1
ATOM 3053 C C . LYS A 1 390 ? -17.785 -14.522 -13.906 1.00 53.59 390 LYS A C 1
ATOM 3055 O O . LYS A 1 390 ? -18.388 -15.201 -13.071 1.00 53.59 390 LYS A O 1
ATOM 3060 N N . TRP A 1 391 ? -17.135 -13.404 -13.565 1.00 61.03 391 TRP A N 1
ATOM 3061 C CA . TRP A 1 391 ? -17.230 -12.789 -12.235 1.00 61.03 391 TRP A CA 1
ATOM 3062 C C . TRP A 1 391 ? -18.529 -11.993 -12.206 1.00 61.03 391 TRP A C 1
ATOM 3064 O O . TRP A 1 391 ? -18.596 -10.784 -12.418 1.00 61.03 391 TRP A O 1
ATOM 3074 N N . ASP A 1 392 ? -19.597 -12.757 -12.030 1.00 52.62 392 ASP A N 1
ATOM 3075 C CA . ASP A 1 392 ? -20.963 -12.293 -11.994 1.00 52.62 392 ASP A CA 1
ATOM 3076 C C . ASP A 1 392 ? -21.117 -11.191 -10.932 1.00 52.62 392 ASP A C 1
ATOM 3078 O O . ASP A 1 392 ? -21.161 -11.457 -9.725 1.00 52.62 392 ASP A O 1
ATOM 3082 N N . ARG A 1 393 ? -21.233 -9.935 -11.392 1.00 52.41 393 ARG A N 1
ATOM 3083 C CA . ARG A 1 393 ? -21.557 -8.764 -10.557 1.00 52.41 393 ARG A CA 1
ATOM 3084 C C . ARG A 1 393 ? -22.825 -8.977 -9.723 1.00 52.41 393 ARG A C 1
ATOM 3086 O O . ARG A 1 393 ? -23.049 -8.226 -8.779 1.00 52.41 393 ARG A O 1
ATOM 3093 N N . SER A 1 394 ? -23.639 -9.993 -10.028 1.00 51.66 394 SER A N 1
ATOM 3094 C CA . SER A 1 394 ? -24.819 -10.338 -9.250 1.00 51.66 394 SER A CA 1
ATOM 3095 C C . SER A 1 394 ? -24.556 -11.161 -7.987 1.00 51.66 394 SER A C 1
ATOM 3097 O O . SER A 1 394 ? -25.503 -11.354 -7.237 1.00 51.66 394 SER A O 1
ATOM 3099 N N . VAL A 1 395 ? -23.335 -11.611 -7.658 1.00 54.88 395 VAL A N 1
ATOM 3100 C CA . VAL A 1 395 ? -23.102 -12.289 -6.359 1.00 54.88 395 VAL A CA 1
AT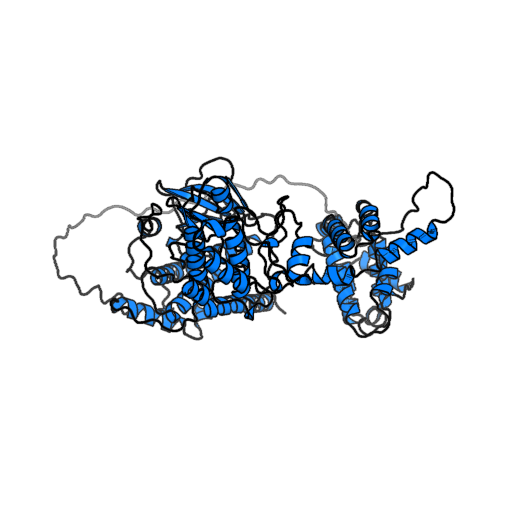OM 3101 C C . VAL A 1 395 ? -23.381 -11.363 -5.167 1.00 54.88 395 VAL A C 1
ATOM 3103 O O . VAL A 1 395 ? -24.195 -11.744 -4.324 1.00 54.88 395 VAL A O 1
ATOM 3106 N N . PRO A 1 396 ? -22.836 -10.130 -5.099 1.00 55.03 396 PRO A N 1
ATOM 3107 C CA . PRO A 1 396 ? -23.262 -9.156 -4.094 1.00 55.03 396 PRO A CA 1
ATOM 3108 C C . PRO A 1 396 ? -24.764 -8.839 -4.158 1.00 55.03 396 PRO A C 1
ATOM 3110 O O . PRO A 1 396 ? -25.391 -8.648 -3.122 1.00 55.03 396 PRO A O 1
ATOM 3113 N N . THR A 1 397 ? -25.358 -8.818 -5.355 1.00 54.94 397 THR A N 1
ATOM 3114 C CA . THR A 1 397 ? -26.768 -8.450 -5.584 1.00 54.94 397 THR A CA 1
ATOM 3115 C C . THR A 1 397 ? -27.759 -9.562 -5.213 1.00 54.94 397 THR A C 1
ATOM 3117 O O . THR A 1 397 ? -28.857 -9.268 -4.766 1.00 54.94 397 THR A O 1
ATOM 3120 N N . ARG A 1 398 ? -27.378 -10.842 -5.333 1.00 53.53 398 ARG A N 1
ATOM 3121 C CA . ARG A 1 398 ? -28.157 -12.028 -4.909 1.00 53.53 398 ARG A CA 1
ATOM 3122 C C . ARG A 1 398 ? -28.096 -12.270 -3.402 1.00 53.53 398 ARG A C 1
ATOM 3124 O O . ARG A 1 398 ? -28.889 -13.040 -2.870 1.00 53.53 398 ARG A O 1
ATOM 3131 N N . LEU A 1 399 ? -27.134 -11.647 -2.725 1.00 48.00 399 LEU A N 1
ATOM 3132 C CA . LEU A 1 399 ? -26.977 -11.686 -1.271 1.00 48.00 399 LEU A CA 1
ATOM 3133 C C . LEU A 1 399 ? -27.742 -10.559 -0.561 1.00 48.00 399 LEU A C 1
ATOM 3135 O O . LEU A 1 399 ? -27.659 -10.450 0.662 1.00 48.00 399 LEU A O 1
ATOM 3139 N N . ARG A 1 400 ? -28.467 -9.722 -1.312 1.00 54.19 400 ARG A N 1
ATOM 3140 C CA . ARG A 1 400 ? -29.158 -8.535 -0.810 1.00 54.19 400 ARG A CA 1
ATOM 3141 C C . ARG A 1 400 ? -30.638 -8.592 -1.154 1.00 54.19 400 ARG A C 1
ATOM 3143 O O . ARG A 1 400 ? -31.007 -8.868 -2.292 1.00 54.19 400 ARG A O 1
ATOM 3150 N N . ASP A 1 401 ? -31.470 -8.292 -0.166 1.00 43.47 401 ASP A N 1
ATOM 3151 C CA . ASP A 1 401 ? -32.861 -7.936 -0.419 1.00 43.47 401 ASP A CA 1
ATOM 3152 C C . ASP A 1 401 ? -32.904 -6.566 -1.134 1.00 43.47 401 ASP A C 1
ATOM 3154 O O . ASP A 1 401 ? -32.033 -5.723 -0.896 1.00 43.47 401 ASP A O 1
ATOM 3158 N N . PRO A 1 402 ? -33.869 -6.321 -2.036 1.00 43.00 402 PRO A N 1
ATOM 3159 C CA . PRO A 1 402 ? -34.007 -5.032 -2.704 1.00 43.00 402 PRO A CA 1
ATOM 3160 C C . PRO A 1 402 ? -34.304 -3.910 -1.700 1.00 43.00 402 PRO A C 1
ATOM 3162 O O . PRO A 1 402 ? -35.046 -4.085 -0.734 1.00 43.00 402 PRO A O 1
ATOM 3165 N N . LEU A 1 403 ? -33.730 -2.738 -1.963 1.00 46.44 403 LEU A N 1
ATOM 3166 C CA . LEU A 1 403 ? -33.902 -1.537 -1.153 1.00 46.44 403 LEU A CA 1
ATOM 3167 C C . LEU A 1 403 ? -35.342 -0.997 -1.136 1.00 46.44 403 LEU A C 1
ATOM 3169 O O . LEU A 1 403 ? -36.135 -1.241 -2.043 1.00 46.44 403 LEU A O 1
ATOM 3173 N N . VAL A 1 404 ? -35.582 -0.146 -0.128 1.00 48.88 404 VAL A N 1
ATOM 3174 C CA . VAL A 1 404 ? -36.760 0.694 0.181 1.00 48.88 404 VAL A CA 1
ATOM 3175 C C . VAL A 1 404 ? -37.717 0.118 1.239 1.00 48.88 404 VAL A C 1
ATOM 3177 O O . VAL A 1 404 ? -38.935 0.101 1.079 1.00 48.88 404 VAL A O 1
ATOM 3180 N N . GLN A 1 405 ? -37.182 -0.249 2.405 1.00 55.25 405 GLN A N 1
ATOM 3181 C CA . GLN A 1 405 ? -37.905 -0.051 3.667 1.00 55.25 405 GLN A CA 1
ATOM 3182 C C . GLN A 1 405 ? -36.984 0.669 4.649 1.00 55.25 405 GLN A C 1
ATOM 3184 O O . GLN A 1 405 ? -35.886 0.196 4.922 1.00 55.25 405 GLN A O 1
ATOM 3189 N N . ILE A 1 406 ? -37.417 1.828 5.157 1.00 60.75 406 ILE A N 1
ATOM 3190 C CA . ILE A 1 406 ? -36.712 2.523 6.241 1.00 60.75 406 ILE A CA 1
ATOM 3191 C C . ILE A 1 406 ? -36.693 1.561 7.438 1.00 60.75 406 ILE A C 1
ATOM 3193 O O . ILE A 1 406 ? -37.774 1.177 7.899 1.00 60.75 406 ILE A O 1
ATOM 3197 N N . PRO A 1 407 ? -35.517 1.146 7.941 1.00 64.06 407 PRO A N 1
ATOM 3198 C CA . PRO A 1 407 ? -35.448 0.239 9.076 1.00 64.06 407 PRO A CA 1
ATOM 3199 C C . PRO A 1 407 ? -36.182 0.840 10.278 1.00 64.06 407 PRO A C 1
ATOM 3201 O O . PRO A 1 407 ? -35.932 1.983 10.653 1.00 64.06 407 PRO A O 1
ATOM 3204 N N . SER A 1 408 ? -37.047 0.069 10.938 1.00 61.56 408 SER A N 1
ATOM 3205 C CA . SER A 1 408 ? -37.793 0.529 12.123 1.00 61.56 408 SER A CA 1
ATOM 3206 C C . SER A 1 408 ? -36.904 0.888 13.327 1.00 61.56 408 SER A C 1
ATOM 3208 O O . SER A 1 408 ? -37.405 1.411 14.316 1.00 61.56 408 SER A O 1
ATOM 3210 N N . GLY A 1 409 ? -35.604 0.578 13.257 1.00 64.25 409 GLY A N 1
ATOM 3211 C CA . GLY A 1 409 ? -34.581 0.907 14.254 1.00 64.25 409 GLY A CA 1
ATOM 3212 C C . GLY A 1 409 ? -33.672 2.079 13.869 1.00 64.25 409 GLY A C 1
ATOM 3213 O O . GLY A 1 409 ? -32.632 2.254 14.500 1.00 64.25 409 GLY A O 1
ATOM 3214 N N . LEU A 1 410 ? -34.004 2.851 12.825 1.00 74.81 410 LEU A N 1
ATOM 3215 C CA . LEU A 1 410 ? -33.240 4.051 12.481 1.00 74.81 410 LEU A CA 1
ATOM 3216 C C . LEU A 1 410 ? -33.414 5.107 13.594 1.00 74.81 410 LEU A C 1
ATOM 3218 O O . LEU A 1 410 ? -34.552 5.382 13.990 1.00 74.81 410 LEU A O 1
ATOM 3222 N N . PRO A 1 411 ? -32.334 5.725 14.103 1.00 76.12 411 PRO A N 1
ATOM 3223 C CA . PRO A 1 411 ? -32.455 6.757 15.122 1.00 76.12 411 PRO A CA 1
ATOM 3224 C C . PRO A 1 411 ? -33.254 7.960 14.610 1.00 76.12 411 PRO A C 1
ATOM 3226 O O . PRO A 1 411 ? -33.201 8.327 13.432 1.00 76.12 411 PRO A O 1
ATOM 3229 N N . ARG A 1 412 ? -33.945 8.640 15.533 1.00 73.69 412 ARG A N 1
ATOM 3230 C CA . ARG A 1 412 ? -34.780 9.822 15.234 1.00 73.69 412 ARG A CA 1
ATOM 3231 C C . ARG A 1 412 ? -34.014 10.988 14.601 1.00 73.69 412 ARG A C 1
ATOM 3233 O O . ARG A 1 412 ? -34.641 11.904 14.077 1.00 73.69 412 ARG A O 1
ATOM 3240 N N . LEU A 1 413 ? -32.682 10.956 14.622 1.00 73.50 413 LEU A N 1
ATOM 3241 C CA . LEU A 1 413 ? -31.816 12.014 14.100 1.00 73.50 413 LEU A CA 1
ATOM 3242 C C . LEU A 1 413 ? -32.051 12.330 12.611 1.00 73.50 413 LEU A C 1
ATOM 3244 O O . LEU A 1 413 ? -31.902 13.484 12.207 1.00 73.50 413 LEU A O 1
ATOM 3248 N N . PHE A 1 414 ? -32.480 11.339 11.817 1.00 72.19 414 PHE A N 1
ATOM 3249 C CA . PHE A 1 414 ? -32.788 11.513 10.391 1.00 72.19 414 PHE A CA 1
ATOM 3250 C C . PHE A 1 414 ? -34.214 12.027 10.121 1.00 72.19 414 PHE A C 1
ATOM 3252 O O . PHE A 1 414 ? -34.518 12.367 8.986 1.00 72.19 414 PHE A O 1
ATOM 3259 N N . ASN A 1 415 ? -35.086 12.088 11.141 1.00 64.19 415 ASN A N 1
ATOM 3260 C CA . ASN A 1 415 ? -36.458 12.620 11.080 1.00 64.19 415 ASN A CA 1
ATOM 3261 C C . ASN A 1 415 ? -37.275 12.196 9.834 1.00 64.19 415 ASN A C 1
ATOM 3263 O O . ASN A 1 415 ? -38.000 12.993 9.242 1.00 64.19 415 ASN A O 1
ATOM 3267 N N . LEU A 1 416 ? -37.177 10.922 9.435 1.00 66.69 416 LEU A N 1
ATOM 3268 C CA . LEU A 1 416 ? -37.813 10.393 8.216 1.00 66.69 416 LEU A CA 1
ATOM 3269 C C . LEU A 1 416 ? -39.314 10.060 8.390 1.00 66.69 416 LEU A C 1
ATOM 3271 O O . LEU A 1 416 ? -39.921 9.418 7.528 1.00 66.69 416 LEU A O 1
ATOM 3275 N N . GLU A 1 417 ? -39.940 10.492 9.492 1.00 55.53 417 GLU A N 1
ATOM 3276 C CA . GLU A 1 417 ? -41.332 10.171 9.861 1.00 55.53 417 GLU A CA 1
ATOM 3277 C C . GLU A 1 417 ? -42.371 10.671 8.827 1.00 55.53 417 GLU A C 1
ATOM 3279 O O . GLU A 1 417 ? -43.497 10.170 8.769 1.00 55.53 417 GLU A O 1
ATOM 3284 N N . GLY A 1 418 ? -41.987 11.600 7.942 1.00 48.00 418 GLY A N 1
ATOM 3285 C CA . GLY A 1 418 ? -42.820 12.088 6.835 1.00 48.00 418 GLY A CA 1
ATOM 3286 C C . GLY A 1 418 ? -42.948 11.136 5.633 1.00 48.00 418 GLY A C 1
ATOM 3287 O O . GLY A 1 418 ? -43.953 11.191 4.926 1.00 48.00 418 GLY A O 1
ATOM 3288 N N . LEU A 1 419 ? -41.983 10.236 5.404 1.00 43.81 419 LEU A N 1
ATOM 3289 C CA . LEU A 1 419 ? -41.951 9.339 4.232 1.00 43.81 419 LEU A CA 1
ATOM 3290 C C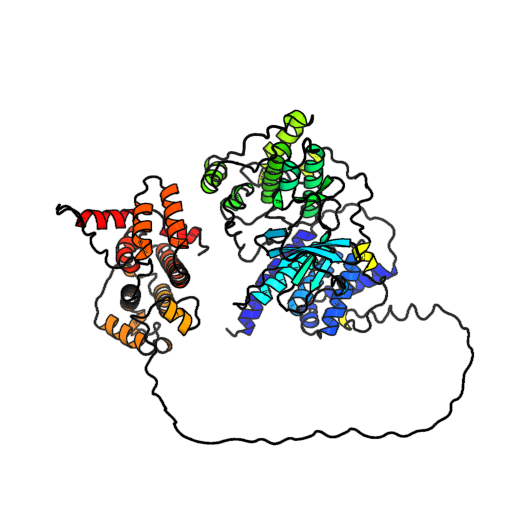 . LEU A 1 419 ? -42.663 7.999 4.465 1.00 43.81 419 LEU A C 1
ATOM 3292 O O . LEU A 1 419 ? -43.257 7.444 3.536 1.00 43.81 419 LEU A O 1
ATOM 3296 N N . ALA A 1 420 ? -42.678 7.508 5.707 1.00 40.34 420 ALA A N 1
ATOM 3297 C CA . ALA A 1 420 ? -43.382 6.276 6.077 1.00 40.34 420 ALA A CA 1
ATOM 3298 C C . ALA A 1 420 ? -44.909 6.376 5.858 1.00 40.34 420 ALA A C 1
ATOM 3300 O O . ALA A 1 420 ? -45.569 5.387 5.544 1.00 40.34 420 ALA A O 1
ATOM 3301 N N . ASN A 1 421 ? -45.468 7.588 5.941 1.00 35.84 421 ASN A N 1
ATOM 3302 C CA . ASN A 1 421 ? -46.904 7.843 5.788 1.00 35.84 421 ASN A CA 1
ATOM 3303 C C . ASN A 1 421 ? -47.368 8.036 4.330 1.00 35.84 421 ASN A C 1
ATOM 3305 O O . ASN A 1 421 ? -48.574 8.024 4.073 1.00 35.84 421 ASN A O 1
ATOM 3309 N N . ALA A 1 422 ? -46.451 8.183 3.366 1.00 35.56 422 ALA A N 1
ATOM 3310 C CA . ALA A 1 422 ? -46.797 8.382 1.954 1.00 35.56 422 ALA A CA 1
ATOM 3311 C C . ALA A 1 422 ? -47.168 7.069 1.234 1.00 35.56 422 ALA A C 1
ATOM 3313 O O . ALA A 1 422 ? -48.016 7.074 0.343 1.00 35.56 422 ALA A O 1
ATOM 3314 N N . HIS A 1 423 ? -46.619 5.928 1.667 1.00 34.75 423 HIS A N 1
ATOM 3315 C CA . HIS A 1 423 ? -46.909 4.612 1.078 1.00 34.75 423 HIS A CA 1
ATOM 3316 C C . HIS A 1 423 ? -48.189 3.952 1.626 1.00 34.75 423 HIS A C 1
ATOM 3318 O O . HIS A 1 423 ? -48.705 3.010 1.030 1.00 34.75 423 HIS A O 1
ATOM 3324 N N . ALA A 1 424 ? -48.761 4.473 2.717 1.00 31.11 424 ALA A N 1
ATOM 3325 C CA . ALA A 1 424 ? -49.975 3.932 3.336 1.00 31.11 424 ALA A CA 1
ATOM 3326 C C . ALA A 1 424 ? -51.293 4.438 2.707 1.00 31.11 424 ALA A C 1
ATOM 3328 O O . ALA A 1 424 ? -52.372 4.019 3.122 1.00 31.11 424 ALA A O 1
ATOM 3329 N N . ARG A 1 425 ? -51.243 5.331 1.704 1.00 30.55 425 ARG A N 1
ATOM 3330 C CA . ARG A 1 425 ? -52.442 5.892 1.038 1.00 30.55 425 ARG A CA 1
ATOM 3331 C C . ARG A 1 425 ? -52.709 5.338 -0.369 1.00 30.55 425 ARG A C 1
ATOM 3333 O O . ARG A 1 425 ? -53.531 5.893 -1.090 1.00 30.55 425 ARG A O 1
ATOM 3340 N N . GLY A 1 426 ? -52.051 4.240 -0.744 1.00 30.19 426 GLY A N 1
ATOM 3341 C CA . GLY A 1 426 ? -52.094 3.666 -2.094 1.00 30.19 426 GLY A CA 1
ATOM 3342 C C . GLY A 1 426 ? -52.809 2.321 -2.260 1.00 30.19 426 GLY A C 1
ATOM 3343 O O . GLY A 1 426 ? -52.620 1.698 -3.299 1.00 30.19 426 GLY A O 1
ATOM 3344 N N . SER A 1 427 ? -53.604 1.828 -1.302 1.00 28.77 427 SER A N 1
ATOM 3345 C CA . SER A 1 427 ? -54.416 0.622 -1.542 1.00 28.77 427 SER A CA 1
ATOM 3346 C C . SER A 1 427 ? -55.825 0.728 -0.954 1.00 28.77 427 SER A C 1
ATOM 3348 O O . SER A 1 427 ? -56.053 0.803 0.253 1.00 28.77 427 SER A O 1
ATOM 3350 N N . SER A 1 428 ? -56.802 0.764 -1.856 1.00 26.55 428 SER A N 1
ATOM 3351 C CA . SER A 1 428 ? -58.223 0.678 -1.556 1.00 26.55 428 SER A CA 1
ATOM 3352 C C . SER A 1 428 ? -58.640 -0.791 -1.402 1.00 26.55 428 SER A C 1
ATOM 3354 O O . SER A 1 428 ? -58.446 -1.618 -2.282 1.00 26.55 428 SER A O 1
ATOM 3356 N N . THR A 1 429 ? -59.201 -1.089 -0.230 1.00 29.20 429 THR A N 1
ATOM 3357 C CA . THR A 1 429 ? -60.276 -2.056 0.065 1.00 29.20 429 THR A CA 1
ATOM 3358 C C . THR A 1 429 ? -60.397 -3.367 -0.734 1.00 29.20 429 THR A C 1
ATOM 3360 O O . THR A 1 429 ? -60.934 -3.381 -1.837 1.00 29.20 429 THR A O 1
ATOM 3363 N N . SER A 1 430 ? -60.237 -4.492 -0.026 1.00 26.19 430 SER A N 1
ATOM 3364 C CA . SER A 1 430 ? -61.229 -5.583 -0.049 1.00 26.19 430 SER A CA 1
ATOM 3365 C C . SER A 1 430 ? -61.278 -6.303 1.307 1.00 26.19 430 SER A C 1
ATOM 3367 O O . SER A 1 430 ? -60.291 -6.879 1.755 1.00 26.19 430 SER A O 1
ATOM 3369 N N . ARG A 1 431 ? -62.435 -6.232 1.980 1.00 29.36 431 ARG A N 1
ATOM 3370 C CA . ARG A 1 431 ? -62.754 -6.921 3.243 1.00 29.36 431 ARG A CA 1
ATOM 3371 C C . ARG A 1 431 ? -63.235 -8.354 2.990 1.00 29.36 431 ARG A C 1
ATOM 3373 O O . ARG A 1 431 ? -64.070 -8.555 2.116 1.00 29.36 431 ARG A O 1
ATOM 3380 N N . GLY A 1 432 ? -62.870 -9.266 3.895 1.00 23.41 432 GLY A N 1
ATOM 3381 C CA . GLY A 1 432 ? -63.642 -10.467 4.260 1.00 23.41 432 GLY A CA 1
ATOM 3382 C C . GLY A 1 432 ? -62.786 -11.553 4.940 1.00 23.41 432 GLY A C 1
ATOM 3383 O O . GLY A 1 432 ? -61.592 -11.604 4.667 1.00 23.41 432 GLY A O 1
ATOM 3384 N N . PRO A 1 433 ? -63.357 -12.466 5.755 1.00 27.83 433 PRO A N 1
ATOM 3385 C CA . PRO A 1 433 ? -64.333 -12.276 6.828 1.00 27.83 433 PRO A CA 1
ATOM 3386 C C . PRO A 1 433 ? -63.770 -12.682 8.215 1.00 27.83 433 PRO A C 1
ATOM 3388 O O . PRO A 1 433 ? -62.766 -13.377 8.340 1.00 27.83 433 PRO A O 1
ATOM 3391 N N . ARG A 1 434 ? -64.445 -12.220 9.273 1.00 29.89 434 ARG A N 1
ATOM 3392 C CA . ARG A 1 434 ? -64.160 -12.526 10.685 1.00 29.89 434 ARG A CA 1
ATOM 3393 C C . ARG A 1 434 ? -64.520 -13.976 11.021 1.00 29.89 434 ARG A C 1
ATOM 3395 O O . ARG A 1 434 ? -65.559 -14.449 10.569 1.00 29.89 434 ARG A O 1
ATOM 3402 N N . HIS A 1 435 ? -63.725 -14.610 11.881 1.00 27.72 435 HIS A N 1
ATOM 3403 C CA . HIS A 1 435 ? -64.103 -15.837 12.576 1.00 27.72 435 HIS A CA 1
ATOM 3404 C C . HIS A 1 435 ? -63.951 -15.629 14.089 1.00 27.72 435 HIS A C 1
ATOM 3406 O O . HIS A 1 435 ? -62.865 -15.306 14.569 1.00 27.72 435 HIS A O 1
ATOM 3412 N N . ASP A 1 436 ? -65.072 -15.760 14.800 1.00 28.72 436 ASP A N 1
ATOM 3413 C CA . ASP A 1 436 ? -65.174 -15.778 16.260 1.00 28.72 436 ASP A CA 1
ATOM 3414 C C . ASP A 1 436 ? -64.556 -17.066 16.845 1.00 28.72 436 ASP A C 1
ATOM 3416 O O . ASP A 1 436 ? -64.475 -18.089 16.158 1.00 28.72 436 ASP A O 1
ATOM 3420 N N . GLY A 1 437 ? -64.095 -16.975 18.102 1.00 27.02 437 GLY A N 1
ATOM 3421 C CA . GLY A 1 437 ? -63.301 -17.979 18.832 1.00 27.02 437 GLY A CA 1
ATOM 3422 C C . GLY A 1 437 ? -64.012 -19.300 19.187 1.00 27.02 437 GLY A C 1
ATOM 3423 O O . GLY A 1 437 ? -65.098 -19.588 18.689 1.00 27.02 437 GLY A O 1
ATOM 3424 N N . PRO A 1 438 ? -63.416 -20.109 20.089 1.00 30.59 438 PRO A N 1
ATOM 3425 C CA . PRO A 1 438 ? -63.719 -19.876 21.501 1.00 30.59 438 PRO A CA 1
ATOM 3426 C C . PRO A 1 438 ? -62.550 -20.065 22.490 1.00 30.59 438 PRO A C 1
ATOM 3428 O O . PRO A 1 438 ? -61.476 -20.578 22.198 1.00 30.59 438 PRO A O 1
ATOM 3431 N N . SER A 1 439 ? -62.842 -19.588 23.694 1.00 29.45 439 SER A N 1
ATOM 3432 C CA . SER A 1 439 ? -62.072 -19.471 24.928 1.00 29.45 439 SER A CA 1
ATOM 3433 C C . SER A 1 439 ? -61.752 -20.780 25.662 1.00 29.45 439 SER A C 1
ATOM 3435 O O . SER A 1 439 ? -62.633 -21.620 25.828 1.00 29.45 439 SER A O 1
ATOM 3437 N N . GLY A 1 440 ? -60.561 -20.825 26.277 1.00 27.67 440 GLY A N 1
ATOM 3438 C CA . GLY A 1 440 ? -60.286 -21.593 27.497 1.00 27.67 440 GLY A CA 1
ATOM 3439 C C . GLY A 1 440 ? -58.932 -22.308 27.517 1.00 27.67 440 GLY A C 1
ATOM 3440 O O . GLY A 1 440 ? -58.807 -23.359 26.915 1.00 27.67 440 GLY A O 1
ATOM 3441 N N . GLU A 1 441 ? -57.939 -21.771 28.238 1.00 27.59 441 GLU A N 1
ATOM 3442 C CA . GLU A 1 441 ? -57.377 -22.396 29.455 1.00 27.59 441 GLU A CA 1
ATOM 3443 C C . GLU A 1 441 ? -56.066 -21.733 29.936 1.00 27.59 441 GLU A C 1
ATOM 3445 O O . GLU A 1 441 ? -55.030 -21.762 29.286 1.00 27.59 441 GLU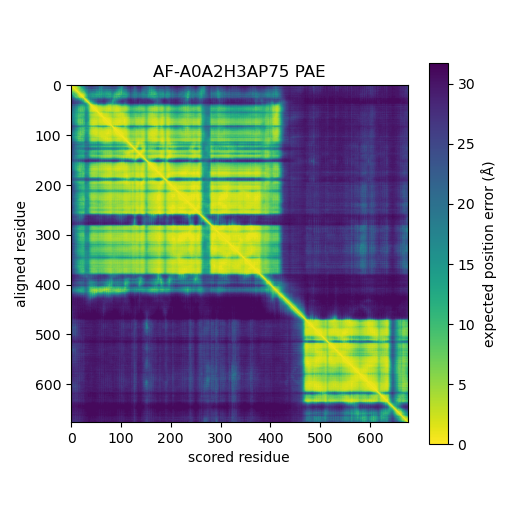 A O 1
ATOM 3450 N N . LYS A 1 442 ? -56.173 -21.151 31.138 1.00 28.03 442 LYS A N 1
ATOM 3451 C CA . LYS A 1 442 ? -55.257 -21.230 32.293 1.00 28.03 442 LYS A CA 1
ATOM 3452 C C . LYS A 1 442 ? -53.760 -20.930 32.102 1.00 28.03 442 LYS A C 1
ATOM 3454 O O . LYS A 1 442 ? -52.948 -21.760 31.718 1.00 28.03 442 LYS A O 1
ATOM 3459 N N . ILE A 1 443 ? -53.421 -19.750 32.617 1.00 33.69 443 ILE A N 1
ATOM 3460 C CA . ILE A 1 443 ? -52.129 -19.344 33.181 1.00 33.69 443 ILE A CA 1
ATOM 3461 C C . ILE A 1 443 ? -51.664 -20.349 34.253 1.00 33.69 443 ILE A C 1
ATOM 3463 O O . ILE A 1 443 ? -52.428 -20.649 35.172 1.00 33.69 443 ILE A O 1
ATOM 3467 N N . LEU A 1 444 ? -50.398 -20.780 34.187 1.00 27.22 444 LEU A N 1
ATOM 3468 C CA . LEU A 1 444 ? -49.641 -21.382 35.295 1.00 27.22 444 LEU A CA 1
ATOM 3469 C C . LEU A 1 444 ? -48.167 -20.885 35.293 1.00 27.22 444 LEU A C 1
ATOM 3471 O O . LEU A 1 444 ? -47.693 -20.419 34.257 1.00 27.22 444 LEU A O 1
ATOM 3475 N N . PRO A 1 445 ? -47.478 -20.901 36.457 1.00 33.41 445 PRO A N 1
ATOM 3476 C CA . PRO A 1 445 ? -46.468 -19.914 36.882 1.00 33.41 445 PRO A CA 1
ATOM 3477 C C . PRO A 1 445 ? -45.000 -20.370 36.666 1.00 33.41 445 PRO A C 1
ATOM 3479 O O . PRO A 1 445 ? -44.778 -21.490 36.203 1.00 33.41 445 PRO A O 1
ATOM 3482 N N . PRO A 1 446 ? -43.976 -19.544 36.999 1.00 30.12 446 PRO A N 1
ATOM 3483 C CA . PRO A 1 446 ? -42.576 -19.894 36.768 1.00 30.12 446 PRO A CA 1
ATOM 3484 C C . PRO A 1 446 ? -42.052 -20.925 37.780 1.00 30.12 446 PRO A C 1
ATOM 3486 O O . PRO A 1 446 ? -42.380 -20.888 38.966 1.00 30.12 446 PRO A O 1
ATOM 3489 N N . ILE A 1 447 ? -41.206 -21.833 37.290 1.00 29.19 447 ILE A N 1
ATOM 3490 C CA . ILE A 1 447 ? -40.570 -22.922 38.048 1.00 29.19 447 ILE A CA 1
ATOM 3491 C C . ILE A 1 447 ? -39.288 -22.405 38.752 1.00 29.19 447 ILE A C 1
ATOM 3493 O O . ILE A 1 447 ? -38.613 -21.537 38.196 1.00 29.19 447 ILE A O 1
ATOM 3497 N N . PRO A 1 448 ? -38.937 -22.896 39.964 1.00 30.89 448 PRO A N 1
ATOM 3498 C CA . PRO A 1 448 ? -37.993 -22.250 40.883 1.00 30.89 448 PRO A CA 1
ATOM 3499 C C . PRO A 1 448 ? -36.516 -22.588 40.633 1.00 30.89 448 PRO A C 1
ATOM 3501 O O . PRO A 1 448 ? -36.174 -23.651 40.118 1.00 30.89 448 PRO A O 1
ATOM 3504 N N . ALA A 1 449 ? -35.638 -21.700 41.110 1.00 27.48 449 ALA A N 1
ATOM 3505 C CA . ALA A 1 449 ? -34.194 -21.903 41.181 1.00 27.48 449 ALA A CA 1
ATOM 3506 C C . ALA A 1 449 ? -33.821 -22.991 42.205 1.00 27.48 449 ALA A C 1
ATOM 3508 O O . ALA A 1 449 ? -34.247 -22.951 43.361 1.00 27.48 449 ALA A O 1
ATOM 3509 N N . TYR A 1 450 ? -32.990 -23.943 41.780 1.00 25.64 450 TYR A N 1
ATOM 3510 C CA . TYR A 1 450 ? -32.454 -25.004 42.626 1.00 25.64 450 TYR A CA 1
ATOM 3511 C C . TYR A 1 450 ? -31.070 -24.605 43.156 1.00 25.64 450 TYR A C 1
ATOM 3513 O O . TYR A 1 450 ? -30.099 -24.526 42.404 1.00 25.64 450 TYR A O 1
ATOM 3521 N N . ASN A 1 451 ? -30.996 -24.355 44.464 1.00 27.98 451 ASN A N 1
ATOM 3522 C CA . ASN A 1 451 ? -29.755 -24.296 45.232 1.00 27.98 451 ASN A CA 1
ATOM 3523 C C . ASN A 1 451 ? -29.147 -25.701 45.335 1.00 27.98 451 ASN A C 1
ATOM 3525 O O . ASN A 1 451 ? -29.844 -26.648 45.695 1.00 27.98 451 ASN A O 1
ATOM 3529 N N . ARG A 1 452 ? -27.832 -25.817 45.128 1.00 26.88 452 ARG A N 1
ATOM 3530 C CA . ARG A 1 452 ? -27.041 -26.912 45.699 1.00 26.88 452 ARG A CA 1
ATOM 3531 C C . ARG A 1 452 ? -25.698 -26.403 46.212 1.00 26.88 452 ARG A C 1
ATOM 3533 O O . ARG A 1 452 ? -24.771 -26.142 45.456 1.00 26.88 452 ARG A O 1
ATOM 3540 N N . ASP A 1 453 ? -25.713 -26.193 47.520 1.00 25.59 453 ASP A N 1
ATOM 3541 C CA . ASP A 1 453 ? -24.703 -26.483 48.532 1.00 25.59 453 ASP A CA 1
ATOM 3542 C C . ASP A 1 453 ? -23.213 -26.408 48.184 1.00 25.59 453 ASP A C 1
ATOM 3544 O O . ASP A 1 453 ? -22.626 -27.218 47.468 1.00 25.59 453 ASP A O 1
ATOM 3548 N N . ARG A 1 454 ? -22.596 -25.455 48.887 1.00 27.91 454 ARG A N 1
ATOM 3549 C CA . ARG A 1 454 ? -21.182 -25.384 49.229 1.00 27.91 454 ARG A CA 1
ATOM 3550 C C . ARG A 1 454 ? -20.784 -26.587 50.090 1.00 27.91 454 ARG A C 1
ATOM 3552 O O . ARG A 1 454 ? -21.237 -26.716 51.226 1.00 27.91 454 ARG A O 1
ATOM 3559 N N . HIS A 1 455 ? -19.818 -27.360 49.610 1.00 27.56 455 HIS A N 1
ATOM 3560 C CA . HIS A 1 455 ? -18.903 -28.101 50.471 1.00 27.56 455 HIS A CA 1
ATOM 3561 C C . HIS A 1 455 ? -17.483 -27.568 50.295 1.00 27.56 455 HIS A C 1
ATOM 3563 O O . HIS A 1 455 ? -16.830 -27.756 49.273 1.00 27.56 455 HIS A O 1
ATOM 3569 N N . THR A 1 456 ? -17.041 -26.867 51.333 1.00 28.03 456 THR A N 1
ATOM 3570 C CA . THR A 1 456 ? -15.646 -26.673 51.712 1.00 28.03 456 THR A CA 1
ATOM 3571 C C . THR A 1 456 ? -15.016 -28.007 52.114 1.00 28.03 456 THR A C 1
ATOM 3573 O O . THR A 1 456 ? -15.667 -28.839 52.747 1.00 28.03 456 THR A O 1
ATOM 3576 N N . PRO A 1 457 ? -13.708 -28.147 51.878 1.00 26.81 457 PRO A N 1
ATOM 3577 C CA . PRO A 1 457 ? -12.819 -28.591 52.943 1.00 26.81 457 PRO A CA 1
ATOM 3578 C C . PRO A 1 457 ? -11.882 -27.438 53.322 1.00 26.81 457 PRO A C 1
ATOM 3580 O O . PRO A 1 457 ? -11.093 -26.966 52.506 1.00 26.81 457 PRO A O 1
ATOM 3583 N N . GLY A 1 458 ? -11.983 -26.979 54.573 1.00 24.09 458 GLY A N 1
ATOM 3584 C CA . GLY A 1 458 ? -10.854 -26.337 55.254 1.00 24.09 458 GLY A CA 1
ATOM 3585 C C . GLY A 1 458 ? -9.780 -27.392 55.557 1.00 24.09 458 GLY A C 1
ATOM 3586 O O . GLY A 1 458 ? -9.997 -28.581 55.355 1.00 24.09 458 GLY A O 1
ATOM 3587 N N . THR A 1 459 ? -8.604 -27.092 56.083 1.00 25.94 459 THR A N 1
ATOM 3588 C CA . THR A 1 459 ? -8.046 -25.887 56.700 1.00 25.94 459 THR A CA 1
ATOM 3589 C C . THR A 1 459 ? -6.558 -26.210 56.849 1.00 25.94 459 THR A C 1
ATOM 3591 O O . THR A 1 459 ? -6.279 -27.343 57.222 1.00 25.94 459 THR A O 1
ATOM 3594 N N . SER A 1 460 ? -5.641 -25.261 56.628 1.00 23.17 460 SER A N 1
ATOM 3595 C CA . SER A 1 460 ? -4.579 -24.893 57.592 1.00 23.17 460 SER A CA 1
ATOM 3596 C C . SER A 1 460 ? -3.345 -24.257 56.940 1.00 23.17 460 SER A C 1
ATOM 3598 O O . SER A 1 460 ? -2.726 -24.831 56.050 1.00 23.17 460 SER A O 1
ATOM 3600 N N . SER A 1 461 ? -2.968 -23.111 57.522 1.00 24.20 461 SER A N 1
ATOM 3601 C CA . SER A 1 461 ? -1.596 -22.642 57.778 1.00 24.20 461 SER A CA 1
ATOM 3602 C C . SER A 1 461 ? -0.679 -22.406 56.572 1.00 24.20 461 SER A C 1
ATOM 3604 O O . SER A 1 461 ? 0.000 -23.311 56.107 1.00 24.20 461 SER A O 1
ATOM 3606 N N . ASN A 1 462 ? -0.490 -21.156 56.154 1.00 26.50 462 ASN A N 1
ATOM 3607 C CA . ASN A 1 462 ? 0.362 -20.202 56.864 1.00 26.50 462 ASN A CA 1
ATOM 3608 C C . ASN A 1 462 ? 0.336 -18.848 56.156 1.00 26.50 462 ASN A C 1
ATOM 3610 O O . ASN A 1 462 ? 0.729 -18.722 54.999 1.00 26.50 462 ASN A O 1
ATOM 3614 N N . GLY A 1 463 ? -0.080 -17.820 56.895 1.00 33.12 463 GLY A N 1
ATOM 3615 C CA . GLY A 1 463 ? 0.281 -16.455 56.564 1.00 33.12 463 GLY A CA 1
ATOM 3616 C C . GLY A 1 463 ? 1.793 -16.318 56.678 1.00 33.12 463 GLY A C 1
ATOM 3617 O O . GLY A 1 463 ? 2.333 -16.196 57.775 1.00 33.12 463 GLY A O 1
ATOM 3618 N N . HIS A 1 464 ? 2.474 -16.324 55.541 1.00 29.06 464 HIS A N 1
ATOM 3619 C CA . HIS A 1 464 ? 3.724 -15.604 55.417 1.00 29.06 464 HIS A CA 1
ATOM 3620 C C . HIS A 1 464 ? 3.421 -14.266 54.756 1.00 29.06 464 HIS A C 1
ATOM 3622 O O . HIS A 1 464 ? 3.368 -14.137 53.538 1.00 29.06 464 HIS A O 1
ATOM 3628 N N . HIS A 1 465 ? 3.253 -13.251 55.607 1.00 38.00 465 HIS A N 1
ATOM 3629 C CA . HIS A 1 465 ? 3.820 -11.943 55.318 1.00 38.00 465 HIS A CA 1
ATOM 3630 C C . HIS A 1 465 ? 5.315 -12.153 55.044 1.00 38.00 465 HIS A C 1
ATOM 3632 O O . HIS A 1 465 ? 6.131 -12.144 55.965 1.00 38.00 465 HIS A O 1
ATOM 3638 N N . THR A 1 466 ? 5.685 -12.392 53.789 1.00 26.98 466 THR A N 1
ATOM 3639 C CA . THR A 1 466 ? 7.052 -12.136 53.355 1.00 26.98 466 THR A CA 1
ATOM 3640 C C . THR A 1 466 ? 7.135 -10.652 53.066 1.00 26.98 466 THR A C 1
ATOM 3642 O O . THR A 1 466 ? 6.563 -10.156 52.100 1.00 26.98 466 THR A O 1
ATOM 3645 N N . SER A 1 467 ? 7.798 -9.960 53.983 1.00 28.77 467 SER A N 1
ATOM 3646 C CA . SER A 1 467 ? 8.355 -8.627 53.818 1.00 28.77 467 SER A CA 1
ATOM 3647 C C . SER A 1 467 ? 8.767 -8.338 52.375 1.00 28.77 467 SER A C 1
ATOM 3649 O O . SER A 1 467 ? 9.552 -9.093 51.795 1.00 28.77 467 SER A O 1
ATOM 3651 N N . ASP A 1 468 ? 8.278 -7.211 51.880 1.00 40.78 468 ASP A N 1
ATOM 3652 C CA . ASP A 1 468 ? 8.817 -6.422 50.783 1.00 40.78 468 ASP A CA 1
ATOM 3653 C C . ASP A 1 468 ? 10.359 -6.429 50.816 1.00 40.78 468 ASP A C 1
ATOM 3655 O O . ASP A 1 468 ? 10.998 -5.827 51.684 1.00 40.78 468 ASP A O 1
ATOM 3659 N N . LYS A 1 469 ? 10.967 -7.222 49.933 1.00 40.88 469 LYS A N 1
ATOM 3660 C CA . LYS A 1 469 ? 12.390 -7.146 49.604 1.00 40.88 469 LYS A CA 1
ATOM 3661 C C . LYS A 1 469 ? 12.429 -6.723 48.145 1.00 40.88 469 LYS A C 1
ATOM 3663 O O . LYS A 1 469 ? 11.941 -7.463 47.295 1.00 40.88 469 LYS A O 1
ATOM 3668 N N . GLY A 1 470 ? 12.934 -5.509 47.929 1.00 54.97 470 GLY A N 1
ATOM 3669 C CA . GLY A 1 470 ? 12.857 -4.750 46.684 1.00 54.97 470 GLY A CA 1
ATOM 3670 C C . GLY A 1 470 ? 13.204 -5.549 45.433 1.00 54.97 470 GLY A C 1
ATOM 3671 O O . GLY A 1 470 ? 13.989 -6.496 45.475 1.00 54.97 470 GLY A O 1
ATOM 3672 N N . ARG A 1 471 ? 12.588 -5.158 44.316 1.00 70.44 471 ARG A N 1
ATOM 3673 C CA . ARG A 1 471 ? 12.875 -5.703 42.989 1.00 70.44 471 ARG A CA 1
ATOM 3674 C C . ARG A 1 471 ? 14.262 -5.206 42.560 1.00 70.44 471 ARG A C 1
ATOM 3676 O O . ARG A 1 471 ? 14.367 -4.030 42.211 1.00 70.44 471 ARG A O 1
ATOM 3683 N N . PRO A 1 472 ? 15.314 -6.049 42.562 1.00 80.56 472 PRO A N 1
ATOM 3684 C CA . PRO A 1 472 ? 16.636 -5.594 42.154 1.00 80.56 472 PRO A CA 1
ATOM 3685 C C . PRO A 1 472 ? 16.583 -5.116 40.700 1.00 80.56 472 PRO A C 1
ATOM 3687 O O . PRO A 1 472 ? 15.901 -5.708 39.852 1.00 80.56 472 PRO A O 1
ATOM 3690 N N . THR A 1 473 ? 17.266 -4.010 40.440 1.00 87.12 473 THR A N 1
ATOM 3691 C CA . THR A 1 473 ? 17.321 -3.334 39.139 1.00 87.12 473 THR A CA 1
ATOM 3692 C C . THR A 1 473 ? 18.689 -3.515 38.484 1.00 87.12 473 THR A C 1
ATOM 3694 O O . THR A 1 473 ? 18.783 -3.533 37.258 1.00 87.12 473 THR A O 1
ATOM 3697 N N . PHE A 1 474 ? 19.746 -3.669 39.283 1.00 91.50 474 PHE A N 1
ATOM 3698 C CA . PHE A 1 474 ? 21.119 -3.856 38.815 1.00 91.50 474 PHE A CA 1
ATOM 3699 C C . PHE A 1 474 ? 21.522 -5.334 38.858 1.00 91.50 474 PHE A C 1
ATOM 3701 O O . PHE A 1 474 ? 21.133 -6.056 39.774 1.00 91.50 474 PHE A O 1
ATOM 3708 N N . GLY A 1 475 ? 22.328 -5.789 37.893 1.00 88.06 475 GLY A N 1
ATOM 3709 C CA . GLY A 1 475 ? 22.821 -7.174 37.870 1.00 88.06 475 GLY A CA 1
ATOM 3710 C C . GLY A 1 475 ? 21.810 -8.223 37.398 1.00 88.06 475 GLY A C 1
ATOM 3711 O O . GLY A 1 475 ? 22.101 -9.412 37.492 1.00 88.06 475 GLY A O 1
ATOM 3712 N N . ILE A 1 476 ? 20.636 -7.802 36.922 1.00 89.69 476 ILE A N 1
ATOM 3713 C CA . ILE A 1 476 ? 19.577 -8.684 36.415 1.00 89.69 476 ILE A CA 1
ATOM 3714 C C . ILE A 1 476 ? 19.635 -8.718 34.890 1.00 89.69 476 ILE A C 1
ATOM 3716 O O . ILE A 1 476 ? 19.957 -7.710 34.258 1.00 89.69 476 ILE A O 1
ATOM 3720 N N . ASP A 1 477 ? 19.342 -9.881 34.310 1.00 91.00 477 ASP A N 1
ATOM 3721 C CA . ASP A 1 477 ? 19.245 -10.027 32.862 1.00 91.00 477 ASP A CA 1
ATOM 3722 C C . ASP A 1 477 ? 18.172 -9.090 32.289 1.00 91.00 477 ASP A C 1
ATOM 3724 O O . ASP A 1 477 ? 17.097 -8.906 32.867 1.00 91.00 477 ASP A O 1
ATOM 3728 N N . LEU A 1 478 ? 18.473 -8.474 31.146 1.00 91.50 478 LEU A N 1
ATOM 3729 C CA . LEU A 1 478 ? 17.624 -7.440 30.564 1.00 91.50 478 LEU A CA 1
ATOM 3730 C C . LEU A 1 478 ? 16.248 -7.988 30.159 1.00 91.50 478 LEU A C 1
ATOM 3732 O O . LEU A 1 478 ? 15.230 -7.337 30.403 1.00 91.50 478 LEU A O 1
ATOM 3736 N N . ALA A 1 479 ? 16.201 -9.191 29.580 1.00 89.00 479 ALA A N 1
ATOM 3737 C CA . ALA A 1 479 ? 14.949 -9.820 29.175 1.00 89.00 479 ALA A CA 1
ATOM 3738 C C . ALA A 1 479 ? 14.133 -10.269 30.395 1.00 89.00 479 ALA A C 1
ATOM 3740 O O . ALA A 1 479 ? 12.908 -10.116 30.408 1.00 89.00 479 ALA A O 1
ATOM 3741 N N . GLU A 1 480 ? 14.800 -10.757 31.447 1.00 89.50 480 GLU A N 1
ATOM 3742 C CA . GLU A 1 480 ? 14.156 -11.082 32.724 1.00 89.50 480 GLU A CA 1
ATOM 3743 C C . GLU A 1 480 ? 13.526 -9.837 33.362 1.00 89.50 480 GLU A C 1
ATOM 3745 O O . GLU A 1 480 ? 12.363 -9.874 33.769 1.00 89.50 480 GLU A O 1
ATOM 3750 N N . GLN A 1 481 ? 14.252 -8.716 33.397 1.00 89.56 481 GLN A N 1
ATOM 3751 C CA . GLN A 1 481 ? 13.758 -7.459 33.956 1.00 89.56 481 GLN A CA 1
ATOM 3752 C C . GLN A 1 481 ? 12.530 -6.939 33.194 1.00 89.56 481 GLN A C 1
ATOM 3754 O O . GLN A 1 481 ? 11.530 -6.578 33.814 1.00 89.56 481 GLN A O 1
ATOM 3759 N N . MET A 1 482 ? 12.579 -6.943 31.860 1.00 89.31 482 MET A N 1
ATOM 3760 C CA . MET A 1 482 ? 11.471 -6.484 31.014 1.00 89.31 482 MET A CA 1
ATOM 3761 C C . MET A 1 482 ? 10.233 -7.381 31.127 1.00 89.31 482 MET A C 1
ATOM 3763 O O . MET A 1 482 ? 9.117 -6.875 31.218 1.00 89.31 482 MET A O 1
ATOM 3767 N N . THR A 1 483 ? 10.427 -8.701 31.201 1.00 88.06 483 THR A N 1
ATOM 3768 C CA . THR A 1 483 ? 9.329 -9.668 31.373 1.00 88.06 483 THR A CA 1
ATOM 3769 C C . THR A 1 483 ? 8.698 -9.561 32.760 1.00 88.06 483 THR A C 1
ATOM 3771 O O . THR A 1 483 ? 7.478 -9.606 32.894 1.00 88.06 483 THR A O 1
ATOM 3774 N N . ARG A 1 484 ? 9.517 -9.408 33.809 1.00 86.25 484 ARG A N 1
ATOM 3775 C CA . ARG A 1 484 ? 9.056 -9.271 35.199 1.00 86.25 484 ARG A CA 1
ATOM 3776 C C . ARG A 1 484 ? 8.183 -8.034 35.392 1.00 86.25 484 ARG A C 1
ATOM 3778 O O . ARG A 1 484 ? 7.208 -8.090 36.141 1.00 86.25 484 ARG A O 1
ATOM 3785 N N . ASP A 1 485 ? 8.576 -6.926 34.773 1.00 82.75 485 ASP A N 1
ATOM 3786 C CA . ASP A 1 485 ? 7.939 -5.627 34.978 1.00 82.75 485 ASP A CA 1
ATOM 3787 C C . ASP A 1 485 ? 6.859 -5.310 33.919 1.00 82.75 485 ASP A C 1
ATOM 3789 O O . ASP A 1 485 ? 6.180 -4.298 34.063 1.00 82.75 485 ASP A O 1
ATOM 3793 N N . ASP A 1 486 ? 6.649 -6.189 32.926 1.00 85.94 486 ASP A N 1
ATOM 3794 C CA . ASP A 1 486 ? 5.665 -6.060 31.831 1.00 85.94 486 ASP A CA 1
ATOM 3795 C C . ASP A 1 486 ? 5.809 -4.739 31.053 1.00 85.94 486 ASP A C 1
ATOM 3797 O O . ASP A 1 486 ? 4.882 -3.938 30.908 1.00 85.94 486 ASP A O 1
ATOM 3801 N N . VAL A 1 487 ? 7.037 -4.467 30.600 1.00 86.69 487 VAL A N 1
ATOM 3802 C CA . VAL A 1 487 ? 7.413 -3.203 29.953 1.00 86.69 487 VAL A CA 1
ATOM 3803 C C . VAL A 1 487 ? 8.279 -3.416 28.717 1.00 86.69 487 VAL A C 1
ATOM 3805 O O . VAL A 1 487 ? 9.190 -4.236 28.702 1.00 86.69 487 VAL A O 1
ATOM 3808 N N . GLU A 1 488 ? 8.055 -2.585 27.698 1.00 84.62 488 GLU A N 1
ATOM 3809 C CA . GLU A 1 488 ? 8.838 -2.586 26.450 1.00 84.62 488 GLU A CA 1
ATOM 3810 C C . GLU A 1 488 ? 10.223 -1.930 26.591 1.00 84.62 488 GLU A C 1
ATOM 3812 O O . GLU A 1 488 ? 11.112 -2.167 25.779 1.00 84.62 488 GLU A O 1
ATOM 3817 N N . ILE A 1 489 ? 10.413 -1.071 27.598 1.00 90.81 489 ILE A N 1
ATOM 3818 C CA . ILE A 1 489 ? 11.677 -0.373 27.874 1.00 90.81 489 ILE A CA 1
ATOM 3819 C C . ILE A 1 489 ? 11.902 -0.387 29.390 1.00 90.81 489 ILE A C 1
ATOM 3821 O O . ILE A 1 489 ? 10.981 0.005 30.119 1.00 90.81 489 ILE A O 1
ATOM 3825 N N . PRO A 1 490 ? 13.106 -0.746 29.878 1.00 94.00 490 PRO A N 1
ATOM 3826 C CA . PRO A 1 490 ? 13.419 -0.755 31.302 1.00 94.00 490 PRO A CA 1
ATOM 3827 C C . PRO A 1 490 ? 13.109 0.592 31.980 1.00 94.00 490 PRO A C 1
ATOM 3829 O O . PRO A 1 490 ? 13.558 1.638 31.492 1.00 94.00 490 PRO A O 1
ATOM 3832 N N . PRO A 1 491 ? 12.403 0.611 33.127 1.00 92.44 491 PRO A N 1
ATOM 3833 C CA . PRO A 1 491 ? 12.020 1.853 33.798 1.00 92.44 491 PRO A CA 1
ATOM 3834 C C . PRO A 1 491 ? 13.222 2.723 34.178 1.00 92.44 491 PRO A C 1
ATOM 3836 O O . PRO A 1 491 ? 13.151 3.944 34.063 1.00 92.44 491 PRO A O 1
ATOM 3839 N N . ILE A 1 492 ? 14.354 2.110 34.547 1.00 94.31 492 ILE A N 1
ATOM 3840 C CA . ILE A 1 492 ? 15.603 2.827 34.852 1.00 94.31 492 ILE A CA 1
ATOM 3841 C C . ILE A 1 492 ? 16.159 3.566 33.631 1.00 94.31 492 ILE A C 1
ATOM 3843 O O . ILE A 1 492 ? 16.578 4.715 33.754 1.00 94.31 492 ILE A O 1
ATOM 3847 N N . MET A 1 493 ? 16.106 2.945 32.447 1.00 95.19 493 MET A N 1
ATOM 3848 C CA . MET A 1 493 ? 16.544 3.564 31.196 1.00 95.19 493 MET A CA 1
ATOM 3849 C C . MET A 1 493 ? 15.689 4.795 30.891 1.00 95.19 493 MET A C 1
ATOM 3851 O O . MET A 1 493 ? 16.228 5.875 30.653 1.00 95.19 493 MET A O 1
ATOM 3855 N N . ARG A 1 494 ? 14.359 4.652 30.967 1.00 94.44 494 ARG A N 1
ATOM 3856 C CA . ARG A 1 494 ? 13.417 5.754 30.733 1.00 94.44 494 ARG A CA 1
ATOM 3857 C C . ARG A 1 494 ? 13.638 6.900 31.720 1.00 94.44 494 ARG A C 1
ATOM 3859 O O . ARG A 1 494 ? 13.916 8.018 31.299 1.00 94.44 494 ARG A O 1
ATOM 3866 N N . LYS A 1 495 ? 13.600 6.590 33.018 1.00 94.25 495 LYS A N 1
ATOM 3867 C CA . LYS A 1 495 ? 13.669 7.559 34.117 1.00 94.25 495 LYS A CA 1
ATOM 3868 C C . LYS A 1 495 ? 14.972 8.359 34.106 1.00 94.25 495 LYS A C 1
ATOM 3870 O O . LYS A 1 495 ? 14.946 9.577 34.249 1.00 94.25 495 LYS A O 1
ATOM 3875 N N . CYS A 1 496 ? 16.113 7.702 33.880 1.00 94.88 496 CYS A N 1
ATOM 3876 C CA . CYS A 1 496 ? 17.391 8.402 33.766 1.00 94.88 496 CYS A CA 1
ATOM 3877 C C . CYS A 1 496 ? 17.477 9.262 32.497 1.00 94.88 496 CYS A C 1
ATOM 3879 O O . CYS A 1 496 ? 17.921 10.403 32.594 1.00 94.88 496 CYS A O 1
ATOM 3881 N N . CYS A 1 497 ? 17.062 8.753 31.330 1.00 94.00 497 CYS A N 1
ATOM 3882 C CA . CYS A 1 497 ? 17.128 9.522 30.081 1.00 94.00 497 CYS A CA 1
ATOM 3883 C C . CYS A 1 497 ? 16.228 10.763 30.122 1.00 94.00 497 CYS A C 1
ATOM 3885 O O . CYS A 1 497 ? 16.680 11.837 29.745 1.00 94.00 497 CYS A O 1
ATOM 3887 N N . GLU A 1 498 ? 14.999 10.645 30.636 1.00 93.94 498 GLU A N 1
ATOM 3888 C CA . GLU A 1 498 ? 14.069 11.776 30.780 1.00 93.94 498 GLU A CA 1
ATOM 3889 C C . GLU A 1 498 ? 14.643 12.870 31.695 1.00 93.94 498 GLU A C 1
ATOM 3891 O O . GLU A 1 498 ? 14.600 14.049 31.350 1.00 93.94 498 GLU A O 1
ATOM 3896 N N . ALA A 1 499 ? 15.253 12.498 32.827 1.00 92.44 499 ALA A N 1
ATOM 3897 C CA . ALA A 1 499 ? 15.906 13.460 33.716 1.00 92.44 499 ALA A CA 1
ATOM 3898 C C . ALA A 1 499 ? 17.122 14.138 33.053 1.00 92.44 499 ALA A C 1
ATOM 3900 O O . ALA A 1 499 ? 17.323 15.345 33.200 1.00 92.44 499 ALA A O 1
ATOM 3901 N N . ILE A 1 500 ? 17.926 13.381 32.296 1.00 91.75 500 ILE A N 1
ATOM 3902 C CA . ILE A 1 500 ? 19.087 13.916 31.569 1.00 91.75 500 ILE A CA 1
ATOM 3903 C C . ILE A 1 500 ? 18.638 14.875 30.460 1.00 91.75 500 ILE A C 1
ATOM 3905 O O . ILE A 1 500 ? 19.229 15.940 30.319 1.00 91.75 500 ILE A O 1
ATOM 3909 N N . GLU A 1 501 ? 17.580 14.552 29.717 1.00 90.25 501 GLU A N 1
ATOM 3910 C CA . GLU A 1 501 ? 17.004 15.446 28.698 1.00 90.25 501 GLU A CA 1
ATOM 3911 C C . GLU A 1 501 ? 16.364 16.694 29.309 1.00 90.25 501 GLU A C 1
ATOM 3913 O O . GLU A 1 501 ? 16.344 17.747 28.685 1.00 90.25 501 GLU A O 1
ATOM 3918 N N . LYS A 1 502 ? 15.848 16.613 30.535 1.00 90.44 502 LYS A N 1
ATOM 3919 C CA . LYS A 1 502 ? 15.193 17.750 31.189 1.00 90.44 502 LYS A CA 1
ATOM 3920 C C . LYS A 1 502 ? 16.178 18.748 31.799 1.00 90.44 502 LYS A C 1
ATOM 3922 O O . LYS A 1 502 ? 15.929 19.949 31.745 1.00 90.44 502 LYS A O 1
ATOM 3927 N N . TYR A 1 503 ? 17.274 18.269 32.389 1.00 88.69 503 TYR A N 1
ATOM 3928 C CA . TYR A 1 503 ? 18.204 19.107 33.165 1.00 88.69 503 TYR A CA 1
ATOM 3929 C C . TYR A 1 503 ? 19.632 19.154 32.605 1.00 88.69 503 TYR A C 1
ATOM 3931 O O . TYR A 1 503 ? 20.449 19.946 33.066 1.00 88.69 503 TYR A O 1
ATOM 3939 N N . GLY A 1 504 ? 19.962 18.295 31.639 1.00 83.56 504 GLY A N 1
ATOM 3940 C CA . GLY A 1 504 ? 21.319 18.120 31.118 1.00 83.56 504 GLY A CA 1
ATOM 3941 C C . GLY A 1 504 ? 21.597 18.758 29.758 1.00 83.56 504 GLY A C 1
ATOM 3942 O O . GLY A 1 504 ? 22.741 18.679 29.319 1.00 83.56 504 GLY A O 1
ATOM 3943 N N . MET A 1 505 ? 20.610 19.386 29.105 1.00 78.44 505 MET A N 1
ATOM 3944 C CA . MET A 1 505 ? 20.757 19.929 27.738 1.00 78.44 505 MET A CA 1
ATOM 3945 C C . MET A 1 505 ? 21.800 21.050 27.655 1.00 78.44 505 MET A C 1
ATOM 3947 O O . MET A 1 505 ? 22.632 21.057 26.753 1.00 78.44 505 MET A O 1
ATOM 3951 N N . ASP A 1 506 ? 21.831 21.936 28.654 1.00 74.62 506 ASP A N 1
ATOM 3952 C CA . ASP A 1 506 ? 22.790 23.049 28.725 1.00 74.62 506 ASP A CA 1
ATOM 3953 C C . ASP A 1 506 ? 24.134 22.649 29.372 1.00 74.62 506 ASP A C 1
ATOM 3955 O O . ASP A 1 506 ? 25.041 23.470 29.542 1.00 74.62 506 ASP A O 1
ATOM 3959 N N . VAL A 1 507 ? 24.289 21.378 29.768 1.00 75.75 507 VAL A N 1
ATOM 3960 C CA . VAL A 1 507 ? 25.460 20.892 30.506 1.00 75.75 507 VAL A CA 1
ATOM 3961 C C . VAL A 1 507 ? 26.496 20.316 29.544 1.00 75.75 507 VAL A C 1
ATOM 3963 O O . VAL A 1 507 ? 26.365 19.218 29.001 1.00 75.75 507 VAL A O 1
ATOM 3966 N N . SER A 1 508 ? 27.601 21.043 29.384 1.00 70.75 508 SER A N 1
ATOM 3967 C CA . SER A 1 508 ? 28.702 20.621 28.519 1.00 70.75 508 SER A CA 1
ATOM 3968 C C . SER A 1 508 ? 29.333 19.300 28.981 1.00 70.75 508 SER A C 1
ATOM 3970 O O . SER A 1 508 ? 29.822 19.165 30.106 1.00 70.75 508 SER A O 1
ATOM 3972 N N . GLY A 1 509 ? 29.357 18.312 28.084 1.00 71.94 509 GLY A N 1
ATOM 3973 C CA . GLY A 1 509 ? 30.004 17.023 28.321 1.00 71.94 509 GLY A CA 1
ATOM 3974 C C . GLY A 1 509 ? 29.276 16.115 29.311 1.00 71.94 509 GLY A C 1
ATOM 3975 O O . GLY A 1 509 ? 29.922 15.428 30.108 1.00 71.94 509 GLY A O 1
ATOM 3976 N N . ILE A 1 510 ? 27.945 16.085 29.235 1.00 78.62 510 ILE A N 1
ATOM 3977 C CA . ILE A 1 510 ? 27.056 15.354 30.144 1.00 78.62 510 ILE A CA 1
ATOM 3978 C C . ILE A 1 510 ? 27.476 13.886 30.371 1.00 78.62 510 ILE A C 1
ATOM 3980 O O . ILE A 1 510 ? 27.591 13.463 31.521 1.00 78.62 510 ILE A O 1
ATOM 3984 N N . TYR A 1 511 ? 27.872 13.152 29.321 1.00 77.75 511 TYR A N 1
ATOM 3985 C CA . TYR A 1 511 ? 28.391 11.776 29.435 1.00 77.75 511 TYR A CA 1
ATOM 3986 C C . TYR A 1 511 ? 29.923 11.661 29.579 1.00 77.75 511 TYR A C 1
ATOM 3988 O O . TYR A 1 511 ? 30.399 10.614 30.035 1.00 77.75 511 TYR A O 1
ATOM 3996 N N . LEU A 1 512 ? 30.694 12.710 29.245 1.00 69.56 512 LEU A N 1
ATOM 3997 C CA . LEU A 1 512 ? 32.174 12.737 29.290 1.00 69.56 512 LEU A CA 1
ATOM 3998 C C . LEU A 1 512 ? 32.716 12.600 30.712 1.00 69.56 512 LEU A C 1
ATOM 4000 O O . LEU A 1 512 ? 33.723 11.925 30.937 1.00 69.56 512 LEU A O 1
ATOM 4004 N N . ARG A 1 513 ? 32.050 13.219 31.688 1.00 66.44 513 ARG A N 1
ATOM 4005 C CA . ARG A 1 513 ? 32.477 13.167 33.085 1.00 66.44 513 ARG A CA 1
ATOM 4006 C C . ARG A 1 513 ? 32.034 11.844 33.706 1.00 66.44 513 ARG A C 1
ATOM 4008 O O . ARG A 1 513 ? 30.853 11.562 33.886 1.00 66.44 513 ARG A O 1
ATOM 4015 N N . SER A 1 514 ? 33.000 10.974 33.986 1.00 54.25 514 SER A N 1
ATOM 4016 C CA . SER A 1 514 ? 32.770 9.741 34.743 1.00 54.25 514 SER A CA 1
ATOM 4017 C C . SER A 1 514 ? 33.154 9.978 36.193 1.00 54.25 514 SER A C 1
ATOM 4019 O O . SER A 1 514 ? 34.248 9.631 36.628 1.00 54.25 514 SER A O 1
ATOM 4021 N N . GLU A 1 515 ? 32.254 10.602 36.940 1.00 54.75 515 GLU A N 1
ATOM 4022 C CA . GLU A 1 515 ? 32.436 10.778 38.372 1.00 54.75 515 GLU A CA 1
ATOM 4023 C C . GLU A 1 515 ? 32.069 9.477 39.101 1.00 54.75 515 GLU A C 1
ATOM 4025 O O . GLU A 1 515 ? 30.914 9.062 39.145 1.00 54.75 515 GLU A O 1
ATOM 4030 N N . ARG A 1 516 ? 33.067 8.801 39.684 1.00 59.41 516 ARG A N 1
ATOM 4031 C CA . ARG A 1 516 ? 32.835 7.757 40.697 1.00 59.41 516 ARG A CA 1
ATOM 4032 C C . ARG A 1 516 ? 32.614 8.437 42.048 1.00 59.41 516 ARG A C 1
ATOM 4034 O O . ARG A 1 516 ? 33.473 8.379 42.923 1.00 59.41 516 ARG A O 1
ATOM 4041 N N . THR A 1 517 ? 31.497 9.141 42.194 1.00 72.44 517 THR A N 1
ATOM 4042 C CA . THR A 1 517 ? 31.138 9.799 43.454 1.00 72.44 517 THR A CA 1
ATOM 4043 C C . THR A 1 517 ? 30.435 8.816 44.387 1.00 72.44 517 THR A C 1
ATOM 4045 O O . THR A 1 517 ? 29.709 7.918 43.956 1.00 72.44 517 THR A O 1
ATOM 4048 N N . SER A 1 518 ? 30.595 9.017 45.696 1.00 78.88 518 SER A N 1
ATOM 4049 C CA . SER A 1 518 ? 29.756 8.371 46.716 1.00 78.88 518 SER A CA 1
ATOM 4050 C C . SER A 1 518 ? 28.260 8.622 46.471 1.00 78.88 518 SER A C 1
ATOM 4052 O O . SER A 1 518 ? 27.433 7.778 46.802 1.00 78.88 518 SER A O 1
ATOM 4054 N N . LYS A 1 519 ? 27.919 9.743 45.819 1.00 83.50 519 LYS A N 1
ATOM 4055 C CA . LYS A 1 519 ? 26.559 10.097 45.393 1.00 83.50 519 LYS A CA 1
ATOM 4056 C C . LYS A 1 519 ? 25.994 9.169 44.314 1.00 83.50 519 LYS A C 1
ATOM 4058 O O . LYS A 1 519 ? 24.850 8.758 44.443 1.00 83.50 519 LYS A O 1
ATOM 4063 N N . VAL A 1 520 ? 26.782 8.770 43.311 1.00 87.38 520 VAL A N 1
ATOM 4064 C CA . VAL A 1 520 ? 26.358 7.780 42.298 1.00 87.38 520 VAL A CA 1
ATOM 4065 C C . VAL A 1 520 ? 26.053 6.426 42.947 1.00 87.38 520 VAL A C 1
ATOM 4067 O O . VAL A 1 520 ? 25.045 5.805 42.629 1.00 87.38 520 VAL A O 1
ATOM 4070 N N . GLN A 1 521 ? 26.883 5.978 43.896 1.00 88.06 521 GLN A N 1
ATOM 4071 C CA . GLN A 1 521 ? 26.633 4.728 44.631 1.00 88.06 521 GLN A CA 1
ATOM 4072 C C . GLN A 1 521 ? 25.401 4.821 45.545 1.00 88.06 521 GLN A C 1
ATOM 4074 O O . GLN A 1 521 ? 24.641 3.862 45.647 1.00 88.06 521 GLN A O 1
ATOM 4079 N N . ASN A 1 522 ? 25.169 5.981 46.168 1.00 89.44 522 ASN A N 1
ATOM 4080 C CA . ASN A 1 522 ? 23.953 6.235 46.940 1.00 89.44 522 ASN A CA 1
ATOM 4081 C C . ASN A 1 522 ? 22.706 6.188 46.038 1.00 89.44 522 ASN A C 1
ATOM 4083 O O . ASN A 1 522 ? 21.772 5.447 46.327 1.00 89.44 522 ASN A O 1
ATOM 4087 N N . LEU A 1 523 ? 22.724 6.886 44.899 1.00 91.25 523 LEU A N 1
ATOM 4088 C CA . LEU A 1 523 ? 21.613 6.879 43.945 1.00 91.25 523 LEU A CA 1
ATOM 4089 C C . LEU A 1 523 ? 21.350 5.476 43.374 1.00 91.25 523 LEU A C 1
ATOM 4091 O O . LEU A 1 523 ? 20.196 5.065 43.289 1.00 91.25 523 LEU A O 1
ATOM 4095 N N . LYS A 1 524 ? 22.402 4.702 43.066 1.00 92.38 524 LYS A N 1
ATOM 4096 C CA . LYS A 1 524 ? 22.277 3.274 42.724 1.00 92.38 524 LYS A CA 1
ATOM 4097 C C . LYS A 1 524 ? 21.542 2.511 43.819 1.00 92.38 524 LYS A C 1
ATOM 4099 O O . LYS A 1 524 ? 20.591 1.807 43.516 1.00 92.38 524 LYS A O 1
ATOM 4104 N N . HIS A 1 525 ? 21.969 2.644 45.076 1.00 90.75 525 HIS A N 1
ATOM 4105 C CA . HIS A 1 525 ? 21.343 1.933 46.191 1.00 90.75 525 HIS A CA 1
ATOM 4106 C C . HIS A 1 525 ? 19.861 2.296 46.354 1.00 90.75 525 HIS A C 1
ATOM 4108 O O . HIS A 1 525 ? 19.047 1.416 46.622 1.00 90.75 525 HIS A O 1
ATOM 4114 N N . GLN A 1 526 ? 19.501 3.568 46.161 1.00 90.19 526 GLN A N 1
ATOM 4115 C CA . GLN A 1 526 ? 18.106 4.008 46.211 1.00 90.19 526 GLN A CA 1
ATOM 4116 C C . GLN A 1 526 ? 17.277 3.412 45.062 1.00 90.19 526 GLN A C 1
ATOM 4118 O O . GLN A 1 526 ? 16.223 2.836 45.317 1.00 90.19 526 GLN A O 1
ATOM 4123 N N . LEU A 1 527 ? 17.783 3.472 43.825 1.00 90.62 527 LEU A N 1
ATOM 4124 C CA . LEU A 1 527 ? 17.103 2.927 42.641 1.00 90.62 527 LEU A CA 1
ATOM 4125 C C . LEU A 1 527 ? 16.990 1.398 42.661 1.00 90.62 527 LEU A C 1
ATOM 4127 O O . LEU A 1 527 ? 16.009 0.851 42.173 1.00 90.62 527 LEU A O 1
ATOM 4131 N N . ASP A 1 528 ? 17.982 0.706 43.221 1.00 90.69 528 ASP A N 1
ATOM 4132 C CA . ASP A 1 528 ? 17.982 -0.754 43.350 1.00 90.69 528 ASP A CA 1
ATOM 4133 C C . ASP A 1 528 ? 17.040 -1.244 44.461 1.00 90.69 528 ASP A C 1
ATOM 4135 O O . ASP A 1 528 ? 16.542 -2.367 44.411 1.00 90.69 528 ASP A O 1
ATOM 4139 N N . LYS A 1 529 ? 16.778 -0.396 45.464 1.00 86.81 529 LYS A N 1
ATOM 4140 C CA . LYS A 1 529 ? 15.841 -0.683 46.553 1.00 86.81 529 LYS A CA 1
ATOM 4141 C C . LYS A 1 529 ? 14.390 -0.468 46.124 1.00 86.81 529 LYS A C 1
ATOM 4143 O O . LYS A 1 529 ? 13.560 -1.339 46.370 1.00 86.81 529 LYS A O 1
ATOM 4148 N N . ASP A 1 530 ? 14.095 0.696 45.550 1.00 86.69 530 ASP A N 1
ATOM 4149 C CA . ASP A 1 530 ? 12.761 1.067 45.075 1.00 86.69 530 ASP A CA 1
ATOM 4150 C C . ASP A 1 530 ? 12.874 2.146 43.992 1.00 86.69 530 ASP A C 1
ATOM 4152 O O . ASP A 1 530 ? 12.957 3.345 44.276 1.00 86.69 530 ASP A O 1
ATOM 4156 N N . LEU A 1 531 ? 12.864 1.698 42.738 1.00 88.12 531 LEU A N 1
ATOM 4157 C CA . LEU A 1 531 ? 12.995 2.559 41.573 1.00 88.12 531 LEU A CA 1
ATOM 4158 C C . LEU A 1 531 ? 11.887 3.611 41.488 1.00 88.12 531 LEU A C 1
ATOM 4160 O O . LEU A 1 531 ? 12.166 4.734 41.063 1.00 88.12 531 LEU A O 1
ATOM 4164 N N . ASP A 1 532 ? 10.657 3.279 41.879 1.00 86.94 532 ASP A N 1
ATOM 4165 C CA . ASP A 1 532 ? 9.499 4.161 41.726 1.00 86.94 532 ASP A CA 1
ATOM 4166 C C . ASP A 1 532 ? 9.548 5.318 42.726 1.00 86.94 532 ASP A C 1
ATOM 4168 O O . ASP A 1 532 ? 9.225 6.452 42.366 1.00 86.94 532 ASP A O 1
ATOM 4172 N N . SER A 1 533 ? 10.052 5.065 43.938 1.00 86.50 533 SER A N 1
ATOM 4173 C CA . SER A 1 533 ? 10.169 6.076 44.999 1.00 86.50 533 SER A CA 1
ATOM 4174 C C . SER A 1 533 ? 11.216 7.171 44.755 1.00 86.50 533 SER A C 1
ATOM 4176 O O . SER A 1 533 ? 11.129 8.240 45.361 1.00 86.50 533 SER A O 1
ATOM 4178 N N . VAL A 1 534 ? 12.212 6.934 43.894 1.00 91.56 534 VAL A N 1
ATOM 4179 C CA . VAL A 1 534 ? 13.306 7.892 43.667 1.00 91.56 534 VAL A CA 1
ATOM 4180 C C . VAL A 1 534 ? 12.835 9.040 42.783 1.00 91.56 534 VAL A C 1
ATOM 4182 O O . VAL A 1 534 ? 12.540 8.836 41.611 1.00 91.56 534 VAL A O 1
ATOM 4185 N N . ASP A 1 535 ? 12.811 10.261 43.302 1.00 91.44 535 ASP A N 1
ATOM 4186 C CA . ASP A 1 535 ? 12.509 11.453 42.508 1.00 91.44 535 ASP A CA 1
ATOM 4187 C C . ASP A 1 535 ? 13.795 12.060 41.923 1.00 91.44 535 ASP A C 1
ATOM 4189 O O . ASP A 1 535 ? 14.605 12.621 42.659 1.00 91.44 535 ASP A O 1
ATOM 4193 N N . LEU A 1 536 ? 13.992 11.947 40.604 1.00 92.31 536 LEU A N 1
ATOM 4194 C CA . LEU A 1 536 ? 15.146 12.536 39.907 1.00 92.31 536 LEU A CA 1
ATOM 4195 C C . LEU A 1 536 ? 14.971 14.033 39.595 1.00 92.31 536 LEU A C 1
ATOM 4197 O O . LEU A 1 536 ? 15.947 14.670 39.201 1.00 92.31 536 LEU A O 1
ATOM 4201 N N . ASP A 1 537 ? 13.776 14.599 39.796 1.00 90.06 537 ASP A N 1
ATOM 4202 C CA . ASP A 1 537 ? 13.532 16.044 39.688 1.00 90.06 537 ASP A CA 1
ATOM 4203 C C . ASP A 1 537 ? 13.981 16.799 40.953 1.00 90.06 537 ASP A C 1
ATOM 4205 O O . ASP A 1 537 ? 14.029 18.033 40.963 1.00 90.06 537 ASP A O 1
ATOM 4209 N N . ALA A 1 538 ? 14.321 16.076 42.026 1.00 89.56 538 ALA A N 1
ATOM 4210 C CA . ALA A 1 538 ? 14.806 16.669 43.261 1.00 89.56 538 ALA A CA 1
ATOM 4211 C C . ALA A 1 538 ? 16.127 17.441 43.030 1.00 89.56 538 ALA A C 1
ATOM 4213 O O . ALA A 1 538 ? 17.016 16.926 42.340 1.00 89.56 538 ALA A O 1
ATOM 4214 N N . PRO A 1 539 ? 16.325 18.610 43.683 1.00 86.81 539 PRO A N 1
ATOM 4215 C CA . PRO A 1 539 ? 17.534 19.431 43.535 1.00 86.81 539 PRO A CA 1
ATOM 4216 C C . PRO A 1 539 ? 18.844 18.666 43.758 1.00 86.81 539 PRO A C 1
ATOM 4218 O O . PRO A 1 539 ? 19.856 18.962 43.129 1.00 86.81 539 PRO A O 1
ATOM 4221 N N . GLU A 1 540 ? 18.816 17.637 44.614 1.00 86.50 540 GLU A N 1
ATOM 4222 C CA . GLU A 1 540 ? 19.961 16.760 44.878 1.00 86.50 540 GLU A CA 1
ATOM 4223 C C . GLU A 1 540 ? 20.534 16.113 43.601 1.00 86.50 540 GLU A C 1
ATOM 4225 O O . GLU A 1 540 ? 21.754 15.933 43.500 1.00 86.50 540 GLU A O 1
ATOM 4230 N N . TRP A 1 541 ? 19.675 15.799 42.625 1.00 88.19 541 TRP A N 1
ATOM 4231 C CA . TRP A 1 541 ? 20.034 15.120 41.378 1.00 88.19 541 TRP A CA 1
ATOM 4232 C C . TRP A 1 541 ? 19.977 16.045 40.165 1.00 88.19 541 TRP A C 1
ATOM 4234 O O . TRP A 1 541 ? 20.860 15.960 39.310 1.00 88.19 541 TRP A O 1
ATOM 4244 N N . SER A 1 542 ? 18.996 16.950 40.105 1.00 87.88 542 SER A N 1
ATOM 4245 C CA . SER A 1 542 ? 18.805 17.852 38.965 1.00 87.88 542 SER A CA 1
ATOM 4246 C C . SER A 1 542 ? 19.917 18.901 38.843 1.00 87.88 542 SER A C 1
ATOM 4248 O O . SER A 1 542 ? 20.306 19.243 37.730 1.00 87.88 542 SER A O 1
ATOM 4250 N N . GLU A 1 543 ? 20.486 19.384 39.958 1.00 85.38 543 GLU A N 1
ATOM 4251 C CA . GLU A 1 543 ? 21.608 20.344 39.9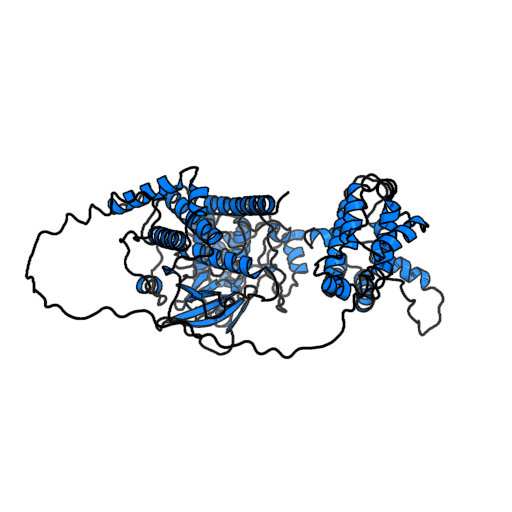37 1.00 85.38 543 GLU A CA 1
ATOM 4252 C C . GLU A 1 543 ? 22.944 19.694 39.542 1.00 85.38 543 GLU A C 1
ATOM 4254 O O . GLU A 1 543 ? 23.846 20.363 39.037 1.00 85.38 543 GLU A O 1
ATOM 4259 N N . ASN A 1 544 ? 23.097 18.384 39.769 1.00 84.75 544 ASN A N 1
ATOM 4260 C CA . ASN A 1 544 ? 24.290 17.630 39.388 1.00 84.75 544 ASN A CA 1
ATOM 4261 C C . ASN A 1 544 ? 23.909 16.353 38.634 1.00 84.75 544 ASN A C 1
ATOM 4263 O O . ASN A 1 544 ? 24.106 15.218 39.093 1.00 84.75 544 ASN A O 1
ATOM 4267 N N . ILE A 1 545 ? 23.398 16.585 37.428 1.00 89.50 545 ILE A N 1
ATOM 4268 C CA . ILE A 1 545 ? 22.886 15.572 36.510 1.00 89.50 545 ILE A CA 1
ATOM 4269 C C . ILE A 1 545 ? 23.953 14.548 36.070 1.00 89.50 545 ILE A C 1
ATOM 4271 O O . ILE A 1 545 ? 23.626 13.424 35.682 1.00 89.50 545 ILE A O 1
ATOM 4275 N N . HIS A 1 546 ? 25.249 14.857 36.231 1.00 87.56 546 HIS A N 1
ATOM 4276 C CA . HIS A 1 546 ? 26.327 13.892 35.994 1.00 87.56 546 HIS A CA 1
ATOM 4277 C C . HIS A 1 546 ? 26.206 12.650 36.890 1.00 87.56 546 HIS A C 1
ATOM 4279 O O . HIS A 1 546 ? 26.570 11.558 36.449 1.00 87.56 546 HIS A O 1
ATOM 4285 N N . ASN A 1 547 ? 25.633 12.766 38.094 1.00 89.12 547 ASN A N 1
ATOM 4286 C CA . ASN A 1 547 ? 25.377 11.599 38.942 1.00 89.12 547 ASN A CA 1
ATOM 4287 C C . ASN A 1 547 ? 24.362 10.639 38.292 1.00 89.12 547 ASN A C 1
ATOM 4289 O O . ASN A 1 547 ? 24.574 9.427 38.305 1.00 89.12 547 ASN A O 1
ATOM 4293 N N . VAL A 1 548 ? 23.316 11.166 37.643 1.00 91.50 548 VAL A N 1
ATOM 4294 C CA . VAL A 1 548 ? 22.309 10.364 36.923 1.00 91.50 548 VAL A CA 1
ATOM 4295 C C . VAL A 1 548 ? 22.937 9.667 35.712 1.00 91.50 548 VAL A C 1
ATOM 4297 O O . VAL A 1 548 ? 22.770 8.459 35.538 1.00 91.50 548 VAL A O 1
ATOM 4300 N N . THR A 1 549 ? 23.761 10.376 34.929 1.00 89.69 549 THR A N 1
ATOM 4301 C CA . THR A 1 549 ? 24.511 9.755 33.814 1.00 89.69 549 THR A CA 1
ATOM 4302 C C . THR A 1 549 ? 25.469 8.664 34.303 1.00 89.69 549 THR A C 1
ATOM 4304 O O . THR A 1 549 ? 25.663 7.643 33.639 1.00 89.69 549 THR A O 1
ATOM 4307 N N . GLY A 1 550 ? 26.077 8.866 35.477 1.00 89.38 550 GLY A N 1
ATOM 4308 C CA . GLY A 1 550 ? 26.992 7.928 36.113 1.00 89.38 550 GLY A CA 1
ATOM 4309 C C . GLY A 1 550 ? 26.297 6.629 36.502 1.00 89.38 550 GLY A C 1
ATOM 4310 O O . GLY A 1 550 ? 26.830 5.554 36.215 1.00 89.38 550 GLY A O 1
ATOM 4311 N N . VAL A 1 551 ? 25.101 6.729 37.089 1.00 91.69 551 VAL A N 1
ATOM 4312 C CA . VAL A 1 551 ? 24.273 5.572 37.450 1.00 91.69 551 VAL A CA 1
ATOM 4313 C C . VAL A 1 551 ? 23.763 4.837 36.214 1.00 91.69 551 VAL A C 1
ATOM 4315 O O . VAL A 1 551 ? 23.887 3.617 36.160 1.00 91.69 551 VAL A O 1
ATOM 4318 N N . LEU A 1 552 ? 23.284 5.544 35.187 1.00 92.88 552 LEU A N 1
ATOM 4319 C CA . LEU A 1 552 ? 22.817 4.908 33.949 1.00 92.88 552 LEU A CA 1
ATOM 4320 C C . LEU A 1 552 ? 23.938 4.122 33.249 1.00 92.88 552 LEU A C 1
ATOM 4322 O O . LEU A 1 552 ? 23.763 2.961 32.879 1.00 92.88 552 LEU A O 1
ATOM 4326 N N . LYS A 1 553 ? 25.135 4.718 33.142 1.00 89.12 553 LYS A N 1
ATOM 4327 C CA . LYS A 1 553 ? 26.331 4.022 32.635 1.00 89.12 553 LYS A CA 1
ATOM 4328 C C . LYS A 1 553 ? 26.711 2.817 33.500 1.00 89.12 553 LYS A C 1
ATOM 4330 O O . LYS A 1 553 ? 27.320 1.878 33.002 1.00 89.12 553 LYS A O 1
ATOM 4335 N N . MET A 1 554 ? 26.448 2.870 34.804 1.00 89.81 554 MET A N 1
ATOM 4336 C CA . MET A 1 554 ? 26.740 1.771 35.724 1.00 89.81 554 MET A CA 1
ATOM 4337 C C . MET A 1 554 ? 25.765 0.618 35.546 1.00 89.81 554 MET A C 1
ATOM 4339 O O . MET A 1 554 ? 26.219 -0.513 35.442 1.00 89.81 554 MET A O 1
ATOM 4343 N N . TRP A 1 555 ? 24.474 0.914 35.415 1.00 93.31 555 TRP A N 1
ATOM 4344 C CA . TRP A 1 555 ? 23.449 -0.082 35.131 1.00 93.31 555 TRP A CA 1
ATOM 4345 C C . TRP A 1 555 ? 23.753 -0.850 33.837 1.00 93.31 555 TRP A C 1
ATOM 4347 O O . TRP A 1 555 ? 23.839 -2.071 33.873 1.00 93.31 555 TRP A O 1
ATOM 4357 N N . LEU A 1 556 ? 24.061 -0.145 32.740 1.00 91.62 556 LEU A N 1
ATOM 4358 C CA . LEU A 1 556 ? 24.438 -0.770 31.461 1.00 91.62 556 LEU A CA 1
ATOM 4359 C C . LEU A 1 556 ? 25.658 -1.702 31.568 1.00 91.62 556 LEU A C 1
ATOM 4361 O O . LEU A 1 556 ? 25.709 -2.722 30.890 1.00 91.62 556 LEU A O 1
ATOM 4365 N N . ARG A 1 557 ? 26.640 -1.364 32.415 1.00 88.81 557 ARG A N 1
ATOM 4366 C CA . ARG A 1 557 ? 27.837 -2.197 32.641 1.00 88.81 557 ARG A CA 1
ATOM 4367 C C . ARG A 1 557 ? 27.593 -3.393 33.554 1.00 88.81 557 ARG A C 1
ATOM 4369 O O . ARG A 1 557 ? 28.396 -4.318 33.531 1.00 88.81 557 ARG A O 1
ATOM 4376 N N . GLU A 1 558 ? 26.575 -3.328 34.405 1.00 90.31 558 GLU A N 1
ATOM 4377 C CA . GLU A 1 558 ? 26.232 -4.390 35.355 1.00 90.31 558 GLU A CA 1
ATOM 4378 C C . GLU A 1 558 ? 25.226 -5.391 34.768 1.00 90.31 558 GLU A C 1
ATOM 4380 O O . GLU A 1 558 ? 24.873 -6.344 35.455 1.00 90.31 558 GLU A O 1
ATOM 4385 N N . LEU A 1 559 ? 24.785 -5.221 33.516 1.00 90.50 559 LEU A N 1
ATOM 4386 C CA . LEU A 1 559 ? 24.010 -6.247 32.817 1.00 90.50 559 LEU A CA 1
ATOM 4387 C C . LEU A 1 559 ? 24.837 -7.547 32.687 1.00 90.50 559 LEU A C 1
ATOM 4389 O O . LEU A 1 559 ? 26.010 -7.470 32.308 1.00 90.50 559 LEU A O 1
ATOM 4393 N N . PRO A 1 560 ? 24.255 -8.733 32.972 1.00 90.00 560 PRO A N 1
ATOM 4394 C CA . PRO A 1 560 ? 24.948 -10.018 32.828 1.00 90.00 560 PRO A CA 1
ATOM 4395 C C . PRO A 1 560 ? 25.485 -10.287 31.414 1.00 90.00 560 PRO A C 1
ATOM 4397 O O . PRO A 1 560 ? 26.582 -10.827 31.271 1.00 90.00 560 PRO A O 1
ATOM 4400 N N . ASP A 1 561 ? 24.737 -9.878 30.385 1.00 88.88 561 ASP A N 1
ATOM 4401 C CA . ASP A 1 561 ? 25.180 -9.797 28.990 1.00 88.88 561 ASP A CA 1
ATOM 4402 C C . ASP A 1 561 ? 25.102 -8.319 28.554 1.00 88.88 561 ASP A C 1
ATOM 4404 O O . ASP A 1 561 ? 24.076 -7.675 28.804 1.00 88.88 561 ASP A O 1
ATOM 4408 N N . PRO A 1 562 ? 26.156 -7.725 27.956 1.00 89.62 562 PRO A N 1
ATOM 4409 C CA . PRO A 1 562 ? 26.136 -6.325 27.544 1.00 89.62 562 PRO A CA 1
ATOM 4410 C C . PRO A 1 562 ? 24.993 -6.020 26.576 1.00 89.62 562 PRO A C 1
ATOM 4412 O O . PRO A 1 562 ? 24.492 -6.902 25.881 1.00 89.62 562 PRO A O 1
ATOM 4415 N N . LEU A 1 563 ? 24.628 -4.742 26.444 1.00 87.75 563 LEU A N 1
ATOM 4416 C CA . LEU A 1 563 ? 23.511 -4.348 25.581 1.00 87.75 563 LEU A CA 1
ATOM 4417 C C . LEU A 1 563 ? 23.699 -4.802 24.121 1.00 87.75 563 LEU A C 1
ATOM 4419 O O . LEU A 1 563 ? 22.728 -5.176 23.473 1.00 87.75 563 LEU A O 1
ATOM 4423 N N . MET A 1 564 ? 24.940 -4.834 23.626 1.00 83.38 564 MET A N 1
ATOM 4424 C CA . MET A 1 564 ? 25.275 -5.315 22.276 1.00 83.38 564 MET A CA 1
ATOM 4425 C C . MET A 1 564 ? 25.525 -6.830 22.188 1.00 83.38 564 MET A C 1
ATOM 4427 O O . MET A 1 564 ? 25.830 -7.322 21.103 1.00 83.38 564 MET A O 1
ATOM 4431 N N . THR A 1 565 ? 25.361 -7.558 23.297 1.00 85.75 565 THR A N 1
ATOM 4432 C CA . THR A 1 565 ? 25.603 -8.998 23.502 1.00 85.75 565 THR A CA 1
ATOM 4433 C C . THR A 1 565 ? 27.036 -9.452 23.207 1.00 85.75 565 THR A C 1
ATOM 4435 O O . THR A 1 565 ? 27.670 -9.033 22.235 1.00 85.75 565 THR A O 1
ATOM 4438 N N . VAL A 1 566 ? 27.572 -10.375 24.008 1.00 84.38 566 VAL A N 1
ATOM 4439 C CA . VAL A 1 566 ? 28.896 -10.964 23.716 1.00 84.38 566 VAL A CA 1
ATOM 4440 C C . VAL A 1 566 ? 28.862 -11.778 22.415 1.00 84.38 566 VAL A C 1
ATOM 4442 O O . VAL A 1 566 ? 29.825 -11.772 21.647 1.00 84.38 566 VAL A O 1
ATOM 4445 N N . SER A 1 567 ? 27.742 -12.452 22.133 1.00 84.06 567 SER A N 1
ATOM 4446 C CA . SER A 1 567 ? 27.610 -13.356 20.980 1.00 84.06 567 SER A CA 1
ATOM 4447 C C . SER A 1 567 ? 27.712 -12.647 19.622 1.00 84.06 567 SER A C 1
ATOM 4449 O O . SER A 1 567 ? 28.272 -13.210 18.680 1.00 84.06 567 SER A O 1
ATOM 4451 N N . LEU A 1 568 ? 27.238 -11.400 19.518 1.00 80.81 568 LEU A N 1
ATOM 4452 C CA . LEU A 1 568 ? 27.256 -10.622 18.273 1.00 80.81 568 LEU A CA 1
ATOM 4453 C C . LEU A 1 568 ? 28.455 -9.670 18.160 1.00 80.81 568 LEU A C 1
ATOM 4455 O O . LEU A 1 568 ? 28.715 -9.150 17.071 1.00 80.81 568 LEU A O 1
ATOM 4459 N N . GLN A 1 569 ? 29.224 -9.473 19.236 1.00 77.31 569 GLN A N 1
ATOM 4460 C CA . GLN A 1 569 ? 30.345 -8.527 19.304 1.00 77.31 569 GLN A CA 1
ATOM 4461 C C . GLN A 1 569 ? 31.363 -8.710 18.168 1.00 77.31 569 GLN A C 1
ATOM 4463 O O . GLN A 1 569 ? 31.765 -7.732 17.535 1.00 77.31 569 GLN A O 1
ATOM 4468 N N . HIS A 1 570 ? 31.750 -9.953 17.861 1.00 76.75 570 HIS A N 1
ATOM 4469 C CA . HIS A 1 570 ? 32.677 -10.221 16.758 1.00 76.75 570 HIS A CA 1
ATOM 4470 C C . HIS A 1 570 ? 32.095 -9.782 15.407 1.00 76.75 570 HIS A C 1
ATOM 4472 O O . HIS A 1 570 ? 32.798 -9.170 14.604 1.00 76.75 570 HIS A O 1
ATOM 4478 N N . GLY A 1 571 ? 30.802 -10.027 15.181 1.00 74.75 571 GLY A N 1
ATOM 4479 C CA . GLY A 1 571 ? 30.110 -9.621 13.961 1.00 74.75 571 GLY A CA 1
ATOM 4480 C C . GLY A 1 571 ? 30.063 -8.103 13.785 1.00 74.75 571 GLY A C 1
ATOM 4481 O O . GLY A 1 571 ? 30.240 -7.617 12.670 1.00 74.75 571 GLY A O 1
ATOM 4482 N N . PHE A 1 572 ? 29.884 -7.350 14.874 1.00 75.56 572 PHE A N 1
ATOM 4483 C CA . PHE A 1 572 ? 29.959 -5.887 14.847 1.00 75.56 572 PHE A CA 1
ATOM 4484 C C . PHE A 1 572 ? 31.359 -5.383 14.479 1.00 75.56 572 PHE A C 1
ATOM 4486 O O . PHE A 1 572 ? 31.482 -4.457 13.678 1.00 75.56 572 PHE A O 1
ATOM 4493 N N . ILE A 1 573 ? 32.410 -6.007 15.021 1.00 72.31 573 ILE A N 1
ATOM 4494 C CA . ILE A 1 573 ? 33.807 -5.651 14.728 1.00 72.31 573 ILE A CA 1
ATOM 4495 C C . ILE A 1 573 ? 34.146 -5.917 13.259 1.00 72.31 573 ILE A C 1
ATOM 4497 O O . ILE A 1 573 ? 34.714 -5.053 12.595 1.00 72.31 573 ILE A O 1
ATOM 4501 N N . GLU A 1 574 ? 33.765 -7.075 12.725 1.00 76.31 574 GLU A N 1
ATOM 4502 C CA . GLU A 1 574 ? 34.032 -7.405 11.320 1.00 76.31 574 GLU A CA 1
ATOM 4503 C C . GLU A 1 574 ? 33.255 -6.504 10.364 1.00 76.31 574 GLU A C 1
ATOM 4505 O O . GLU A 1 574 ? 33.814 -6.034 9.376 1.00 76.31 574 GLU A O 1
ATOM 4510 N N . ALA A 1 575 ? 31.997 -6.188 10.684 1.00 70.69 575 ALA A N 1
ATOM 4511 C CA . ALA A 1 575 ? 31.217 -5.230 9.912 1.00 70.69 575 ALA A CA 1
ATOM 4512 C C . ALA A 1 575 ? 31.900 -3.854 9.871 1.00 70.69 575 ALA A C 1
ATOM 4514 O O . ALA A 1 575 ? 31.993 -3.248 8.809 1.00 70.69 575 ALA A O 1
ATOM 4515 N N . ALA A 1 576 ? 32.436 -3.386 11.000 1.00 65.94 576 ALA A N 1
ATOM 4516 C CA . ALA A 1 576 ? 33.092 -2.087 11.122 1.00 65.94 576 ALA A CA 1
ATOM 4517 C C . ALA A 1 576 ? 34.422 -1.948 10.378 1.00 65.94 576 ALA A C 1
ATOM 4519 O O . ALA A 1 576 ? 34.800 -0.832 10.020 1.00 65.94 576 ALA A O 1
ATOM 4520 N N . LYS A 1 577 ? 35.127 -3.060 10.153 1.00 70.75 577 LYS A N 1
ATOM 4521 C CA . LYS A 1 577 ? 36.395 -3.092 9.410 1.00 70.75 577 LYS A CA 1
ATOM 4522 C C . LYS A 1 577 ? 36.215 -2.982 7.896 1.00 70.75 577 LYS A C 1
ATOM 4524 O O . LYS A 1 577 ? 37.200 -2.830 7.186 1.00 70.75 577 LYS A O 1
ATOM 4529 N N . ILE A 1 578 ? 34.986 -3.083 7.388 1.00 69.81 578 ILE A N 1
ATOM 4530 C CA . ILE A 1 578 ? 34.707 -3.015 5.950 1.00 69.81 578 ILE A CA 1
ATOM 4531 C C . ILE A 1 578 ? 35.034 -1.611 5.440 1.00 69.81 578 ILE A C 1
ATOM 4533 O O . ILE A 1 578 ? 34.462 -0.644 5.929 1.00 69.81 578 ILE A O 1
ATOM 4537 N N . ASP A 1 579 ? 35.920 -1.491 4.450 1.00 70.75 579 ASP A N 1
ATOM 4538 C CA . ASP A 1 579 ? 36.338 -0.192 3.902 1.00 70.75 579 ASP A CA 1
ATOM 4539 C C . ASP A 1 579 ? 35.208 0.533 3.154 1.00 70.75 579 ASP A C 1
ATOM 4541 O O . ASP A 1 579 ? 35.106 1.756 3.232 1.00 70.75 579 ASP A O 1
ATOM 4545 N N . ASP A 1 580 ? 34.339 -0.216 2.466 1.00 71.81 580 ASP A N 1
ATOM 4546 C CA . ASP A 1 580 ? 33.185 0.323 1.742 1.00 71.81 580 ASP A CA 1
ATOM 4547 C C . ASP A 1 580 ? 32.115 0.839 2.716 1.00 71.81 580 ASP A C 1
ATOM 4549 O O . ASP A 1 580 ? 31.496 0.067 3.453 1.00 71.81 580 ASP A O 1
ATOM 4553 N N . ASP A 1 581 ? 31.894 2.156 2.706 1.00 57.19 581 ASP A N 1
ATOM 4554 C CA . ASP A 1 581 ? 30.998 2.854 3.631 1.00 57.19 581 ASP A CA 1
ATOM 4555 C C . ASP A 1 581 ? 29.576 2.270 3.657 1.00 57.19 581 ASP A C 1
ATOM 4557 O O . ASP A 1 581 ? 28.970 2.168 4.728 1.00 57.19 581 ASP A O 1
ATOM 4561 N N . LEU A 1 582 ? 29.051 1.850 2.501 1.00 54.72 582 LEU A N 1
ATOM 4562 C CA . LEU A 1 582 ? 27.686 1.347 2.374 1.00 54.72 582 LEU A CA 1
ATOM 4563 C C . LEU A 1 582 ? 27.573 -0.122 2.788 1.00 54.72 582 LEU A C 1
ATOM 4565 O O . LEU A 1 582 ? 26.625 -0.504 3.473 1.00 54.72 582 LEU A O 1
ATOM 4569 N N . LEU A 1 583 ? 28.526 -0.962 2.395 1.00 63.12 583 LEU A N 1
ATOM 4570 C CA . LEU A 1 583 ? 28.556 -2.361 2.801 1.00 63.12 583 LEU A CA 1
ATOM 4571 C C . LEU A 1 583 ? 28.789 -2.471 4.309 1.00 63.12 583 LEU A C 1
ATOM 4573 O O . LEU A 1 583 ? 28.095 -3.241 4.970 1.00 63.12 583 LEU A O 1
ATOM 4577 N N . ARG A 1 584 ? 29.689 -1.655 4.868 1.00 71.12 584 ARG A N 1
ATOM 4578 C CA . ARG A 1 584 ? 29.874 -1.506 6.317 1.00 71.12 584 ARG A CA 1
ATOM 4579 C C . ARG A 1 584 ? 28.560 -1.161 7.007 1.00 71.12 584 ARG A C 1
ATOM 4581 O O . ARG A 1 584 ? 28.197 -1.806 7.987 1.00 71.12 584 ARG A O 1
ATOM 4588 N N . TYR A 1 585 ? 27.821 -0.194 6.461 1.00 64.75 585 TYR A N 1
ATOM 4589 C CA . TYR A 1 585 ? 26.508 0.204 6.966 1.00 64.75 585 TYR A CA 1
ATOM 4590 C C . TYR A 1 585 ? 25.499 -0.960 6.962 1.00 64.75 585 TYR A C 1
ATOM 4592 O O . TYR A 1 585 ? 24.902 -1.260 7.997 1.00 64.75 585 TYR A O 1
ATOM 4600 N N . ILE A 1 586 ? 25.350 -1.659 5.832 1.00 60.19 586 ILE A N 1
ATOM 4601 C CA . ILE A 1 586 ? 24.420 -2.792 5.699 1.00 60.19 586 ILE A CA 1
ATOM 4602 C C . ILE A 1 586 ? 24.760 -3.887 6.713 1.00 60.19 586 ILE A C 1
ATOM 4604 O O . ILE A 1 586 ? 23.874 -4.379 7.409 1.00 60.19 586 ILE A O 1
ATOM 4608 N N . ARG A 1 587 ? 26.044 -4.240 6.845 1.00 69.38 587 ARG A N 1
ATOM 4609 C CA . ARG A 1 587 ? 26.477 -5.287 7.779 1.00 69.38 587 ARG A CA 1
ATOM 4610 C C . ARG A 1 587 ? 26.267 -4.894 9.233 1.00 69.38 587 ARG A C 1
ATOM 4612 O O . ARG A 1 587 ? 25.837 -5.732 10.018 1.00 69.38 587 ARG A O 1
ATOM 4619 N N . LEU A 1 588 ? 26.515 -3.637 9.596 1.00 68.12 588 LEU A N 1
ATOM 4620 C CA . LEU A 1 588 ? 26.224 -3.147 10.942 1.00 68.12 588 LEU A CA 1
ATOM 4621 C C . LEU A 1 588 ? 24.720 -3.213 11.241 1.00 68.12 588 LEU A C 1
ATOM 4623 O O . LEU A 1 588 ? 24.343 -3.681 12.310 1.00 68.12 588 LEU A O 1
ATOM 4627 N N . HIS A 1 589 ? 23.863 -2.829 10.290 1.00 67.75 589 HIS A N 1
ATOM 4628 C CA . HIS A 1 589 ? 22.408 -2.911 10.439 1.00 67.75 589 HIS A CA 1
ATOM 4629 C C . HIS A 1 589 ? 21.908 -4.361 10.579 1.00 67.75 589 HIS A C 1
ATOM 4631 O O . HIS A 1 589 ? 21.083 -4.644 11.445 1.00 67.75 589 HIS A O 1
ATOM 4637 N N . GLU A 1 590 ? 22.445 -5.299 9.789 1.00 71.69 590 GLU A N 1
ATOM 4638 C CA . GLU A 1 590 ? 22.172 -6.737 9.943 1.00 71.69 590 GLU A CA 1
ATOM 4639 C C . GLU A 1 590 ? 22.481 -7.213 11.370 1.00 71.69 590 GLU A C 1
ATOM 4641 O O . GLU A 1 590 ? 21.658 -7.885 11.979 1.00 71.69 590 GLU A O 1
ATOM 4646 N N . ARG A 1 591 ? 23.638 -6.831 11.933 1.00 78.19 591 ARG A N 1
ATOM 4647 C CA . ARG A 1 591 ? 24.010 -7.211 13.307 1.00 78.19 591 ARG A CA 1
ATOM 4648 C C . ARG A 1 591 ? 23.094 -6.614 14.372 1.00 78.19 591 ARG A C 1
ATOM 4650 O O . ARG A 1 591 ? 22.863 -7.270 15.380 1.00 78.19 591 ARG A O 1
ATOM 4657 N N . VAL A 1 592 ? 22.568 -5.403 14.174 1.00 75.12 592 VAL A N 1
ATOM 4658 C CA . VAL A 1 592 ? 21.609 -4.812 15.124 1.00 75.12 592 VAL A CA 1
ATOM 4659 C C . VAL A 1 592 ? 20.267 -5.541 15.093 1.00 75.12 592 VAL A C 1
ATOM 4661 O O . VAL A 1 592 ? 19.695 -5.777 16.150 1.00 75.12 592 VAL A O 1
ATOM 4664 N N . ASN A 1 593 ? 19.790 -5.945 13.915 1.00 75.69 593 ASN A N 1
ATOM 4665 C CA . ASN A 1 593 ? 18.549 -6.718 13.790 1.00 75.69 593 ASN A CA 1
ATOM 4666 C C . ASN A 1 593 ? 18.657 -8.146 14.340 1.00 75.69 593 ASN A C 1
ATOM 4668 O O . ASN A 1 593 ? 17.633 -8.762 14.615 1.00 75.69 593 ASN A O 1
ATOM 4672 N N . ASP A 1 594 ? 19.876 -8.664 14.497 1.00 82.06 594 ASP A N 1
ATOM 4673 C CA . ASP A 1 594 ? 20.122 -9.960 15.132 1.00 82.06 594 ASP A CA 1
ATOM 4674 C C . ASP A 1 594 ? 20.080 -9.880 16.676 1.00 82.06 594 ASP A C 1
ATOM 4676 O O . ASP A 1 594 ? 20.137 -10.919 17.337 1.00 82.06 594 ASP A O 1
ATOM 4680 N N . LEU A 1 595 ? 20.001 -8.677 17.273 1.00 83.62 595 LEU A N 1
ATOM 4681 C CA . LEU A 1 595 ? 19.909 -8.521 18.729 1.00 83.62 595 LEU A CA 1
ATOM 4682 C C . LEU A 1 595 ? 18.587 -9.093 19.270 1.00 83.62 595 LEU A C 1
ATOM 4684 O O . LEU A 1 595 ? 17.547 -8.935 18.632 1.00 83.62 595 LEU A O 1
ATOM 4688 N N . PRO A 1 596 ? 18.587 -9.667 20.488 1.00 89.38 596 PRO A N 1
ATOM 4689 C CA . PRO A 1 596 ? 17.351 -10.010 21.187 1.00 89.38 596 PRO A CA 1
ATOM 4690 C C . PRO A 1 596 ? 16.423 -8.796 21.338 1.00 89.38 596 PRO A C 1
ATOM 4692 O O . PRO A 1 596 ? 16.903 -7.682 21.552 1.00 89.38 596 PRO A O 1
ATOM 4695 N N . ASP A 1 597 ? 15.104 -9.011 21.313 1.00 86.62 597 ASP A N 1
ATOM 4696 C CA . ASP A 1 597 ? 14.098 -7.933 21.338 1.00 86.62 597 ASP A CA 1
ATOM 4697 C C . ASP A 1 597 ? 14.305 -6.939 22.494 1.00 86.62 597 ASP A C 1
ATOM 4699 O O . ASP A 1 597 ? 14.232 -5.725 22.301 1.00 86.62 597 ASP A O 1
ATOM 4703 N N . ALA A 1 598 ? 14.641 -7.445 23.685 1.00 89.12 598 ALA A N 1
ATOM 4704 C CA . ALA A 1 598 ? 14.921 -6.638 24.872 1.00 89.12 598 ALA A CA 1
ATOM 4705 C C . ALA A 1 598 ? 16.125 -5.694 24.674 1.00 89.12 598 ALA A C 1
ATOM 4707 O O . ALA A 1 598 ? 16.065 -4.498 24.989 1.00 89.12 598 ALA A O 1
ATOM 4708 N N . ASN A 1 599 ? 17.209 -6.221 24.098 1.00 91.69 599 ASN A N 1
ATOM 4709 C CA . ASN A 1 599 ? 18.424 -5.483 23.766 1.00 91.69 599 ASN A CA 1
ATOM 4710 C C . ASN A 1 599 ? 18.164 -4.477 22.646 1.00 91.69 599 ASN A C 1
ATOM 4712 O O . ASN A 1 599 ? 18.562 -3.321 22.770 1.00 91.69 599 ASN A O 1
ATOM 4716 N N . TYR A 1 600 ? 17.460 -4.888 21.589 1.00 86.25 600 TYR A N 1
ATOM 4717 C CA . TYR A 1 600 ? 17.108 -4.027 20.465 1.00 86.25 600 TYR A CA 1
ATOM 4718 C C . TYR A 1 600 ? 16.232 -2.847 20.906 1.00 86.25 600 TYR A C 1
ATOM 4720 O O . TYR A 1 600 ? 16.554 -1.701 20.598 1.00 86.25 600 TYR A O 1
ATOM 4728 N N . ALA A 1 601 ? 15.164 -3.090 21.673 1.00 85.50 601 ALA A N 1
ATOM 4729 C CA . ALA A 1 601 ? 14.262 -2.043 22.157 1.00 85.50 601 ALA A CA 1
ATOM 4730 C C . ALA A 1 601 ? 14.972 -1.056 23.099 1.00 85.50 601 ALA A C 1
ATOM 4732 O O . ALA A 1 601 ? 14.843 0.164 22.949 1.00 85.50 601 ALA A O 1
ATOM 4733 N N . THR A 1 602 ? 15.783 -1.574 24.027 1.00 90.31 602 THR A N 1
ATOM 4734 C CA . THR A 1 602 ? 16.561 -0.758 24.971 1.00 90.31 602 THR A CA 1
ATOM 4735 C C . THR A 1 602 ? 17.642 0.054 24.256 1.00 90.31 602 THR A C 1
ATOM 4737 O O . THR A 1 602 ? 17.799 1.247 24.530 1.00 90.31 602 THR A O 1
ATOM 4740 N N . LEU A 1 603 ? 18.357 -0.560 23.305 1.00 86.31 603 LEU A N 1
ATOM 4741 C CA . LEU A 1 603 ? 19.329 0.119 22.452 1.00 86.31 603 LEU A CA 1
ATOM 4742 C C . LEU A 1 603 ? 18.639 1.215 21.649 1.00 86.31 603 LEU A C 1
ATOM 4744 O O . LEU A 1 603 ? 19.075 2.358 21.703 1.00 86.31 603 LEU A O 1
ATOM 4748 N N . LYS A 1 604 ? 17.525 0.907 20.979 1.00 81.44 604 LYS A N 1
ATOM 4749 C CA . LYS A 1 604 ? 16.763 1.876 20.190 1.00 81.44 604 LYS A CA 1
ATOM 4750 C C . LYS A 1 604 ? 16.403 3.108 21.012 1.00 81.44 604 LYS A C 1
ATOM 4752 O O . LYS A 1 604 ? 16.721 4.223 20.607 1.00 81.44 604 LYS A O 1
ATOM 4757 N N . TYR A 1 605 ? 15.810 2.918 22.187 1.00 86.38 605 TYR A N 1
ATOM 4758 C CA . TYR A 1 605 ? 15.450 4.032 23.063 1.00 86.38 605 TYR A CA 1
ATOM 4759 C C . TYR A 1 605 ? 16.668 4.879 23.464 1.00 86.38 605 TYR A C 1
ATOM 4761 O O . TYR A 1 605 ? 16.636 6.108 23.371 1.00 86.38 605 TYR A O 1
ATOM 4769 N N . PHE A 1 606 ? 17.765 4.227 23.859 1.00 87.62 606 PHE A N 1
ATOM 4770 C CA . PHE A 1 606 ? 18.986 4.909 24.283 1.00 87.62 606 PHE A CA 1
ATOM 4771 C C . PHE A 1 606 ? 19.673 5.670 23.140 1.00 87.62 606 PHE A C 1
ATOM 4773 O O . PHE A 1 606 ? 20.142 6.791 23.332 1.00 87.62 606 PHE A 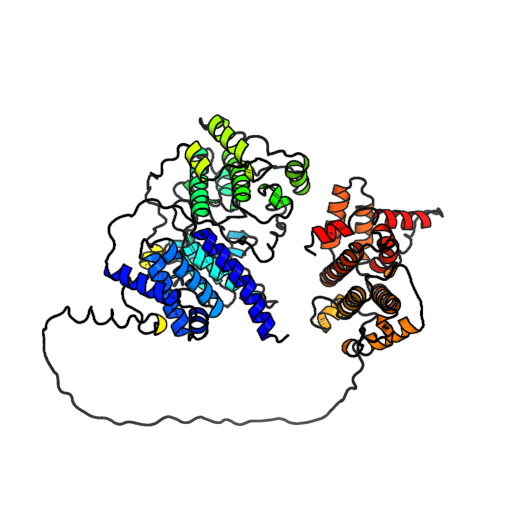O 1
ATOM 4780 N N . LEU A 1 607 ? 19.686 5.105 21.931 1.00 79.88 607 LEU A N 1
ATOM 4781 C CA . LEU A 1 607 ? 20.196 5.771 20.731 1.00 79.88 607 LEU A CA 1
ATOM 4782 C C . LEU A 1 607 ? 19.368 7.017 20.389 1.00 79.88 607 LEU A C 1
ATOM 4784 O O . LEU A 1 607 ? 19.933 8.054 20.042 1.00 79.88 607 LEU A O 1
ATOM 4788 N N . GLY A 1 608 ? 18.050 6.950 20.581 1.00 77.75 608 GLY A N 1
ATOM 4789 C CA . GLY A 1 608 ? 17.154 8.096 20.459 1.00 77.75 608 GLY A CA 1
ATOM 4790 C C . GLY A 1 608 ? 17.454 9.234 21.431 1.00 77.75 608 GLY A C 1
ATOM 4791 O O . GLY A 1 608 ? 17.520 10.396 21.033 1.00 77.75 608 GLY A O 1
ATOM 4792 N N . HIS A 1 609 ? 17.678 8.893 22.700 1.00 84.38 609 HIS A N 1
ATOM 4793 C CA . HIS A 1 609 ? 18.102 9.843 23.730 1.00 84.38 609 HIS A CA 1
ATOM 4794 C C . HIS A 1 609 ? 19.400 10.565 23.338 1.00 84.38 609 HIS A C 1
ATOM 4796 O O . HIS A 1 609 ? 19.488 11.792 23.362 1.00 84.38 609 HIS A O 1
ATOM 4802 N N . LEU A 1 610 ? 20.404 9.803 22.903 1.00 78.75 610 LEU A N 1
ATOM 4803 C CA . LEU A 1 610 ? 21.703 10.355 22.527 1.00 78.75 610 LEU A CA 1
ATOM 4804 C C . LEU A 1 610 ? 21.621 11.232 21.279 1.00 78.75 610 LEU A C 1
ATOM 4806 O O . LEU A 1 610 ? 22.341 12.222 21.197 1.00 78.75 610 LEU A O 1
ATOM 4810 N N . HIS A 1 611 ? 20.729 10.914 20.338 1.00 75.06 611 HIS A N 1
ATOM 4811 C CA . HIS A 1 611 ? 20.479 11.772 19.187 1.00 75.06 611 HIS A CA 1
ATOM 4812 C C . HIS A 1 611 ? 19.983 13.154 19.599 1.00 75.06 611 HIS A C 1
ATOM 4814 O O . HIS A 1 611 ? 20.543 14.149 19.147 1.00 75.06 611 HIS A O 1
ATOM 4820 N N . ARG A 1 612 ? 18.986 13.219 20.493 1.00 79.75 612 ARG A N 1
ATOM 4821 C CA . ARG A 1 612 ? 18.450 14.491 20.999 1.00 79.75 612 ARG A CA 1
ATOM 4822 C C . ARG A 1 612 ? 19.533 15.335 21.672 1.00 79.75 612 ARG A C 1
ATOM 4824 O O . ARG A 1 612 ? 19.610 16.527 21.412 1.00 79.75 612 ARG A O 1
ATOM 4831 N N . LEU A 1 613 ? 20.437 14.710 22.431 1.00 75.94 613 LEU A N 1
ATOM 4832 C CA . LEU A 1 613 ? 21.573 15.405 23.053 1.00 75.94 613 LEU A CA 1
ATOM 4833 C C . LEU A 1 613 ? 22.602 15.963 22.055 1.00 75.94 613 LEU A C 1
ATOM 4835 O O . LEU A 1 613 ? 23.304 16.914 22.382 1.00 75.94 613 LEU A O 1
ATOM 4839 N N . ILE A 1 614 ? 22.735 15.362 20.870 1.00 69.88 614 ILE A N 1
ATOM 4840 C CA . ILE A 1 614 ? 23.703 15.785 19.841 1.00 69.88 614 ILE A CA 1
ATOM 4841 C C . ILE A 1 614 ? 23.144 16.927 18.971 1.00 69.88 614 ILE A C 1
ATOM 4843 O O . ILE A 1 614 ? 23.921 17.624 18.322 1.00 69.88 614 ILE A O 1
ATOM 4847 N N . GLN A 1 615 ? 21.822 17.137 18.955 1.00 69.06 615 GLN A N 1
ATOM 4848 C CA . GLN A 1 615 ? 21.185 18.233 18.208 1.00 69.06 615 GLN A CA 1
ATOM 4849 C C . GLN A 1 615 ? 21.348 19.605 18.879 1.00 69.06 615 GLN A C 1
ATOM 4851 O O . GLN A 1 615 ? 21.178 20.628 18.218 1.00 69.06 615 GLN A O 1
ATOM 4856 N N . GLU A 1 616 ? 21.699 19.647 20.165 1.00 66.44 616 GLU A N 1
ATOM 4857 C CA . GLU A 1 616 ? 21.883 20.900 20.898 1.00 66.44 616 GLU A CA 1
ATOM 4858 C C . GLU A 1 616 ? 23.289 21.498 20.691 1.00 66.44 616 GLU A C 1
ATOM 4860 O O . GLU A 1 616 ? 24.278 20.762 20.621 1.00 66.44 616 GLU A O 1
ATOM 4865 N N . PRO A 1 617 ? 23.429 22.837 20.647 1.00 52.47 617 PRO A N 1
ATOM 4866 C CA . PRO A 1 617 ? 24.664 23.542 20.279 1.00 52.47 617 PRO A CA 1
ATOM 4867 C C . PRO A 1 617 ? 25.802 23.475 21.322 1.00 52.47 617 PRO A C 1
ATOM 4869 O O . PRO A 1 617 ? 26.739 24.271 21.272 1.00 52.47 617 PRO A O 1
ATOM 4872 N N . ALA A 1 618 ? 25.763 22.543 22.279 1.00 56.91 618 ALA A N 1
ATOM 4873 C CA . ALA A 1 618 ? 26.812 22.390 23.281 1.00 56.91 618 ALA A CA 1
ATOM 4874 C C . ALA A 1 618 ? 28.092 21.789 22.658 1.00 56.91 618 ALA A C 1
ATOM 4876 O O . ALA A 1 618 ? 28.186 20.584 22.418 1.00 56.91 618 ALA A O 1
ATOM 4877 N N . ASP A 1 619 ? 29.109 22.641 22.480 1.00 52.00 619 ASP A N 1
ATOM 4878 C CA . ASP A 1 619 ? 30.400 22.458 21.775 1.00 52.00 619 ASP A CA 1
ATOM 4879 C C . ASP A 1 619 ? 31.227 21.172 22.051 1.00 52.00 619 ASP A C 1
ATOM 4881 O O . ASP A 1 619 ? 32.268 20.952 21.432 1.00 52.00 619 ASP A O 1
ATOM 4885 N N . MET A 1 620 ? 30.819 20.289 22.969 1.00 54.66 620 MET A N 1
ATOM 4886 C CA . MET A 1 620 ? 31.634 19.156 23.444 1.00 54.66 620 MET A CA 1
ATOM 4887 C C . MET A 1 620 ? 31.045 17.762 23.161 1.00 54.66 620 MET A C 1
ATOM 4889 O O . MET A 1 620 ? 31.786 16.771 23.226 1.00 54.66 620 MET A O 1
ATOM 4893 N N . MET A 1 621 ? 29.756 17.640 22.816 1.00 58.88 621 MET A N 1
ATOM 4894 C CA . MET A 1 621 ? 29.079 16.346 22.595 1.00 58.88 621 MET A CA 1
ATOM 4895 C C . MET A 1 621 ? 29.040 15.933 21.118 1.00 58.88 621 MET A C 1
ATOM 4897 O O . MET A 1 621 ? 27.999 15.607 20.562 1.00 58.88 621 MET A O 1
ATOM 4901 N N . THR A 1 622 ? 30.207 15.888 20.470 1.00 62.59 622 THR A N 1
ATOM 4902 C CA . THR A 1 622 ? 30.302 15.320 19.115 1.00 62.59 622 THR A CA 1
ATOM 4903 C C . THR A 1 622 ? 30.030 13.809 19.125 1.00 62.59 622 THR A C 1
ATOM 4905 O O . THR A 1 622 ? 30.376 13.110 20.084 1.00 62.59 622 THR A O 1
ATOM 4908 N N . VAL A 1 623 ? 29.491 13.279 18.018 1.00 60.09 623 VAL A N 1
ATOM 4909 C CA . VAL A 1 623 ? 29.265 11.830 17.796 1.00 60.09 623 VAL A CA 1
ATOM 4910 C C . VAL A 1 623 ? 30.517 11.011 18.135 1.00 60.09 623 VAL A C 1
ATOM 4912 O O . VAL A 1 623 ? 30.440 9.958 18.770 1.00 60.09 623 VAL A O 1
ATOM 4915 N N . ARG A 1 624 ? 31.696 11.534 17.778 1.00 58.28 624 ARG A N 1
ATOM 4916 C CA . ARG A 1 624 ? 32.993 10.916 18.063 1.00 58.28 624 ARG A CA 1
ATOM 4917 C C . ARG A 1 624 ? 33.270 10.801 19.565 1.00 58.28 624 ARG A C 1
ATOM 4919 O O . ARG A 1 624 ? 33.689 9.739 20.018 1.00 58.28 624 ARG A O 1
ATOM 4926 N N . ASN A 1 625 ? 33.034 11.865 20.332 1.00 63.50 625 ASN A N 1
ATOM 4927 C CA . ASN A 1 625 ? 33.289 11.880 21.774 1.00 63.50 625 ASN A CA 1
ATOM 4928 C C . ASN A 1 625 ? 32.332 10.943 22.520 1.00 63.50 625 ASN A C 1
ATOM 4930 O O . ASN A 1 625 ? 32.787 10.133 23.324 1.00 63.50 625 ASN A O 1
ATOM 4934 N N . MET A 1 626 ? 31.033 10.997 22.205 1.00 67.00 626 MET A N 1
ATOM 4935 C CA . MET A 1 626 ? 30.008 10.121 22.798 1.00 67.00 626 MET A CA 1
ATOM 4936 C C . MET A 1 626 ? 30.343 8.643 22.629 1.00 67.00 626 MET A C 1
ATOM 4938 O O . MET A 1 626 ? 30.261 7.846 23.562 1.00 67.00 626 MET A O 1
ATOM 4942 N N . SER A 1 627 ? 30.795 8.287 21.439 1.00 61.62 627 SER A N 1
ATOM 4943 C CA . SER A 1 627 ? 31.056 6.905 21.090 1.00 61.62 627 SER A CA 1
ATOM 4944 C C . SER A 1 627 ? 32.308 6.324 21.757 1.00 61.62 627 SER A C 1
ATOM 4946 O O . SER A 1 627 ? 32.311 5.154 22.131 1.00 61.62 627 SER A O 1
ATOM 4948 N N . ILE A 1 628 ? 33.351 7.136 21.979 1.00 63.78 628 ILE A N 1
ATOM 4949 C CA . ILE A 1 628 ? 34.531 6.724 22.764 1.00 63.78 628 ILE A CA 1
ATOM 4950 C C . ILE A 1 628 ? 34.126 6.382 24.206 1.00 63.78 628 ILE A C 1
ATOM 4952 O O . ILE A 1 628 ? 34.656 5.449 24.805 1.00 63.78 628 ILE A O 1
ATOM 4956 N N . ILE A 1 629 ? 33.172 7.127 24.764 1.00 67.56 629 ILE A N 1
ATOM 4957 C CA . ILE A 1 629 ? 32.719 6.971 26.151 1.00 67.56 629 ILE A CA 1
ATOM 4958 C C . ILE A 1 629 ? 31.775 5.774 26.295 1.00 67.56 629 ILE A C 1
ATOM 4960 O O . ILE A 1 629 ? 31.863 5.017 27.265 1.00 67.56 629 ILE A O 1
ATOM 4964 N N . LEU A 1 630 ? 30.841 5.623 25.354 1.00 73.88 630 LEU A N 1
ATOM 4965 C CA . LEU A 1 630 ? 29.751 4.654 25.448 1.00 73.88 630 LEU A CA 1
ATOM 4966 C C . LEU A 1 630 ? 30.092 3.299 24.829 1.00 73.88 630 LEU A C 1
ATOM 4968 O O . LEU A 1 630 ? 29.548 2.301 25.289 1.00 73.88 630 LEU A O 1
ATOM 4972 N N . GLY A 1 631 ? 31.033 3.218 23.882 1.00 71.12 631 GLY A N 1
ATOM 4973 C CA . GLY A 1 631 ? 31.460 1.953 23.269 1.00 71.12 631 GLY A CA 1
ATOM 4974 C C . GLY A 1 631 ? 31.808 0.866 24.300 1.00 71.12 631 GLY A C 1
ATOM 4975 O O . GLY A 1 631 ? 31.150 -0.174 24.316 1.00 71.12 631 GLY A O 1
ATOM 4976 N N . PRO A 1 632 ? 32.733 1.117 25.246 1.00 72.94 632 PRO A N 1
ATOM 4977 C CA . PRO A 1 632 ? 33.054 0.156 26.309 1.00 72.94 632 PRO A CA 1
ATOM 4978 C C . PRO A 1 632 ? 31.884 -0.156 27.258 1.00 72.94 632 PRO A C 1
ATOM 4980 O O . PRO A 1 632 ? 31.883 -1.184 27.925 1.00 72.94 632 PRO A O 1
ATOM 4983 N N . THR A 1 633 ? 30.901 0.744 27.356 1.00 79.88 633 THR A N 1
ATOM 4984 C CA . THR A 1 633 ? 29.705 0.553 28.191 1.00 79.88 633 THR A CA 1
ATOM 4985 C C . THR A 1 633 ? 28.686 -0.361 27.504 1.00 79.88 633 THR A C 1
ATOM 4987 O O . THR A 1 633 ? 28.033 -1.144 28.180 1.00 79.88 633 THR A O 1
ATOM 4990 N N . LEU A 1 634 ? 28.572 -0.291 26.175 1.00 82.56 634 LEU A N 1
ATOM 4991 C CA . LEU A 1 634 ? 27.596 -1.054 25.390 1.00 82.56 634 LEU A CA 1
ATOM 4992 C C . LEU A 1 634 ? 28.084 -2.453 24.994 1.00 82.56 634 LEU A C 1
ATOM 4994 O O . LEU A 1 634 ? 27.286 -3.387 24.952 1.00 82.56 634 LEU A O 1
ATOM 4998 N N . PHE A 1 635 ? 29.382 -2.600 24.717 1.00 76.50 635 PHE A N 1
ATOM 4999 C CA . PHE A 1 635 ? 30.001 -3.867 24.307 1.00 76.50 635 PHE A CA 1
ATOM 5000 C C . PHE A 1 635 ? 30.625 -4.658 25.470 1.00 76.50 635 PHE A C 1
ATOM 5002 O O . PHE A 1 635 ? 31.114 -5.766 25.260 1.00 76.50 635 PHE A O 1
ATOM 5009 N N . GLY A 1 636 ? 30.637 -4.099 26.685 1.00 70.62 636 GLY A N 1
ATOM 5010 C CA . GLY A 1 636 ? 31.370 -4.663 27.820 1.00 70.62 636 GLY A CA 1
ATOM 5011 C C . GLY A 1 636 ? 32.893 -4.512 27.686 1.00 70.62 636 GLY A C 1
ATOM 5012 O O . GLY A 1 636 ? 33.410 -3.934 26.726 1.00 70.62 636 GLY A O 1
ATOM 5013 N N . GLN A 1 637 ? 33.648 -5.014 28.671 1.00 61.16 637 GLN A N 1
ATOM 5014 C CA . GLN A 1 637 ? 35.110 -5.066 28.563 1.00 61.16 637 GLN A CA 1
ATOM 5015 C C . GLN A 1 637 ? 35.499 -6.065 27.467 1.00 61.16 637 GLN A C 1
ATOM 5017 O O . GLN A 1 637 ? 35.222 -7.254 27.591 1.00 61.16 637 GLN A O 1
ATOM 5022 N N . ILE A 1 638 ? 36.152 -5.584 26.405 1.00 49.38 638 ILE A N 1
ATOM 5023 C CA . ILE A 1 638 ? 36.705 -6.440 25.350 1.00 49.38 638 ILE A CA 1
ATOM 5024 C C . ILE A 1 638 ? 37.751 -7.352 25.994 1.00 49.38 638 ILE A C 1
ATOM 5026 O O . ILE A 1 638 ? 38.817 -6.886 26.405 1.00 49.38 638 ILE A O 1
ATOM 5030 N N . LEU A 1 639 ? 37.448 -8.647 26.100 1.00 38.28 639 LEU A N 1
ATOM 5031 C CA . LEU A 1 639 ? 38.451 -9.637 26.470 1.00 38.28 639 LEU A CA 1
ATOM 5032 C C . LEU A 1 639 ? 39.499 -9.676 25.348 1.00 38.28 639 LEU A C 1
ATOM 5034 O O . LEU A 1 639 ? 39.121 -9.803 24.181 1.00 38.28 639 LEU A O 1
ATOM 5038 N N . PRO A 1 640 ? 40.802 -9.551 25.651 1.00 36.28 640 PRO A N 1
ATOM 5039 C CA . PRO A 1 640 ? 41.822 -9.711 24.629 1.00 36.28 640 PRO A CA 1
ATOM 5040 C C . PRO A 1 640 ? 41.700 -11.119 24.045 1.00 36.28 640 PRO A C 1
ATOM 5042 O O . PRO A 1 640 ? 41.668 -12.106 24.785 1.00 36.28 640 PRO A O 1
ATOM 5045 N N . ALA A 1 641 ? 41.611 -11.205 22.717 1.00 37.41 641 ALA A N 1
ATOM 5046 C CA . ALA A 1 641 ? 41.649 -12.477 22.019 1.00 37.41 641 ALA A CA 1
ATOM 5047 C C . ALA A 1 641 ? 42.912 -13.232 22.454 1.00 37.41 641 ALA A C 1
ATOM 5049 O O . ALA A 1 641 ? 44.018 -12.685 22.437 1.00 37.41 641 ALA A O 1
ATOM 5050 N N . VAL A 1 642 ? 42.755 -14.489 22.871 1.00 29.95 642 VAL A N 1
ATOM 5051 C CA . VAL A 1 642 ? 43.890 -15.382 23.103 1.00 29.95 642 VAL A CA 1
ATOM 5052 C C . VAL A 1 642 ? 44.549 -15.617 21.746 1.00 29.95 642 VAL A C 1
ATOM 5054 O O . VAL A 1 642 ? 44.121 -16.472 20.974 1.00 29.95 642 VAL A O 1
ATOM 5057 N N . SER A 1 643 ? 45.575 -14.825 21.435 1.00 31.64 643 SER A N 1
ATOM 5058 C CA . SER A 1 643 ? 46.440 -15.081 20.291 1.00 31.64 643 SER A CA 1
ATOM 5059 C C . SER A 1 643 ? 47.233 -16.355 20.563 1.00 31.64 643 SER A C 1
ATOM 5061 O O . SER A 1 643 ? 48.117 -16.391 21.424 1.00 31.64 643 SER A O 1
ATOM 5063 N N . VAL A 1 644 ? 46.956 -17.401 19.786 1.00 35.91 644 VAL A N 1
ATOM 5064 C CA . VAL A 1 644 ? 47.904 -18.493 19.555 1.00 35.91 644 VAL A CA 1
ATOM 5065 C C . VAL A 1 644 ? 48.972 -17.962 18.599 1.00 35.91 644 VAL A C 1
ATOM 5067 O O . VAL A 1 644 ? 48.947 -18.255 17.411 1.00 35.91 644 VAL A O 1
ATOM 5070 N N . ASN A 1 645 ? 49.828 -17.078 19.111 1.00 31.98 645 ASN A N 1
ATOM 5071 C CA . ASN A 1 645 ? 51.214 -16.810 18.717 1.00 31.98 645 ASN A CA 1
ATOM 5072 C C . ASN A 1 645 ? 51.629 -15.439 19.264 1.00 31.98 645 ASN A C 1
ATOM 5074 O O . ASN A 1 645 ? 51.034 -14.403 18.967 1.00 31.98 645 ASN A O 1
ATOM 5078 N N . GLY A 1 646 ? 52.651 -15.465 20.119 1.00 36.31 646 GLY A N 1
ATOM 5079 C CA . GLY A 1 646 ? 53.124 -14.317 20.878 1.00 36.31 646 GLY A CA 1
ATOM 5080 C C . GLY A 1 646 ? 53.544 -13.141 20.000 1.00 36.31 646 GLY A C 1
ATOM 5081 O O . GLY A 1 646 ? 54.428 -13.256 19.156 1.00 36.31 646 GLY A O 1
ATOM 5082 N N . GLY A 1 647 ? 52.938 -11.991 20.279 1.00 29.94 647 GLY A N 1
ATOM 5083 C CA . GLY A 1 647 ? 53.330 -10.684 19.774 1.00 29.94 647 GLY A CA 1
ATOM 5084 C C . GLY A 1 647 ? 52.604 -9.612 20.577 1.00 29.94 647 GLY A C 1
ATOM 5085 O O . GLY A 1 647 ? 51.435 -9.332 20.336 1.00 29.94 647 GLY A O 1
ATOM 5086 N N . MET A 1 648 ? 53.274 -9.041 21.578 1.00 32.62 648 MET A N 1
ATOM 5087 C CA . MET A 1 648 ? 52.771 -7.895 22.338 1.00 32.62 648 MET A CA 1
ATOM 5088 C C . MET A 1 648 ? 52.686 -6.678 21.411 1.00 32.62 648 MET A C 1
ATOM 5090 O O . MET A 1 648 ? 53.688 -5.999 21.251 1.00 32.62 648 MET A O 1
ATOM 5094 N N . ASN A 1 649 ? 51.525 -6.434 20.790 1.00 32.97 649 ASN A N 1
ATOM 5095 C CA . ASN A 1 649 ? 51.160 -5.149 20.163 1.00 32.97 649 ASN A CA 1
ATOM 5096 C C . ASN A 1 649 ? 49.631 -4.898 20.060 1.00 32.97 649 ASN A C 1
ATOM 5098 O O . ASN A 1 649 ? 49.216 -3.852 19.568 1.00 32.97 649 ASN A O 1
ATOM 5102 N N . ASP A 1 650 ? 48.771 -5.791 20.565 1.00 37.31 650 ASP A N 1
ATOM 5103 C CA . ASP A 1 650 ? 47.337 -5.796 20.207 1.00 37.31 650 ASP A CA 1
ATOM 5104 C C . ASP A 1 650 ? 46.414 -4.898 21.056 1.00 37.31 650 ASP A C 1
ATOM 5106 O O . ASP A 1 650 ? 45.228 -4.748 20.766 1.00 37.31 650 ASP A O 1
ATOM 5110 N N . ALA A 1 651 ? 46.937 -4.229 22.089 1.00 34.72 651 ALA A N 1
ATOM 5111 C CA . ALA A 1 651 ? 46.138 -3.284 22.880 1.00 34.72 651 ALA A CA 1
ATOM 5112 C C . ALA A 1 651 ? 45.793 -1.996 22.101 1.00 34.72 651 ALA A C 1
ATOM 5114 O O . ALA A 1 651 ? 44.820 -1.318 22.422 1.00 34.72 651 ALA A O 1
ATOM 5115 N N . GLY A 1 652 ? 46.580 -1.657 21.071 1.00 28.89 652 GLY A N 1
ATOM 5116 C CA . GLY A 1 652 ? 46.296 -0.534 20.174 1.00 28.89 652 GLY A CA 1
ATOM 5117 C C . GLY A 1 652 ? 45.234 -0.862 19.121 1.00 28.89 652 GLY A C 1
ATOM 5118 O O . GLY A 1 652 ? 44.448 0.013 18.764 1.00 28.89 652 GLY A O 1
ATOM 5119 N N . ALA A 1 653 ? 45.163 -2.119 18.670 1.00 34.38 653 ALA A N 1
ATOM 5120 C CA . ALA A 1 653 ? 44.221 -2.563 17.645 1.00 34.38 653 ALA A CA 1
ATOM 5121 C C . ALA A 1 653 ? 42.767 -2.544 18.145 1.00 34.38 653 ALA A C 1
ATOM 5123 O O . ALA A 1 653 ? 41.886 -2.087 17.426 1.00 34.38 653 ALA A O 1
ATOM 5124 N N . SER A 1 654 ? 42.512 -2.911 19.406 1.00 45.47 654 SER A N 1
ATOM 5125 C CA . SER A 1 654 ? 41.154 -2.914 19.981 1.00 45.47 654 SER A CA 1
ATOM 5126 C C . SER A 1 654 ? 40.547 -1.513 20.146 1.00 45.47 654 SER A C 1
ATOM 5128 O O . SER A 1 654 ? 39.349 -1.323 19.938 1.00 45.47 654 SER A O 1
ATOM 5130 N N . ILE A 1 655 ? 41.367 -0.509 20.474 1.00 39.50 655 ILE A N 1
ATOM 5131 C CA . ILE A 1 655 ? 40.935 0.893 20.594 1.00 39.50 655 ILE A CA 1
ATOM 5132 C C . ILE A 1 655 ? 40.735 1.518 19.205 1.00 39.50 655 ILE A C 1
ATOM 5134 O O . ILE A 1 655 ? 39.793 2.288 19.009 1.00 39.50 655 ILE A O 1
ATOM 5138 N N . ILE A 1 656 ? 41.585 1.170 18.232 1.00 40.19 656 ILE A N 1
ATOM 5139 C CA . ILE A 1 656 ? 41.465 1.631 16.842 1.00 40.19 656 ILE A CA 1
ATOM 5140 C C . ILE A 1 656 ? 40.239 0.993 16.162 1.00 40.19 656 ILE A C 1
ATOM 5142 O O . ILE A 1 656 ? 39.484 1.713 15.508 1.00 40.19 656 ILE A O 1
ATOM 5146 N N . ASP A 1 657 ? 39.961 -0.290 16.396 1.00 46.66 657 ASP A N 1
ATOM 5147 C CA . ASP A 1 657 ? 38.789 -0.995 15.857 1.00 46.66 657 ASP A CA 1
ATOM 5148 C C . ASP A 1 657 ? 37.475 -0.496 16.473 1.00 46.66 657 ASP A C 1
ATOM 5150 O O . ASP A 1 657 ? 36.513 -0.255 15.744 1.00 46.66 657 ASP A O 1
ATOM 5154 N N . LEU A 1 658 ? 37.446 -0.212 17.783 1.00 47.56 658 LEU A N 1
ATOM 5155 C CA . LEU A 1 658 ? 36.325 0.494 18.417 1.00 47.56 658 LEU A CA 1
ATOM 5156 C C . LEU A 1 658 ? 36.143 1.898 17.841 1.00 47.56 658 LEU A C 1
ATOM 5158 O O . LEU A 1 658 ? 35.013 2.323 17.644 1.00 47.56 658 LEU A O 1
ATOM 5162 N N . SER A 1 659 ? 37.233 2.616 17.545 1.00 43.41 659 SER A N 1
ATOM 5163 C CA . SER A 1 659 ? 37.160 3.945 16.932 1.00 43.41 659 SER A CA 1
ATOM 5164 C C . SER A 1 659 ? 36.664 3.909 15.482 1.00 43.41 659 SER A C 1
ATOM 5166 O O . SER A 1 659 ? 36.060 4.884 15.044 1.00 43.41 659 SER A O 1
ATOM 5168 N N . ASN A 1 660 ? 36.857 2.794 14.762 1.00 40.91 660 ASN A N 1
ATOM 5169 C CA . ASN A 1 660 ? 36.359 2.562 13.400 1.00 40.91 660 ASN A CA 1
ATOM 5170 C C . ASN A 1 660 ? 34.898 2.085 13.373 1.00 40.91 660 ASN A C 1
ATOM 5172 O O . ASN A 1 660 ? 34.135 2.573 12.545 1.00 40.91 660 ASN A O 1
ATOM 5176 N N . LEU A 1 661 ? 34.464 1.282 14.355 1.00 46.38 661 LEU A N 1
ATOM 5177 C CA . LEU A 1 661 ? 33.041 0.994 14.647 1.00 46.38 661 LEU A CA 1
ATOM 5178 C C . LEU A 1 661 ? 32.204 2.269 14.847 1.00 46.38 661 LEU A C 1
ATOM 5180 O O . LEU A 1 661 ? 30.984 2.269 14.724 1.00 46.38 661 LEU A O 1
ATOM 5184 N N . VAL A 1 662 ? 32.898 3.354 15.175 1.00 48.56 662 VAL A N 1
ATOM 5185 C CA . VAL A 1 662 ? 32.384 4.608 15.715 1.00 48.56 662 VAL A CA 1
ATOM 5186 C C . VAL A 1 662 ? 32.672 5.814 14.812 1.00 48.56 662 VAL A C 1
ATOM 5188 O O . VAL A 1 662 ? 32.037 6.861 14.941 1.00 48.56 662 VAL A O 1
ATOM 5191 N N . ARG A 1 663 ? 33.628 5.701 13.883 1.00 39.91 663 ARG A N 1
ATOM 5192 C CA . ARG A 1 663 ? 34.012 6.786 12.965 1.00 39.91 663 ARG A CA 1
ATOM 5193 C C . ARG A 1 663 ? 32.929 7.092 11.941 1.00 39.91 663 ARG A C 1
ATOM 5195 O O . ARG A 1 663 ? 32.914 8.171 11.357 1.00 39.91 663 ARG A O 1
ATOM 5202 N N . ILE A 1 664 ? 32.030 6.146 11.739 1.00 39.16 664 ILE A N 1
ATOM 5203 C CA . ILE A 1 664 ? 30.926 6.232 10.809 1.00 39.16 664 ILE A CA 1
ATOM 5204 C C . ILE A 1 664 ? 29.684 6.448 11.642 1.00 39.16 664 ILE A C 1
ATOM 5206 O O . ILE A 1 664 ? 29.419 5.659 12.537 1.00 39.16 664 ILE A O 1
ATOM 5210 N N . GLN A 1 665 ? 28.995 7.558 11.391 1.00 44.72 665 GLN A N 1
ATOM 5211 C CA . GLN A 1 665 ? 27.578 7.685 11.018 1.00 44.72 665 GLN A CA 1
ATOM 5212 C C . GLN A 1 665 ? 26.524 6.637 11.477 1.00 44.72 665 GLN A C 1
ATOM 5214 O O . GLN A 1 665 ? 25.343 6.931 11.398 1.00 44.72 665 GLN A O 1
ATOM 5219 N N . PHE A 1 666 ? 26.872 5.473 12.019 1.00 47.62 666 PHE A N 1
ATOM 5220 C CA . PHE A 1 666 ? 26.015 4.489 12.680 1.00 47.62 666 PHE A CA 1
ATOM 5221 C C . PHE A 1 666 ? 24.962 5.134 13.590 1.00 47.62 666 PHE A C 1
ATOM 5223 O O . PHE A 1 666 ? 23.785 4.830 13.470 1.00 47.62 666 PHE A O 1
ATOM 5230 N N . TRP A 1 667 ? 25.357 6.099 14.422 1.00 50.62 667 TRP A N 1
ATOM 5231 C CA . TRP A 1 667 ? 24.458 6.802 15.344 1.00 50.62 667 TRP A CA 1
ATOM 5232 C C . TRP A 1 667 ? 23.452 7.708 14.631 1.00 50.62 667 TRP A C 1
ATOM 5234 O O . TRP A 1 667 ? 22.278 7.734 14.983 1.00 50.62 667 TRP A O 1
ATOM 5244 N N . THR A 1 668 ? 23.896 8.434 13.606 1.00 43.22 668 THR A N 1
ATOM 5245 C CA . THR A 1 668 ? 23.042 9.328 12.818 1.00 43.22 668 THR A CA 1
ATOM 5246 C C . THR A 1 668 ? 22.092 8.542 11.915 1.00 43.22 668 THR A C 1
ATOM 5248 O O . THR A 1 668 ? 20.942 8.928 11.763 1.00 43.22 668 THR A O 1
ATOM 5251 N N . TYR A 1 669 ? 22.540 7.418 11.353 1.00 45.59 669 TYR A N 1
ATOM 5252 C CA . TYR A 1 669 ? 21.765 6.625 10.397 1.00 45.59 669 TYR A CA 1
ATOM 5253 C C . TYR A 1 669 ? 20.838 5.618 11.075 1.00 45.59 669 TYR A C 1
ATOM 5255 O O . TYR A 1 669 ? 19.759 5.359 10.556 1.00 45.59 669 TYR A O 1
ATOM 5263 N N . PHE A 1 670 ? 21.196 5.101 12.254 1.00 46.53 670 PHE A N 1
ATOM 5264 C CA . PHE A 1 670 ? 20.288 4.278 13.051 1.00 46.53 670 PHE A CA 1
ATOM 5265 C C . PHE A 1 670 ? 19.049 5.072 13.484 1.00 46.53 670 PHE A C 1
ATOM 5267 O O . PHE A 1 670 ? 17.937 4.559 13.421 1.00 46.53 670 PHE A O 1
ATOM 5274 N N . VAL A 1 671 ? 19.213 6.345 13.848 1.00 42.28 671 VAL A N 1
ATOM 5275 C CA . VAL A 1 671 ? 18.096 7.256 14.156 1.00 42.28 671 VAL A CA 1
ATOM 5276 C C . VAL A 1 671 ? 17.239 7.504 12.912 1.00 42.28 671 VAL A C 1
ATOM 5278 O O . VAL A 1 671 ? 16.027 7.311 12.953 1.00 42.28 671 VAL A O 1
ATOM 5281 N N . VAL A 1 672 ? 17.880 7.824 11.782 1.00 36.88 672 VAL A N 1
ATOM 5282 C CA . VAL A 1 672 ? 17.201 8.079 10.498 1.00 36.88 672 VAL A CA 1
ATOM 5283 C C . VAL A 1 672 ? 16.443 6.850 9.971 1.00 36.88 672 VAL A C 1
ATOM 5285 O O . VAL A 1 672 ? 15.453 7.014 9.267 1.00 36.88 672 VAL A O 1
ATOM 5288 N N . LEU A 1 673 ? 16.871 5.625 10.301 1.00 36.03 673 LEU A N 1
ATOM 5289 C CA . LEU A 1 673 ? 16.310 4.390 9.731 1.00 36.03 673 LEU A CA 1
ATOM 5290 C C . LEU A 1 673 ? 15.459 3.571 10.707 1.00 36.03 673 LEU A C 1
ATOM 5292 O O . LEU A 1 673 ? 14.689 2.721 10.265 1.00 36.03 673 LEU A O 1
ATOM 5296 N N . THR A 1 674 ? 15.510 3.855 12.013 1.00 38.69 674 THR A N 1
ATOM 5297 C CA . THR A 1 674 ? 14.595 3.251 13.000 1.00 38.69 674 THR A CA 1
ATOM 5298 C C . THR A 1 674 ? 13.396 4.131 13.369 1.00 38.69 674 THR A C 1
ATOM 5300 O O . THR A 1 674 ? 12.618 3.734 14.245 1.00 38.69 674 THR A O 1
ATOM 5303 N N . ASN A 1 675 ? 13.185 5.258 12.669 1.00 39.09 675 ASN A N 1
ATOM 5304 C CA . ASN A 1 675 ? 12.152 6.258 12.973 1.00 39.09 675 ASN A CA 1
ATOM 5305 C C . ASN A 1 675 ? 12.230 6.714 14.444 1.00 39.09 675 ASN A C 1
ATOM 5307 O O . ASN A 1 675 ? 11.299 6.462 15.216 1.00 39.09 675 ASN A O 1
ATOM 5311 N N . ILE A 1 676 ? 13.348 7.332 14.847 1.00 35.72 676 ILE A N 1
ATOM 5312 C CA . ILE A 1 676 ? 13.405 8.138 16.080 1.00 35.72 676 ILE A CA 1
ATOM 5313 C C . ILE A 1 676 ? 13.507 9.613 15.730 1.00 35.72 676 ILE A C 1
ATOM 5315 O O . ILE A 1 676 ? 14.330 9.933 14.845 1.00 35.72 676 ILE A O 1
#

InterPro domains:
  IPR000198 Rho GTPase-activating protein domain [PF00620] (490-636)
  IPR000198 Rho GTPase-activating protein domain [PS50238] (476-669)
  IPR000198 Rho GTPase-activating protein domain [SM00324] (487-666)
  IPR000719 Protein kinase domain [PS50011] (118-382)
  IPR000719 Protein kinase domain [SM00220] (118-381)
  IPR001245 Serine-threonine/tyrosine-protein kinase, catalytic domain [PF07714] (124-378)
  IPR001245 Serine-threonine/tyrosine-protein kinase, catalytic domain [PR00109] (197-210)
  IPR001245 Serine-threonine/tyrosine-protein kinase, catalytic domain [PR00109] (230-248)
  IPR001245 Serine-threonine/tyrosine-protein kinase, catalytic domain [PR00109] (281-291)
  IPR001245 Serine-threonine/tyrosine-protein kinase, catalytic domain [PR00109] (349-371)
  IPR008271 Serine/threonine-protein kinase, active site [PS00108] (236-248)
  IPR008936 Rho GTPase activation protein [G3DSA:1.10.555.10] (458-642)
  IPR008936 Rho GTPase activation protein [SSF48350] (473-637)
  IPR011009 Protein kinase-like domain superfamily [SSF56112] (124-381)
  IPR051681 Serine/Threonine Kinases and Pseudokinases [PTHR44329] (124-381)